Protein AF-0000000071207588 (afdb_homodimer)

Foldseek 3Di:
DVVVVVVVVVVQVVLLVVLPDDDPVSVVLVVVCVVVVDRSSVVVVVVVVVVQVCCLDNDCLVVVLVCVLCVVLVVQCVVCVPDPDVVSNVLSVLLVVVVVVCVVVCVVCCVVCVPPSNNSVVSSVLSCQQPDPDPPRSSVVCCVPPVVVVCVVCVVVVCVVVCVVVVVVVVVVVVVVVVVVVVVVVVVVVVVVVD/DVVVVVVVVVVQVVLLVVLPDDDPVSVVLVVVCVVVVDRSSVVVVVVVVVVQVCCLDNDCLVVVLVCVLCVVLVVQCVVCVPDPDVVSNVLSVLLVVVVVVCVVVCVVCCVVCVPHSNNSVVSSVLSCQQPDPDPVRSSVVCCVPPVVVVCVVCVVVVCVVVCVVVVVVVVVVVVVVVVVVVVVVVVVVVVVVVD

InterPro domains:
  IPR004345 TB2/DP1/HVA22 [PF03134] (73-150)
  IPR004345 TB2/DP1/HVA22 [PTHR12300] (65-181)

Solvent-accessible surface area (backbone atoms only — not comparable to full-atom values): 19952 Å² total; per-residue (Å²): 108,65,53,58,49,27,28,48,50,22,36,48,52,27,47,45,56,50,56,66,41,91,39,78,66,34,45,52,41,45,55,47,21,72,72,70,72,46,58,55,58,61,52,49,52,45,51,52,47,52,50,49,49,36,31,41,71,40,86,59,31,66,55,53,45,50,39,57,65,26,51,54,57,29,53,53,42,53,52,21,62,74,41,89,58,58,65,52,26,43,54,49,41,41,33,51,32,45,50,31,51,49,52,50,53,42,60,72,36,37,77,71,47,68,76,43,51,57,41,52,46,53,50,45,52,52,50,50,41,33,67,39,92,46,93,82,17,44,22,60,52,46,36,65,70,49,49,47,56,54,46,65,73,41,35,67,64,48,46,57,53,43,52,56,51,44,60,45,47,54,47,35,52,51,24,32,49,51,13,40,52,49,18,51,50,50,56,54,51,55,61,52,66,81,97,109,63,44,58,49,26,25,47,50,22,35,47,51,29,46,45,54,51,56,66,42,90,38,77,67,34,46,51,41,45,54,48,21,71,72,69,71,45,58,56,59,59,52,49,51,46,52,53,48,52,50,48,48,36,33,41,70,40,87,59,30,66,54,53,45,49,39,57,66,27,51,55,56,30,54,53,41,52,52,21,61,74,40,88,58,58,67,52,26,42,54,49,38,40,33,51,33,46,51,30,52,48,52,49,52,42,61,74,35,36,77,71,46,68,76,43,50,57,41,51,45,51,48,43,52,50,51,50,41,33,67,38,92,46,92,81,16,45,21,59,52,46,36,64,70,47,50,48,54,52,45,65,74,39,34,67,63,47,45,56,54,43,52,56,50,45,60,46,46,53,48,34,53,49,25,32,48,51,15,41,50,49,23,52,50,50,56,56,51,56,64,52,66,80,96

Radius of gyration: 26.65 Å; Cα contacts (8 Å, |Δi|>4): 327; chains: 2; bounding box: 44×108×60 Å

Secondary structure (DSSP, 8-state):
-HHHHHHHHHHHHHHHHHHHS--HHHHHHHHHHHHH---HHHHHHHHHHHHHHHHHH-TTHHHHHHHHHHHHHHHHHHHHHHSS-SHHHHHHHHHHHHHHHHHHHHHHHHHHHTT-TTHHHHHHHHHHHHH--STT-HHHHHIIIIIHHHHHHSHHHHHHHHHHHHHHHHHHHHHHHHHHHHHHHHHHHHHHHT-/-HHHHHHHHHHHHHHHHHHHS--HHHHHHHHHHHHH---HHHHHHHHHHHHHHHHHH-TTHHHHHHHHHHHHHHHHHHHHHHSS-SHHHHHHHHHHHHHHHHHHHHHHHHHHHTT-TTHHHHHHHHHHHHH--STT-HHHHHIIIIIHHHHHHHHHHHHHHHHHHHHHHHHHHHHHHHHHHHHHHHHHHHHHHT-

pLDDT: mean 78.84, std 13.24, range [44.0, 95.06]

Structure (mmCIF, N/CA/C/O backbone):
data_AF-0000000071207588-model_v1
#
loop_
_entity.id
_entity.type
_entity.pdbx_description
1 polymer 'Receptor expression-enhancing protein'
#
loop_
_atom_site.group_PDB
_atom_site.id
_atom_site.type_symbol
_atom_site.label_atom_id
_atom_site.label_alt_id
_atom_site.label_comp_id
_atom_site.label_asym_id
_atom_site.label_entity_id
_atom_site.label_seq_id
_atom_site.pdbx_PDB_ins_code
_atom_site.Cartn_x
_atom_site.Cartn_y
_atom_site.Cartn_z
_atom_site.occupancy
_atom_site.B_iso_or_equiv
_atom_site.auth_seq_id
_atom_site.auth_comp_id
_atom_site.auth_asym_id
_atom_site.auth_atom_id
_atom_site.pdbx_PDB_model_num
ATOM 1 N N . MET A 1 1 ? 7.758 -38.688 4.277 1 52.34 1 MET A N 1
ATOM 2 C CA . MET A 1 1 ? 8.312 -38.625 2.93 1 52.34 1 MET A CA 1
ATOM 3 C C . MET A 1 1 ? 7.23 -38.875 1.884 1 52.34 1 MET A C 1
ATOM 5 O O . MET A 1 1 ? 7.145 -38.156 0.888 1 52.34 1 MET A O 1
ATOM 9 N N . ALA A 1 2 ? 6.371 -39.844 2.127 1 58.59 2 ALA A N 1
ATOM 10 C CA . ALA A 1 2 ? 5.281 -40.188 1.217 1 58.59 2 ALA A CA 1
ATOM 11 C C . ALA A 1 2 ? 4.301 -39.031 1.083 1 58.59 2 ALA A C 1
ATOM 13 O O . ALA A 1 2 ? 3.838 -38.719 -0.018 1 58.59 2 ALA A O 1
ATOM 14 N N . ALA A 1 3 ? 4.055 -38.344 2.146 1 55.81 3 ALA A N 1
ATOM 15 C CA . ALA A 1 3 ? 3.141 -37.188 2.133 1 55.81 3 ALA A CA 1
ATOM 16 C C . ALA A 1 3 ? 3.689 -36.062 1.268 1 55.81 3 ALA A C 1
ATOM 18 O O . ALA A 1 3 ? 2.943 -35.438 0.511 1 55.81 3 ALA A O 1
ATOM 19 N N . VAL A 1 4 ? 4.906 -35.812 1.435 1 59.41 4 VAL A N 1
ATOM 20 C CA . VAL A 1 4 ? 5.57 -34.812 0.613 1 59.41 4 VAL A CA 1
ATOM 21 C C . VAL A 1 4 ? 5.523 -35.219 -0.855 1 59.41 4 VAL A C 1
ATOM 23 O O . VAL A 1 4 ? 5.23 -34.406 -1.73 1 59.41 4 VAL A O 1
ATOM 26 N N . GLN A 1 5 ? 5.805 -36.531 -1 1 63.78 5 GLN A N 1
ATOM 27 C CA . GLN A 1 5 ? 5.82 -37.031 -2.365 1 63.78 5 GLN A CA 1
ATOM 28 C C . GLN A 1 5 ? 4.43 -36.969 -2.996 1 63.78 5 GLN A C 1
ATOM 30 O O . GLN A 1 5 ? 4.293 -36.625 -4.172 1 63.78 5 GLN A O 1
ATOM 35 N N . ASN A 1 6 ? 3.426 -37.312 -2.252 1 63.75 6 ASN A N 1
ATOM 36 C CA . ASN A 1 6 ? 2.049 -37.219 -2.727 1 63.75 6 ASN A CA 1
ATOM 37 C C . ASN A 1 6 ? 1.644 -35.781 -3.004 1 63.75 6 ASN A C 1
ATOM 39 O O . ASN A 1 6 ? 0.948 -35.5 -3.982 1 63.75 6 ASN A O 1
ATOM 43 N N . ALA A 1 7 ? 2.09 -34.906 -2.119 1 61.41 7 ALA A N 1
ATOM 44 C CA . ALA A 1 7 ? 1.816 -33.5 -2.32 1 61.41 7 ALA A CA 1
ATOM 45 C C . ALA A 1 7 ? 2.471 -33 -3.602 1 61.41 7 ALA A C 1
ATOM 47 O O . ALA A 1 7 ? 1.855 -32.25 -4.363 1 61.41 7 ALA A O 1
ATOM 48 N N . VAL A 1 8 ? 3.574 -33.531 -3.732 1 69.19 8 VAL A N 1
ATOM 49 C CA . VAL A 1 8 ? 4.332 -33.125 -4.906 1 69.19 8 VAL A CA 1
ATOM 50 C C . VAL A 1 8 ? 3.662 -33.656 -6.172 1 69.19 8 VAL A C 1
ATOM 52 O O . VAL A 1 8 ? 3.531 -32.938 -7.164 1 69.19 8 VAL A O 1
ATOM 55 N N . ASN A 1 9 ? 3.305 -34.875 -6.168 1 74 9 ASN A N 1
ATOM 56 C CA . ASN A 1 9 ? 2.674 -35.5 -7.332 1 74 9 ASN A CA 1
ATOM 57 C C . ASN A 1 9 ? 1.323 -34.875 -7.641 1 74 9 ASN A C 1
ATOM 59 O O . ASN A 1 9 ? 0.982 -34.656 -8.805 1 74 9 ASN A O 1
ATOM 63 N N . THR A 1 10 ? 0.664 -34.656 -6.625 1 67.25 10 THR A N 1
ATOM 64 C CA . THR A 1 10 ? -0.623 -34 -6.812 1 67.25 10 THR A CA 1
ATOM 65 C C . THR A 1 10 ? -0.434 -32.594 -7.406 1 67.25 10 THR A C 1
ATOM 67 O O . THR A 1 10 ? -1.17 -32.219 -8.312 1 67.25 10 THR A O 1
ATOM 70 N N . ALA A 1 11 ? 0.543 -31.953 -6.871 1 70 11 ALA A N 1
ATOM 71 C CA . ALA A 1 11 ? 0.87 -30.625 -7.398 1 70 11 ALA A CA 1
ATOM 72 C C . ALA A 1 11 ? 1.27 -30.703 -8.867 1 70 11 ALA A C 1
ATOM 74 O O . ALA A 1 11 ? 0.854 -29.875 -9.68 1 70 11 ALA A O 1
ATOM 75 N N . LYS A 1 12 ? 1.987 -31.719 -9.078 1 75.06 12 LYS A N 1
ATOM 76 C CA . LYS A 1 12 ? 2.449 -31.938 -10.445 1 75.06 12 LYS A CA 1
ATOM 77 C C . LYS A 1 12 ? 1.278 -32.219 -11.391 1 75.06 12 LYS A C 1
ATOM 79 O O . LYS A 1 12 ? 1.222 -31.656 -12.484 1 75.06 12 LYS A O 1
ATOM 84 N N . GLU A 1 13 ? 0.494 -33.031 -11.094 1 74.19 13 GLU A N 1
ATOM 85 C CA . GLU A 1 13 ? -0.647 -33.406 -11.922 1 74.19 13 GLU A CA 1
ATOM 86 C C . GLU A 1 13 ? -1.569 -32.219 -12.148 1 74.19 13 GLU A C 1
ATOM 88 O O . GLU A 1 13 ? -2.062 -32 -13.266 1 74.19 13 GLU A O 1
ATOM 93 N N . ASN A 1 14 ? -1.8 -31.531 -11.062 1 70.31 14 ASN A N 1
ATOM 94 C CA . ASN A 1 14 ? -2.619 -30.328 -11.203 1 70.31 14 ASN A CA 1
ATOM 95 C C . ASN A 1 14 ? -1.984 -29.328 -12.156 1 70.31 14 ASN A C 1
ATOM 97 O O . ASN A 1 14 ? -2.684 -28.672 -12.938 1 70.31 14 ASN A O 1
ATOM 101 N N . LEU A 1 15 ? -0.76 -29.203 -11.984 1 76.88 15 LEU A N 1
ATOM 102 C CA . LEU A 1 15 ? -0.016 -28.312 -12.859 1 76.88 15 LEU A CA 1
ATOM 103 C C . LEU A 1 15 ? -0.126 -28.75 -14.32 1 76.88 15 LEU A C 1
ATOM 105 O O . LEU A 1 15 ? -0.319 -27.922 -15.211 1 76.88 15 LEU A O 1
ATOM 109 N N . GLU A 1 16 ? 0.009 -30.016 -14.57 1 78.06 16 GLU A N 1
ATOM 110 C CA . GLU A 1 16 ? -0.086 -30.547 -15.922 1 78.06 16 GLU A CA 1
ATOM 111 C C . GLU A 1 16 ? -1.461 -30.281 -16.531 1 78.06 16 GLU A C 1
ATOM 113 O O . GLU A 1 16 ? -1.569 -29.938 -17.703 1 78.06 16 GLU A O 1
ATOM 118 N N . LYS A 1 17 ? -2.377 -30.469 -15.82 1 73.94 17 LYS A N 1
ATOM 119 C CA . LYS A 1 17 ? -3.736 -30.234 -16.297 1 73.94 17 LYS A CA 1
ATOM 120 C C . LYS A 1 17 ? -3.941 -28.75 -16.641 1 73.94 17 LYS A C 1
ATOM 122 O O . LYS A 1 17 ? -4.562 -28.438 -17.656 1 73.94 17 LYS A O 1
ATOM 127 N N . TRP A 1 18 ? -3.396 -28 -15.812 1 72.69 18 TRP A N 1
ATOM 128 C CA . TRP A 1 18 ? -3.486 -26.562 -16.047 1 72.69 18 TRP A CA 1
ATOM 129 C C . TRP A 1 18 ? -2.746 -26.172 -17.328 1 72.69 18 TRP A C 1
ATOM 131 O O . TRP A 1 18 ? -3.213 -25.328 -18.094 1 72.69 18 TRP A O 1
ATOM 141 N N . LEU A 1 19 ? -1.66 -26.75 -17.484 1 78.75 19 LEU A N 1
ATOM 142 C CA . LEU A 1 19 ? -0.812 -26.453 -18.625 1 78.75 19 LEU A CA 1
ATOM 143 C C . LEU A 1 19 ? -1.456 -26.938 -19.922 1 78.75 19 LEU A C 1
ATOM 145 O O . LEU A 1 19 ? -1.083 -26.484 -21.016 1 78.75 19 LEU A O 1
ATOM 149 N N . GLU A 1 20 ? -2.416 -27.797 -19.797 1 74.94 20 GLU A N 1
ATOM 150 C CA . GLU A 1 20 ? -3.094 -28.297 -20.984 1 74.94 20 GLU A CA 1
ATOM 151 C C . GLU A 1 20 ? -4.277 -27.406 -21.359 1 74.94 20 GLU A C 1
ATOM 153 O O . GLU A 1 20 ? -4.805 -27.516 -22.469 1 74.94 20 GLU A O 1
ATOM 158 N N . GLU A 1 21 ? -4.574 -26.625 -20.5 1 72.38 21 GLU A N 1
ATOM 159 C CA . GLU A 1 21 ? -5.688 -25.719 -20.797 1 72.38 21 GLU A CA 1
ATOM 160 C C . GLU A 1 21 ? -5.27 -24.625 -21.781 1 72.38 21 GLU A C 1
ATOM 162 O O . GLU A 1 21 ? -4.129 -24.156 -21.75 1 72.38 21 GLU A O 1
ATOM 167 N N . LYS A 1 22 ? -6.082 -24.328 -22.719 1 67.06 22 LYS A N 1
ATOM 168 C CA . LYS A 1 22 ? -5.75 -23.406 -23.812 1 67.06 22 LYS A CA 1
ATOM 169 C C . LYS A 1 22 ? -5.785 -21.953 -23.344 1 67.06 22 LYS A C 1
ATOM 171 O O . LYS A 1 22 ? -6.805 -21.484 -22.812 1 67.06 22 LYS A O 1
ATOM 176 N N . ASN A 1 23 ? -4.609 -21.422 -23.141 1 70.25 23 ASN A N 1
ATOM 177 C CA . ASN A 1 23 ? -4.453 -19.984 -22.875 1 70.25 23 ASN A CA 1
ATOM 178 C C . ASN A 1 23 ? -3.285 -19.406 -23.656 1 70.25 23 ASN A C 1
ATOM 180 O O . ASN A 1 23 ? -2.535 -20.125 -24.312 1 70.25 23 ASN A O 1
ATOM 184 N N . TYR A 1 24 ? -3.307 -18 -23.625 1 67.94 24 TYR A N 1
ATOM 185 C CA . TYR A 1 24 ? -2.23 -17.375 -24.375 1 67.94 24 TYR A CA 1
ATOM 186 C C . TYR A 1 24 ? -0.87 -17.875 -23.906 1 67.94 24 TYR A C 1
ATOM 188 O O . TYR A 1 24 ? 0.009 -18.156 -24.734 1 67.94 24 TYR A O 1
ATOM 196 N N . PHE A 1 25 ? -0.721 -18.047 -22.594 1 74.38 25 PHE A N 1
ATOM 197 C CA . PHE A 1 25 ? 0.547 -18.484 -22.031 1 74.38 25 PHE A CA 1
ATOM 198 C C . PHE A 1 25 ? 0.822 -19.938 -22.391 1 74.38 25 PHE A C 1
ATOM 200 O O . PHE A 1 25 ? 1.934 -20.281 -22.797 1 74.38 25 PHE A O 1
ATOM 207 N N . THR A 1 26 ? -0.101 -20.75 -22.266 1 77.62 26 THR A N 1
ATOM 208 C CA . THR A 1 26 ? 0.08 -22.172 -22.562 1 77.62 26 THR A CA 1
ATOM 209 C C . THR A 1 26 ? 0.261 -22.391 -24.062 1 77.62 26 THR A C 1
ATOM 211 O O . THR A 1 26 ? 0.916 -23.359 -24.469 1 77.62 26 THR A O 1
ATOM 214 N N . ASP A 1 27 ? -0.411 -21.5 -24.734 1 79.44 27 ASP A N 1
ATOM 215 C CA . ASP A 1 27 ? -0.212 -21.594 -26.172 1 79.44 27 ASP A CA 1
ATOM 216 C C . ASP A 1 27 ? 1.237 -21.281 -26.547 1 79.44 27 ASP A C 1
ATOM 218 O O . ASP A 1 27 ? 1.812 -21.953 -27.406 1 79.44 27 ASP A O 1
ATOM 222 N N . LEU A 1 28 ? 1.646 -20.297 -25.859 1 79.75 28 LEU A N 1
ATOM 223 C CA . LEU A 1 28 ? 3.045 -19.969 -26.109 1 79.75 28 LEU A CA 1
ATOM 224 C C . LEU A 1 28 ? 3.957 -21.109 -25.672 1 79.75 28 LEU A C 1
ATOM 226 O O . LEU A 1 28 ? 4.91 -21.453 -26.375 1 79.75 28 LEU A O 1
ATOM 230 N N . LEU A 1 29 ? 3.641 -21.719 -24.531 1 84.38 29 LEU A N 1
ATOM 231 C CA . LEU A 1 29 ? 4.414 -22.859 -24.047 1 84.38 29 LEU A CA 1
ATOM 232 C C . LEU A 1 29 ? 4.281 -24.047 -24.984 1 84.38 29 LEU A C 1
ATOM 234 O O . LEU A 1 29 ? 5.238 -24.797 -25.172 1 84.38 29 LEU A O 1
ATOM 238 N N . GLY A 1 30 ? 3.129 -24.141 -25.5 1 83.31 30 GLY A N 1
ATOM 239 C CA . GLY A 1 30 ? 2.889 -25.203 -26.469 1 83.31 30 GLY A CA 1
ATOM 240 C C . GLY A 1 30 ? 3.736 -25.078 -27.719 1 83.31 30 GLY A C 1
ATOM 241 O O . GLY A 1 30 ? 4.281 -26.062 -28.203 1 83.31 30 GLY A O 1
ATOM 242 N N . LYS A 1 31 ? 3.777 -23.828 -28.141 1 84.81 31 LYS A N 1
ATOM 243 C CA . LYS A 1 31 ? 4.617 -23.578 -29.297 1 84.81 31 LYS A CA 1
ATOM 244 C C . LYS A 1 31 ? 6.074 -23.922 -29.016 1 84.81 31 LYS A C 1
ATOM 246 O O . LYS A 1 31 ? 6.758 -24.516 -29.859 1 84.81 31 LYS A O 1
ATOM 251 N N . VAL A 1 32 ? 6.449 -23.625 -27.875 1 86.56 32 VAL A N 1
ATOM 252 C CA . VAL A 1 32 ? 7.82 -23.922 -27.469 1 86.56 32 VAL A CA 1
ATOM 253 C C . VAL A 1 32 ? 7.988 -25.422 -27.281 1 86.56 32 VAL A C 1
ATOM 255 O O . VAL A 1 32 ? 9.023 -25.984 -27.641 1 86.56 32 VAL A O 1
ATOM 258 N N . GLU A 1 33 ? 6.996 -26.016 -26.734 1 87.94 33 GLU A N 1
ATOM 259 C CA . GLU A 1 33 ? 7.016 -27.469 -26.562 1 87.94 33 GLU A CA 1
ATOM 260 C C . GLU A 1 33 ? 7.156 -28.188 -27.891 1 87.94 33 GLU A C 1
ATOM 262 O O . GLU A 1 33 ? 7.887 -29.172 -28 1 87.94 33 GLU A O 1
ATOM 267 N N . GLU A 1 34 ? 6.453 -27.703 -28.875 1 84.88 34 GLU A N 1
ATOM 268 C CA . GLU A 1 34 ? 6.492 -28.297 -30.219 1 84.88 34 GLU A CA 1
ATOM 269 C C . GLU A 1 34 ? 7.875 -28.156 -30.844 1 84.88 34 GLU A C 1
ATOM 271 O O . GLU A 1 34 ? 8.359 -29.078 -31.516 1 84.88 34 GLU A O 1
ATOM 276 N N . LYS A 1 35 ? 8.5 -27.094 -30.484 1 87 35 LYS A N 1
ATOM 277 C CA . LYS A 1 35 ? 9.805 -26.812 -31.094 1 87 35 LYS A CA 1
ATOM 278 C C . LYS A 1 35 ? 10.914 -27.531 -30.344 1 87 35 LYS A C 1
ATOM 280 O O . LYS A 1 35 ? 11.875 -28.016 -30.953 1 87 35 LYS A O 1
ATOM 285 N N . THR A 1 36 ? 10.852 -27.672 -29.062 1 86.75 36 THR A N 1
ATOM 286 C CA . THR A 1 36 ? 11.938 -28.203 -28.25 1 86.75 36 THR A CA 1
ATOM 287 C C . THR A 1 36 ? 11.68 -29.656 -27.875 1 86.75 36 THR A C 1
ATOM 289 O O . THR A 1 36 ? 12.594 -30.375 -27.438 1 86.75 36 THR A O 1
ATOM 292 N N . LYS A 1 37 ? 10.422 -30.188 -27.922 1 87.25 37 LYS A N 1
ATOM 293 C CA . LYS A 1 37 ? 9.969 -31.531 -27.594 1 87.25 37 LYS A CA 1
ATOM 294 C C . LYS A 1 37 ? 10.031 -31.781 -26.094 1 87.25 37 LYS A C 1
ATOM 296 O O . LYS A 1 37 ? 10.102 -32.938 -25.641 1 87.25 37 LYS A O 1
ATOM 301 N N . VAL A 1 38 ? 10.227 -30.75 -25.422 1 89.75 38 VAL A N 1
ATOM 302 C CA . VAL A 1 38 ? 10.18 -30.844 -23.969 1 89.75 38 VAL A CA 1
ATOM 303 C C . VAL A 1 38 ? 8.75 -30.609 -23.484 1 89.75 38 VAL A C 1
ATOM 305 O O . VAL A 1 38 ? 8.047 -29.734 -24 1 89.75 38 VAL A O 1
ATOM 308 N N . LYS A 1 39 ? 8.359 -31.469 -22.5 1 87.69 39 LYS A N 1
ATOM 309 C CA . LYS A 1 39 ? 7 -31.375 -21.969 1 87.69 39 LYS A CA 1
ATOM 310 C C . LYS A 1 39 ? 6.75 -30 -21.359 1 87.69 39 LYS A C 1
ATOM 312 O O . LYS A 1 39 ? 7.645 -29.422 -20.734 1 87.69 39 LYS A O 1
ATOM 317 N N . LYS A 1 40 ? 5.551 -29.484 -21.422 1 86.06 40 LYS A N 1
ATOM 318 C CA . LYS A 1 40 ? 5.125 -28.172 -20.922 1 86.06 40 LYS A CA 1
ATOM 319 C C . LYS A 1 40 ? 5.418 -28.031 -19.438 1 86.06 40 LYS A C 1
ATOM 321 O O . LYS A 1 40 ? 5.805 -26.953 -18.969 1 86.06 40 LYS A O 1
ATOM 326 N N . LEU A 1 41 ? 5.238 -29.094 -18.828 1 83.38 41 LEU A N 1
ATOM 327 C CA . LEU A 1 41 ? 5.445 -29.062 -17.375 1 83.38 41 LEU A CA 1
ATOM 328 C C . LEU A 1 41 ? 6.883 -28.688 -17.047 1 83.38 41 LEU A C 1
ATOM 330 O O . LEU A 1 41 ? 7.117 -27.828 -16.203 1 83.38 41 LEU A O 1
ATOM 334 N N . TYR A 1 42 ? 7.777 -29.328 -17.625 1 86.25 42 TYR A N 1
ATOM 335 C CA . TYR A 1 42 ? 9.188 -29.062 -17.359 1 86.25 42 TYR A CA 1
ATOM 336 C C . TYR A 1 42 ? 9.586 -27.672 -17.844 1 86.25 42 TYR A C 1
ATOM 338 O O . TYR A 1 42 ? 10.43 -27.016 -17.219 1 86.25 42 TYR A O 1
ATOM 346 N N . LEU A 1 43 ? 8.977 -27.312 -18.906 1 87.5 43 LEU A N 1
ATOM 347 C CA . LEU A 1 43 ? 9.242 -25.953 -19.406 1 87.5 43 LEU A CA 1
ATOM 348 C C . LEU A 1 43 ? 8.773 -24.906 -18.391 1 87.5 43 LEU A C 1
ATOM 350 O O . LEU A 1 43 ? 9.492 -23.953 -18.109 1 87.5 43 LEU A O 1
ATOM 354 N N . PHE A 1 44 ? 7.629 -25.109 -17.891 1 85.94 44 PHE A N 1
ATOM 355 C CA . PHE A 1 44 ? 7.078 -24.188 -16.906 1 85.94 44 PHE A CA 1
ATOM 356 C C . PHE A 1 44 ? 7.941 -24.172 -15.648 1 85.94 44 PHE A C 1
ATOM 358 O O . PHE A 1 44 ? 8.25 -23.109 -15.117 1 85.94 44 PHE A O 1
ATOM 365 N N . LEU A 1 45 ? 8.25 -25.281 -15.148 1 87 45 LEU A N 1
ATOM 366 C CA . LEU A 1 45 ? 9.086 -25.375 -13.953 1 87 45 LEU A CA 1
ATOM 367 C C . LEU A 1 45 ? 10.438 -24.719 -14.18 1 87 45 LEU A C 1
ATOM 369 O O . LEU A 1 45 ? 10.984 -24.094 -13.273 1 87 45 LEU A O 1
ATOM 373 N N . GLY A 1 46 ? 10.852 -24.875 -15.336 1 89.12 46 GLY A N 1
ATOM 374 C CA . GLY A 1 46 ? 12.086 -24.203 -15.688 1 89.12 46 GLY A CA 1
ATOM 375 C C . GLY A 1 46 ? 11.977 -22.703 -15.656 1 89.12 46 GLY A C 1
ATOM 376 O O . GLY A 1 46 ? 12.859 -22.016 -15.117 1 89.12 46 GLY A O 1
ATOM 377 N N . ILE A 1 47 ? 10.945 -22.188 -16.234 1 89.81 47 ILE A N 1
ATOM 378 C CA . ILE A 1 47 ? 10.727 -20.75 -16.266 1 89.81 47 ILE A CA 1
ATOM 379 C C . ILE A 1 47 ? 10.578 -20.234 -14.836 1 89.81 47 ILE A C 1
ATOM 381 O O . ILE A 1 47 ? 11.172 -19.203 -14.477 1 89.81 47 ILE A O 1
ATOM 385 N N . VAL A 1 48 ? 9.812 -20.906 -14.008 1 88.56 48 VAL A N 1
ATOM 386 C CA . VAL A 1 48 ? 9.617 -20.516 -12.617 1 88.56 48 VAL A CA 1
ATOM 387 C C . VAL A 1 48 ? 10.953 -20.562 -11.867 1 88.56 48 VAL A C 1
ATOM 389 O O . VAL A 1 48 ? 11.242 -19.688 -11.055 1 88.56 48 VAL A O 1
ATOM 392 N N . GLY A 1 49 ?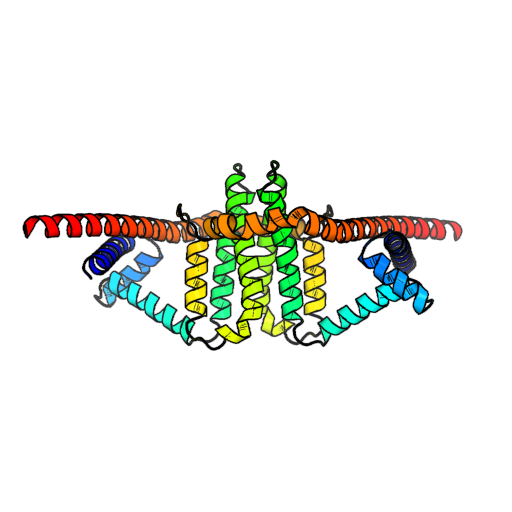 11.602 -21.578 -12.141 1 91.44 49 GLY A N 1
ATOM 393 C CA . GLY A 1 49 ? 12.922 -21.688 -11.539 1 91.44 49 GLY A CA 1
ATOM 394 C C . GLY A 1 49 ? 13.844 -20.547 -11.898 1 91.44 49 GLY A C 1
ATOM 395 O O . GLY A 1 49 ? 14.5 -19.969 -11.031 1 91.44 49 GLY A O 1
ATOM 396 N N . VAL A 1 50 ? 13.883 -20.234 -13.156 1 92.44 50 VAL A N 1
ATOM 397 C CA . VAL A 1 50 ? 14.727 -19.141 -13.633 1 92.44 50 VAL A CA 1
ATOM 398 C C . VAL A 1 50 ? 14.258 -17.812 -13.023 1 92.44 50 VAL A C 1
ATOM 400 O O . VAL A 1 50 ? 15.078 -16.984 -12.625 1 92.44 50 VAL A O 1
ATOM 403 N N . PHE A 1 51 ? 13.023 -17.672 -12.953 1 92.88 51 PHE A N 1
ATOM 404 C CA . PHE A 1 51 ? 12.445 -16.484 -12.336 1 92.88 51 PHE A CA 1
ATOM 405 C C . PHE A 1 51 ? 12.844 -16.391 -10.867 1 92.88 51 PHE A C 1
ATOM 407 O O . PHE A 1 51 ? 13.234 -15.312 -10.398 1 92.88 51 PHE A O 1
ATOM 414 N N . SER A 1 52 ? 12.727 -17.438 -10.195 1 92.31 52 SER A N 1
ATOM 415 C CA . SER A 1 52 ? 13.094 -17.484 -8.789 1 92.31 52 SER A CA 1
ATOM 416 C C . SER A 1 52 ? 14.57 -17.141 -8.594 1 92.31 52 SER A C 1
ATOM 418 O O . SER A 1 52 ? 14.93 -16.375 -7.703 1 92.31 52 SER A O 1
ATOM 420 N N . LEU A 1 53 ? 15.344 -17.688 -9.453 1 93 53 LEU A N 1
ATOM 421 C CA . LEU A 1 53 ? 16.766 -17.406 -9.391 1 93 53 LEU A CA 1
ATOM 422 C C . LEU A 1 53 ? 17.047 -15.93 -9.648 1 93 53 LEU A C 1
ATOM 424 O O . LEU A 1 53 ? 17.922 -15.328 -9.016 1 93 53 LEU A O 1
ATOM 428 N N . TYR A 1 54 ? 16.312 -15.469 -10.578 1 93.19 54 TYR A N 1
ATOM 429 C CA . TYR A 1 54 ? 16.469 -14.047 -10.867 1 93.19 54 TYR A CA 1
ATOM 430 C C . TYR A 1 54 ? 16.109 -13.203 -9.648 1 93.19 54 TYR A C 1
ATOM 432 O O . TYR A 1 54 ? 16.781 -12.211 -9.359 1 93.19 54 TYR A O 1
ATOM 440 N N . LEU A 1 55 ? 15.125 -13.555 -8.906 1 91.44 55 LEU A N 1
ATOM 441 C CA . LEU A 1 55 ? 14.703 -12.805 -7.73 1 91.44 55 LEU A CA 1
ATOM 442 C C . LEU A 1 55 ? 15.742 -12.906 -6.621 1 91.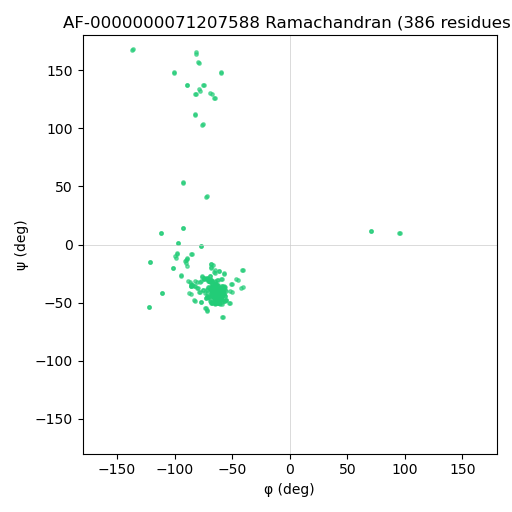44 55 LEU A C 1
ATOM 444 O O . LEU A 1 55 ? 15.844 -12.016 -5.773 1 91.44 55 LEU A O 1
ATOM 448 N N . ILE A 1 56 ? 16.438 -13.961 -6.668 1 90 56 ILE A N 1
ATOM 449 C CA . ILE A 1 56 ? 17.438 -14.203 -5.633 1 90 56 ILE A CA 1
ATOM 450 C C . ILE A 1 56 ? 18.703 -13.406 -5.945 1 90 56 ILE A C 1
ATOM 452 O O . ILE A 1 56 ? 19.281 -12.773 -5.059 1 90 56 ILE A O 1
ATOM 456 N N . PHE A 1 57 ? 19.031 -13.328 -7.277 1 86.62 57 PHE A N 1
ATOM 457 C CA . PHE A 1 57 ? 20.344 -12.773 -7.613 1 86.62 57 PHE A CA 1
ATOM 458 C C . PHE A 1 57 ? 20.203 -11.555 -8.516 1 86.62 57 PHE A C 1
ATOM 460 O O . PHE A 1 57 ? 21.141 -10.781 -8.688 1 86.62 57 PHE A O 1
ATOM 467 N N . GLY A 1 58 ? 19.078 -11.43 -9.031 1 81.25 58 GLY A N 1
ATOM 468 C CA . GLY A 1 58 ? 18.938 -10.445 -10.094 1 81.25 58 GLY A CA 1
ATOM 469 C C . GLY A 1 58 ? 18.812 -9.023 -9.57 1 81.25 58 GLY A C 1
ATOM 470 O O . GLY A 1 58 ? 18.391 -8.812 -8.422 1 81.25 58 GLY A O 1
ATOM 471 N N . TYR A 1 59 ? 19.156 -8.133 -10.438 1 83.5 59 TYR A N 1
ATOM 472 C CA . TYR A 1 59 ? 18.969 -6.707 -10.18 1 83.5 59 TYR A CA 1
ATOM 473 C C . TYR A 1 59 ? 17.516 -6.305 -10.398 1 83.5 59 TYR A C 1
ATOM 475 O O . TYR A 1 59 ? 16.859 -6.816 -11.305 1 83.5 59 TYR A O 1
ATOM 483 N N . GLY A 1 60 ? 16.922 -5.574 -9.523 1 86.06 60 GLY A N 1
ATOM 484 C CA . GLY A 1 60 ? 15.57 -5.07 -9.734 1 86.06 60 GLY A CA 1
ATOM 485 C C . GLY A 1 60 ? 14.5 -5.949 -9.117 1 86.06 60 GLY A C 1
ATOM 486 O O . GLY A 1 60 ? 13.328 -5.875 -9.508 1 86.06 60 GLY A O 1
ATOM 487 N N . ALA A 1 61 ? 14.977 -6.883 -8.344 1 87.38 61 ALA A N 1
ATOM 488 C CA . ALA A 1 61 ? 14.016 -7.777 -7.695 1 87.38 61 ALA A CA 1
ATOM 489 C C . ALA A 1 61 ? 13 -6.992 -6.879 1 87.38 61 ALA A C 1
ATOM 491 O O . ALA A 1 61 ? 11.812 -7.34 -6.848 1 87.38 61 ALA A O 1
ATOM 492 N N . HIS A 1 62 ? 13.477 -5.961 -6.297 1 84.56 62 HIS A N 1
ATOM 493 C CA . HIS A 1 62 ? 12.586 -5.113 -5.508 1 84.56 62 HIS A CA 1
ATOM 494 C C . HIS A 1 62 ? 11.484 -4.516 -6.375 1 84.56 62 HIS A C 1
ATOM 496 O O . HIS A 1 62 ? 10.328 -4.426 -5.949 1 84.56 62 HIS A O 1
ATOM 502 N N . MET A 1 63 ? 11.891 -4.18 -7.547 1 85.88 63 MET A N 1
ATOM 503 C CA . MET A 1 63 ? 10.938 -3.578 -8.477 1 85.88 63 MET A CA 1
ATOM 504 C C . MET A 1 63 ? 9.867 -4.582 -8.875 1 85.88 63 MET A C 1
ATOM 506 O O . MET A 1 63 ? 8.68 -4.25 -8.914 1 85.88 63 MET A O 1
ATOM 510 N N . ILE A 1 64 ? 10.289 -5.73 -9.156 1 90.12 64 ILE A N 1
ATOM 511 C CA . ILE A 1 64 ? 9.367 -6.777 -9.586 1 90.12 64 ILE A CA 1
ATOM 512 C C . ILE A 1 64 ? 8.383 -7.09 -8.461 1 90.12 64 ILE A C 1
ATOM 514 O O . ILE A 1 64 ? 7.168 -7.148 -8.688 1 90.12 64 ILE A O 1
ATOM 518 N N . VAL A 1 65 ? 8.883 -7.234 -7.273 1 90.06 65 VAL A N 1
ATOM 519 C CA . VAL A 1 65 ? 8.055 -7.566 -6.121 1 90.06 65 VAL A CA 1
ATOM 520 C C . VAL A 1 65 ? 7.078 -6.422 -5.84 1 90.06 65 VAL A C 1
ATOM 522 O O . VAL A 1 65 ? 5.906 -6.66 -5.543 1 90.06 65 VAL A O 1
ATOM 525 N N . THR A 1 66 ? 7.52 -5.211 -5.949 1 88.56 66 THR A N 1
ATOM 526 C CA . THR A 1 66 ? 6.672 -4.039 -5.75 1 88.56 66 THR A CA 1
ATOM 527 C C . THR A 1 66 ? 5.578 -3.977 -6.809 1 88.56 66 THR A C 1
ATOM 529 O O . THR A 1 66 ? 4.406 -3.781 -6.488 1 88.56 66 THR A O 1
ATOM 532 N N . ALA A 1 67 ? 5.996 -4.18 -7.977 1 91.19 67 ALA A N 1
ATOM 533 C CA . ALA A 1 67 ? 5.039 -4.125 -9.078 1 91.19 67 ALA A CA 1
ATOM 534 C C . ALA A 1 67 ? 3.957 -5.188 -8.914 1 91.19 67 ALA A C 1
ATOM 536 O O . ALA A 1 67 ? 2.764 -4.891 -9.016 1 91.19 67 ALA A O 1
ATOM 537 N N . LEU A 1 68 ? 4.348 -6.359 -8.633 1 91 68 LEU A N 1
ATOM 538 C CA . LEU A 1 68 ? 3.391 -7.453 -8.5 1 91 68 LEU A CA 1
ATOM 539 C C . LEU A 1 68 ? 2.564 -7.293 -7.227 1 91 68 LEU A C 1
ATOM 541 O O . LEU A 1 68 ? 1.381 -7.637 -7.203 1 91 68 LEU A O 1
ATOM 545 N N . GLY A 1 69 ? 3.217 -6.805 -6.203 1 92.19 69 GLY A N 1
ATOM 546 C CA . GLY A 1 69 ? 2.543 -6.609 -4.93 1 92.19 69 GLY A CA 1
ATOM 547 C C . GLY A 1 69 ? 1.494 -5.516 -4.973 1 92.19 69 GLY A C 1
ATOM 548 O O . GLY A 1 69 ? 0.574 -5.5 -4.152 1 92.19 69 GLY A O 1
ATOM 549 N N . PHE A 1 70 ? 1.578 -4.645 -5.934 1 94.06 70 PHE A N 1
ATOM 550 C CA . PHE A 1 70 ? 0.655 -3.518 -6.012 1 94.06 70 PHE A CA 1
ATOM 551 C C . PHE A 1 70 ? -0.291 -3.676 -7.195 1 94.06 70 PHE A C 1
ATOM 553 O O . PHE A 1 70 ? -1.482 -3.373 -7.09 1 94.06 70 PHE A O 1
ATOM 560 N N . ALA A 1 71 ? 0.26 -4.109 -8.258 1 92.44 71 ALA A N 1
ATOM 561 C CA . ALA A 1 71 ? -0.483 -4.062 -9.508 1 92.44 71 ALA A CA 1
ATOM 562 C C . ALA A 1 71 ? -1.725 -4.949 -9.445 1 92.44 71 ALA A C 1
ATOM 564 O O . ALA A 1 71 ? -2.838 -4.488 -9.703 1 92.44 71 ALA A O 1
ATOM 565 N N . TYR A 1 72 ? -1.568 -6.145 -9.039 1 90.44 72 TYR A N 1
ATOM 566 C CA . TYR A 1 72 ? -2.688 -7.078 -9.023 1 90.44 72 TYR A CA 1
ATOM 567 C C . TYR A 1 72 ? -3.729 -6.668 -7.992 1 90.44 72 TYR A C 1
ATOM 569 O O . TYR A 1 72 ? -4.914 -6.555 -8.305 1 90.44 72 TYR A O 1
ATOM 577 N N . PRO A 1 73 ? -3.264 -6.426 -6.82 1 92.69 73 PRO A N 1
ATOM 578 C CA . PRO A 1 73 ? -4.254 -6.004 -5.824 1 92.69 73 PRO A CA 1
ATOM 579 C C . PRO A 1 73 ? -4.953 -4.703 -6.203 1 92.69 73 PRO A C 1
ATOM 581 O O . PRO A 1 73 ? -6.141 -4.527 -5.91 1 92.69 73 PRO A O 1
ATOM 584 N N . ALA A 1 74 ? -4.227 -3.814 -6.781 1 93.69 74 ALA A N 1
ATOM 585 C CA . ALA A 1 74 ? -4.84 -2.555 -7.195 1 93.69 74 ALA A CA 1
ATOM 586 C C . ALA A 1 74 ? -5.918 -2.789 -8.25 1 93.69 74 ALA A C 1
ATOM 588 O O . ALA A 1 74 ? -7.008 -2.225 -8.164 1 93.69 74 ALA A O 1
ATOM 589 N N . TYR A 1 75 ? -5.625 -3.602 -9.125 1 92.06 75 TYR A N 1
ATOM 590 C CA . TYR A 1 75 ? -6.582 -3.922 -10.18 1 92.06 75 TYR A CA 1
ATOM 591 C C . TYR A 1 75 ? -7.832 -4.57 -9.602 1 92.06 75 TYR A C 1
ATOM 593 O O . TYR A 1 75 ? -8.953 -4.176 -9.93 1 92.06 75 TYR A O 1
ATOM 601 N N . GLN A 1 76 ? -7.676 -5.504 -8.789 1 90.94 76 GLN A N 1
ATOM 602 C CA . GLN A 1 76 ? -8.805 -6.184 -8.156 1 90.94 76 GLN A CA 1
ATOM 603 C C . GLN A 1 76 ? -9.594 -5.23 -7.27 1 90.94 76 GLN A C 1
ATOM 605 O O . GLN A 1 76 ? -10.812 -5.348 -7.152 1 90.94 76 GLN A O 1
ATOM 610 N N . SER A 1 77 ? -8.891 -4.332 -6.66 1 93.88 77 SER A N 1
ATOM 611 C CA . SER A 1 77 ? -9.555 -3.344 -5.816 1 93.88 77 SER A CA 1
ATOM 612 C C . SER A 1 77 ? -10.453 -2.428 -6.637 1 93.88 77 SER A C 1
ATOM 614 O O . SER A 1 77 ? -11.539 -2.061 -6.191 1 93.88 77 SER A O 1
ATOM 616 N N . VAL A 1 78 ? -10.023 -2.039 -7.777 1 93.38 78 VAL A N 1
ATOM 617 C CA . VAL A 1 78 ? -10.844 -1.217 -8.656 1 93.38 78 VAL A CA 1
ATOM 618 C C . VAL A 1 78 ? -12.125 -1.965 -9.016 1 93.38 78 VAL A C 1
ATOM 620 O O . VAL A 1 78 ? -13.219 -1.394 -8.969 1 93.38 78 VAL A O 1
ATOM 623 N N . LYS A 1 79 ? -11.984 -3.18 -9.305 1 91.56 79 LYS A N 1
ATOM 624 C CA . LYS A 1 79 ? -13.148 -4 -9.617 1 91.56 79 LYS A CA 1
ATOM 625 C C . LYS A 1 79 ? -14.094 -4.094 -8.43 1 91.56 79 LYS A C 1
ATOM 627 O O . LYS A 1 79 ? -15.312 -4.07 -8.586 1 91.56 79 LYS A O 1
ATOM 632 N N . ALA A 1 80 ? -13.539 -4.242 -7.289 1 90.38 80 ALA A N 1
ATOM 633 C CA . ALA A 1 80 ? -14.336 -4.324 -6.07 1 90.38 80 ALA A CA 1
ATOM 634 C C . ALA A 1 80 ? -15.109 -3.033 -5.832 1 90.38 80 ALA A C 1
ATOM 636 O O . ALA A 1 80 ? -16.297 -3.066 -5.5 1 90.38 80 ALA A O 1
ATOM 637 N N . VAL A 1 81 ? -14.445 -1.943 -6.035 1 91.44 81 VAL A N 1
ATOM 638 C CA . VAL A 1 81 ? -15.055 -0.635 -5.812 1 91.44 81 VAL A CA 1
ATOM 639 C C . VAL A 1 81 ? -16.234 -0.441 -6.766 1 91.44 81 VAL A C 1
ATOM 641 O O . VAL A 1 81 ? -17.25 0.153 -6.395 1 91.44 81 VAL A O 1
ATOM 644 N N . GLU A 1 82 ? -16.078 -0.918 -7.961 1 90.88 82 GLU A N 1
ATOM 645 C CA . GLU A 1 82 ? -17.094 -0.72 -8.992 1 90.88 82 GLU A CA 1
ATOM 646 C C . GLU A 1 82 ? -18.188 -1.786 -8.906 1 90.88 82 GLU A C 1
ATOM 648 O O . GLU A 1 82 ? -19.219 -1.675 -9.562 1 90.88 82 GLU A O 1
ATOM 653 N N . SER A 1 83 ? -17.938 -2.748 -8.07 1 87.56 83 SER A N 1
ATOM 654 C CA . SER A 1 83 ? -18.938 -3.793 -7.883 1 87.56 83 SER A CA 1
ATOM 655 C C . SER A 1 83 ? -20.031 -3.346 -6.918 1 87.56 83 SER A C 1
ATOM 657 O O . SER A 1 83 ? -19.812 -2.443 -6.105 1 87.56 83 SER A O 1
ATOM 659 N N . VAL A 1 84 ? -21.109 -4.109 -6.973 1 84.19 84 VAL A N 1
ATOM 660 C CA . VAL A 1 84 ? -22.266 -3.779 -6.145 1 84.19 84 VAL A CA 1
ATOM 661 C C . VAL A 1 84 ? -22.062 -4.328 -4.734 1 84.19 84 VAL A C 1
ATOM 663 O O . VAL A 1 84 ? -22.438 -3.688 -3.752 1 84.19 84 VAL A O 1
ATOM 666 N N . GLN A 1 85 ? -21.422 -5.484 -4.68 1 84.69 85 GLN A N 1
ATOM 667 C CA . GLN A 1 85 ? -21.172 -6.094 -3.377 1 84.69 85 GLN A CA 1
ATOM 668 C C . GLN A 1 85 ? -19.953 -5.473 -2.707 1 84.69 85 GLN A C 1
ATOM 670 O O . GLN A 1 85 ? -18.891 -5.359 -3.324 1 84.69 85 GLN A O 1
ATOM 675 N N . LYS A 1 86 ? -20.047 -5.059 -1.5 1 84.62 86 LYS A N 1
ATOM 676 C CA . LYS A 1 86 ? -18.969 -4.324 -0.832 1 84.62 86 LYS A CA 1
ATOM 677 C C . LYS A 1 86 ? -18.109 -5.254 0.019 1 84.62 86 LYS A C 1
ATOM 679 O O . LYS A 1 86 ? -17.094 -4.832 0.566 1 84.62 86 LYS A O 1
ATOM 684 N N . ASP A 1 87 ? -18.469 -6.547 -0.014 1 86.06 87 ASP A N 1
ATOM 685 C CA . ASP A 1 87 ? -17.656 -7.504 0.741 1 86.06 87 ASP A CA 1
ATOM 686 C C . ASP A 1 87 ? -16.281 -7.672 0.113 1 86.06 87 ASP A C 1
ATOM 688 O O . ASP A 1 87 ? -15.297 -7.926 0.816 1 86.06 87 ASP A O 1
ATOM 692 N N . ASP A 1 88 ? -16.312 -7.531 -1.137 1 88.44 88 ASP A N 1
ATOM 693 C CA . ASP A 1 88 ? -15.023 -7.633 -1.832 1 88.44 88 ASP A CA 1
ATOM 694 C C . ASP A 1 88 ? -14.125 -6.449 -1.495 1 88.44 88 ASP A C 1
ATOM 696 O O . ASP A 1 88 ? -12.906 -6.594 -1.409 1 88.44 88 ASP A O 1
ATOM 700 N N . ASP A 1 89 ? -14.766 -5.293 -1.219 1 91.62 89 ASP A N 1
ATOM 701 C CA . ASP A 1 89 ? -13.977 -4.137 -0.785 1 91.62 89 ASP A CA 1
ATOM 702 C C . ASP A 1 89 ? -13.242 -4.434 0.518 1 91.62 89 ASP A C 1
ATOM 704 O O . ASP A 1 89 ? -12.062 -4.102 0.658 1 91.62 89 ASP A O 1
ATOM 708 N N . THR A 1 90 ? -13.953 -5.098 1.382 1 90.81 90 THR A N 1
ATOM 709 C CA . THR A 1 90 ? -13.406 -5.406 2.699 1 90.81 90 THR A CA 1
ATOM 710 C C . THR A 1 90 ? -12.211 -6.348 2.582 1 90.81 90 THR A C 1
ATOM 712 O O . THR A 1 90 ? -11.188 -6.148 3.244 1 90.81 90 THR A O 1
ATOM 715 N N . GLN A 1 91 ? -12.344 -7.266 1.719 1 89.94 91 GLN A N 1
ATOM 716 C CA . GLN A 1 91 ? -11.297 -8.266 1.567 1 89.94 91 GLN A CA 1
ATOM 717 C C . GLN A 1 91 ? -10 -7.629 1.077 1 89.94 91 GLN A C 1
ATOM 719 O O . GLN A 1 91 ? -8.922 -7.891 1.625 1 89.94 91 GLN A O 1
ATOM 724 N N . TRP A 1 92 ? -10.156 -6.84 0.064 1 93.06 92 TRP A N 1
ATOM 725 C CA . TRP A 1 92 ? -8.953 -6.23 -0.496 1 93.06 92 TRP A CA 1
ATOM 726 C C . TRP A 1 92 ? -8.398 -5.16 0.44 1 93.06 92 TRP A C 1
ATOM 728 O O . TRP A 1 92 ? -7.188 -4.941 0.494 1 93.06 92 TRP A O 1
ATOM 738 N N . LEU A 1 93 ? -9.312 -4.566 1.188 1 93.44 93 LEU A N 1
ATOM 739 C CA . LEU A 1 93 ? -8.852 -3.617 2.197 1 93.44 93 LEU A CA 1
ATOM 740 C C . LEU A 1 93 ? -8 -4.316 3.254 1 93.44 93 LEU A C 1
ATOM 742 O O . LEU A 1 93 ? -6.98 -3.783 3.688 1 93.44 93 LEU A O 1
ATOM 746 N N . ILE A 1 94 ? -8.383 -5.465 3.613 1 93.38 94 ILE A N 1
ATOM 747 C CA . ILE A 1 94 ? -7.641 -6.258 4.586 1 93.38 94 ILE A CA 1
ATOM 748 C C . ILE A 1 94 ? -6.254 -6.586 4.039 1 93.38 94 ILE A C 1
ATOM 750 O O . ILE A 1 94 ? -5.258 -6.504 4.762 1 93.38 94 ILE A O 1
ATOM 754 N N . TYR A 1 95 ? -6.203 -6.938 2.787 1 93.88 95 TYR A N 1
ATOM 755 C CA . TYR A 1 95 ? -4.906 -7.172 2.162 1 93.88 95 TYR A CA 1
ATOM 756 C C . TYR A 1 95 ? -3.998 -5.957 2.32 1 93.88 95 TYR A C 1
ATOM 758 O O . TYR A 1 95 ? -2.828 -6.09 2.689 1 93.88 95 TYR A O 1
ATOM 766 N N . TRP A 1 96 ? -4.504 -4.793 2.029 1 94.69 96 TRP A N 1
ATOM 767 C CA . TRP A 1 96 ? -3.711 -3.566 2.057 1 94.69 96 TRP A CA 1
ATOM 768 C C . TRP A 1 96 ? -3.234 -3.26 3.473 1 94.69 96 TRP A C 1
ATOM 770 O O . TRP A 1 96 ? -2.121 -2.766 3.664 1 94.69 96 TRP A O 1
ATOM 780 N N . VAL A 1 97 ? -4.086 -3.527 4.434 1 95.06 97 VAL A N 1
ATOM 781 C CA . VAL A 1 97 ? -3.715 -3.303 5.828 1 95.06 97 VAL A CA 1
ATOM 782 C C . VAL A 1 97 ? -2.553 -4.219 6.207 1 95.06 97 VAL A C 1
ATOM 784 O O . VAL A 1 97 ? -1.562 -3.766 6.785 1 95.06 97 VAL A O 1
ATOM 787 N N . VAL A 1 98 ? -2.676 -5.418 5.859 1 94.06 98 VAL A N 1
ATOM 788 C CA . VAL A 1 98 ? -1.632 -6.391 6.16 1 94.06 98 VAL A CA 1
ATOM 789 C C . VAL A 1 98 ? -0.351 -6.023 5.418 1 94.06 98 VAL A C 1
ATOM 791 O O . VAL A 1 98 ? 0.74 -6.059 5.988 1 94.06 98 VAL A O 1
ATOM 794 N N . PHE A 1 99 ? -0.545 -5.73 4.156 1 94.88 99 PHE A N 1
ATOM 795 C CA . PHE A 1 99 ? 0.571 -5.309 3.32 1 94.88 99 PHE A CA 1
ATOM 796 C C . PHE A 1 99 ? 1.274 -4.098 3.928 1 94.88 99 PHE A C 1
ATOM 798 O O . PHE A 1 99 ? 2.506 -4.047 3.969 1 94.88 99 PHE A O 1
ATOM 805 N N . GLY A 1 100 ? 0.542 -3.154 4.383 1 93.81 100 GLY A N 1
ATOM 806 C CA . GLY A 1 100 ? 1.109 -1.98 5.027 1 93.81 100 GLY A CA 1
ATOM 807 C C . GLY A 1 100 ? 1.889 -2.309 6.289 1 93.81 100 GLY A C 1
ATOM 808 O O . GLY A 1 100 ? 3.006 -1.82 6.477 1 93.81 100 GLY A O 1
ATOM 809 N N . CYS A 1 101 ? 1.297 -3.051 7.148 1 92.69 101 CYS A N 1
ATOM 810 C CA . CYS A 1 101 ? 1.975 -3.461 8.375 1 92.69 101 CYS A CA 1
ATOM 811 C C . CYS A 1 101 ? 3.275 -4.188 8.055 1 92.69 101 CYS A C 1
ATOM 813 O O . CYS A 1 101 ? 4.293 -3.961 8.711 1 92.69 101 CYS A O 1
ATOM 815 N N . PHE A 1 102 ? 3.215 -5.043 7.086 1 90.75 102 PHE A N 1
ATOM 816 C CA . PHE A 1 102 ? 4.406 -5.77 6.656 1 90.75 102 PHE A CA 1
ATOM 817 C C . PHE A 1 102 ? 5.488 -4.809 6.188 1 90.75 102 PHE A C 1
ATOM 819 O O . PHE A 1 102 ? 6.66 -4.965 6.531 1 90.75 102 PHE A O 1
ATOM 826 N N . ASN A 1 103 ? 5.066 -3.861 5.383 1 89.94 103 ASN A N 1
ATOM 827 C CA . ASN A 1 103 ? 6.031 -2.898 4.863 1 89.94 103 ASN A CA 1
ATOM 828 C C . ASN A 1 103 ? 6.664 -2.08 5.988 1 89.94 103 ASN A C 1
ATOM 830 O O . ASN A 1 103 ? 7.859 -1.784 5.945 1 89.94 103 ASN A O 1
ATOM 834 N N . ILE A 1 104 ? 5.914 -1.721 6.965 1 88.81 104 ILE A N 1
ATOM 835 C CA . ILE A 1 104 ? 6.426 -0.963 8.102 1 88.81 104 ILE A CA 1
ATOM 836 C C . ILE A 1 104 ? 7.426 -1.815 8.883 1 88.81 104 ILE A C 1
ATOM 838 O O . ILE A 1 104 ? 8.523 -1.354 9.211 1 88.81 104 ILE A O 1
ATOM 842 N N . VAL A 1 105 ? 7.078 -3.016 9.164 1 87.25 105 VAL A N 1
ATOM 843 C CA . VAL A 1 105 ? 7.941 -3.936 9.898 1 87.25 105 VAL A CA 1
ATOM 844 C C . VAL A 1 105 ? 9.203 -4.219 9.086 1 87.25 105 VAL A C 1
ATOM 846 O O . VAL A 1 105 ? 10.297 -4.312 9.641 1 87.25 105 VAL A O 1
ATOM 849 N N . GLU A 1 106 ? 8.945 -4.414 7.789 1 85.25 106 GLU A N 1
ATOM 850 C CA . GLU A 1 106 ? 10.055 -4.707 6.891 1 85.25 106 GLU A CA 1
ATOM 851 C C . GLU A 1 106 ? 11.109 -3.598 6.93 1 85.25 106 GLU A C 1
ATOM 853 O O . GLU A 1 106 ? 12.305 -3.865 6.836 1 85.25 106 GLU A O 1
ATOM 858 N N . PHE A 1 107 ? 10.703 -2.424 7.047 1 79.81 107 PHE A N 1
ATOM 859 C CA . PHE A 1 107 ? 11.641 -1.308 7.078 1 79.81 107 PHE A CA 1
ATOM 860 C C . PHE A 1 107 ? 12.602 -1.439 8.258 1 79.81 107 PHE A C 1
ATOM 862 O O . PHE A 1 107 ? 13.797 -1.173 8.125 1 79.81 107 PHE A O 1
ATOM 869 N N . PHE A 1 108 ? 12.078 -1.842 9.336 1 77.31 108 PHE A N 1
ATOM 870 C CA . PHE A 1 108 ? 12.906 -2.025 10.523 1 77.31 108 PHE A CA 1
ATOM 871 C C . PHE A 1 108 ? 13.812 -3.242 10.367 1 77.31 108 PHE A C 1
ATOM 873 O O . PHE A 1 108 ? 14.922 -3.27 10.906 1 77.31 108 PHE A O 1
ATOM 880 N N . SER A 1 109 ? 13.273 -4.102 9.625 1 74.94 109 SER A N 1
ATOM 881 C CA . SER A 1 109 ? 14.008 -5.352 9.469 1 74.94 109 SER A CA 1
ATOM 882 C C . SER A 1 109 ? 14.984 -5.27 8.297 1 74.94 109 SER A C 1
ATOM 884 O O . SER A 1 109 ? 15.758 -6.203 8.062 1 74.94 109 SER A O 1
ATOM 886 N N . ASP A 1 110 ? 14.727 -4.332 7.48 1 70.12 110 ASP A N 1
ATOM 887 C CA . ASP A 1 110 ? 15.57 -4.191 6.301 1 70.12 110 ASP A CA 1
ATOM 888 C C . ASP A 1 110 ? 17.047 -4.414 6.645 1 70.12 110 ASP A C 1
ATOM 890 O O . ASP A 1 110 ? 17.781 -5.055 5.887 1 70.12 110 ASP A O 1
ATOM 894 N N . ILE A 1 111 ? 17.375 -3.996 7.715 1 64.94 111 ILE A N 1
ATOM 895 C CA . ILE A 1 111 ? 18.766 -4.211 8.133 1 64.94 111 ILE A CA 1
ATOM 896 C C . ILE A 1 111 ? 19.047 -5.707 8.242 1 64.94 111 ILE A C 1
ATOM 898 O O . ILE A 1 111 ? 20.094 -6.184 7.832 1 64.94 111 ILE A O 1
ATOM 902 N N . LEU A 1 112 ? 18.062 -6.449 8.664 1 63.66 112 LEU A N 1
ATOM 903 C CA . LEU A 1 112 ? 18.266 -7.871 8.914 1 63.66 112 LEU A CA 1
ATOM 904 C C . LEU A 1 112 ? 18.016 -8.688 7.645 1 63.66 112 LEU A C 1
ATOM 906 O O . LEU A 1 112 ? 18.734 -9.648 7.375 1 63.66 112 LEU A O 1
ATOM 910 N N . LEU A 1 113 ? 17.109 -8.234 6.781 1 73.75 113 LEU A N 1
ATOM 911 C CA . LEU A 1 113 ? 16.688 -9.062 5.66 1 73.75 113 LEU A CA 1
ATOM 912 C C . LEU A 1 113 ? 17.406 -8.664 4.379 1 73.75 113 LEU A C 1
ATOM 914 O O . LEU A 1 113 ? 17.422 -9.422 3.404 1 73.75 113 LEU A O 1
ATOM 918 N N . SER A 1 114 ? 18.062 -7.566 4.516 1 68.75 114 SER A N 1
ATOM 919 C CA . SER A 1 114 ? 18.688 -7.023 3.316 1 68.75 114 SER A CA 1
ATOM 920 C C . SER A 1 114 ? 19.781 -7.945 2.803 1 68.75 114 SER A C 1
ATOM 922 O O . SER A 1 114 ? 20.062 -7.98 1.603 1 68.75 114 SER A O 1
ATOM 924 N N . TRP A 1 115 ? 20.359 -8.758 3.656 1 74.62 115 TRP A N 1
ATOM 925 C CA . TRP A 1 115 ? 21.469 -9.594 3.227 1 74.62 115 TRP A CA 1
ATOM 926 C C . TRP A 1 115 ? 21 -11 2.879 1 74.62 115 TRP A C 1
ATOM 928 O O . TRP A 1 115 ? 21.766 -11.805 2.342 1 74.62 115 TRP A O 1
ATOM 938 N N . PHE A 1 116 ? 19.844 -11.297 3.127 1 81.62 116 PHE A N 1
ATOM 939 C CA . PHE A 1 116 ? 19.297 -12.617 2.832 1 81.62 116 PHE A CA 1
ATOM 940 C C . PHE A 1 116 ? 18.875 -12.719 1.373 1 81.62 116 PHE A C 1
ATOM 942 O O . PHE A 1 116 ? 17.953 -12.023 0.942 1 81.62 116 PHE A O 1
ATOM 949 N N . PRO A 1 117 ? 19.531 -13.484 0.583 1 82.31 117 PRO A N 1
ATOM 950 C CA . PRO A 1 117 ? 19.281 -13.57 -0.855 1 82.31 117 PRO A CA 1
ATOM 951 C C . PRO A 1 117 ? 17.859 -14.062 -1.173 1 82.31 117 PRO A C 1
ATOM 953 O O . PRO A 1 117 ? 17.312 -13.742 -2.23 1 82.31 117 PRO A O 1
ATOM 956 N N . LEU A 1 118 ? 17.25 -14.734 -0.279 1 88.75 118 LEU A N 1
ATOM 957 C CA . LEU A 1 118 ? 15.93 -15.305 -0.551 1 88.75 118 LEU A CA 1
ATOM 958 C C . LEU A 1 118 ? 14.82 -14.352 -0.112 1 88.75 118 LEU A C 1
ATOM 960 O O . LEU A 1 118 ? 13.641 -14.695 -0.169 1 88.75 118 LEU A O 1
ATOM 964 N N . TYR A 1 119 ? 15.133 -13.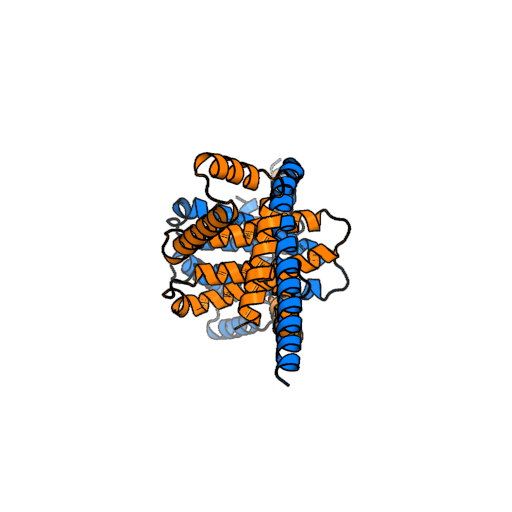203 0.134 1 88.38 119 TYR A N 1
ATOM 965 C CA . TYR A 1 119 ? 14.172 -12.281 0.725 1 88.38 119 TYR A CA 1
ATOM 966 C C . TYR A 1 119 ? 13.055 -11.953 -0.258 1 88.38 119 TYR A C 1
ATOM 968 O O . TYR A 1 119 ? 11.867 -12.062 0.08 1 88.38 119 TYR A O 1
ATOM 976 N N . PHE A 1 120 ? 13.469 -11.594 -1.44 1 89.5 120 PHE A N 1
ATOM 977 C CA . PHE A 1 120 ? 12.477 -11.156 -2.418 1 89.5 120 PHE A CA 1
ATOM 978 C C . PHE A 1 120 ? 11.586 -12.312 -2.842 1 89.5 120 PHE A C 1
ATOM 980 O O . PHE A 1 120 ? 10.383 -12.125 -3.064 1 89.5 120 PHE A O 1
ATOM 987 N N . LEU A 1 121 ? 12.195 -13.398 -2.926 1 91.44 121 LEU A N 1
ATOM 988 C CA . LEU A 1 121 ? 11.398 -14.578 -3.262 1 91.44 121 LEU A CA 1
ATOM 989 C C . LEU A 1 121 ? 10.391 -14.891 -2.16 1 91.44 121 LEU A C 1
ATOM 991 O O . LEU A 1 121 ? 9.219 -15.133 -2.438 1 91.44 121 LEU A O 1
ATOM 995 N N . THR A 1 122 ? 10.891 -14.938 -0.945 1 90.31 122 THR A N 1
ATOM 996 C CA . THR A 1 122 ? 10.016 -15.211 0.189 1 90.31 122 THR A CA 1
ATOM 997 C C . THR A 1 122 ? 8.914 -14.164 0.291 1 90.31 122 THR A C 1
ATOM 999 O O . THR A 1 122 ? 7.754 -14.492 0.545 1 90.31 122 THR A O 1
ATOM 1002 N N . LYS A 1 123 ? 9.219 -12.938 0.035 1 90.06 123 LYS A N 1
ATOM 1003 C CA . LYS A 1 123 ? 8.242 -11.852 0.07 1 90.06 123 LYS A CA 1
ATOM 1004 C C . LYS A 1 123 ? 7.152 -12.055 -0.98 1 90.06 123 LYS A C 1
ATOM 1006 O O . LYS A 1 123 ? 5.965 -11.875 -0.699 1 90.06 123 LYS A O 1
ATOM 1011 N N . LEU A 1 124 ? 7.598 -12.398 -2.117 1 91 124 LEU A N 1
ATOM 1012 C CA . LEU A 1 124 ? 6.633 -12.602 -3.188 1 91 124 LEU A CA 1
ATOM 1013 C C . LEU A 1 124 ? 5.699 -13.766 -2.861 1 91 124 LEU A C 1
ATOM 1015 O O . LEU A 1 124 ? 4.496 -13.695 -3.119 1 91 124 LEU A O 1
ATOM 1019 N N . ILE A 1 125 ? 6.262 -14.828 -2.365 1 88.69 125 ILE A N 1
ATOM 1020 C CA . ILE A 1 125 ? 5.453 -15.977 -1.963 1 88.69 125 ILE A CA 1
ATOM 1021 C C . ILE A 1 125 ? 4.461 -15.555 -0.881 1 88.69 125 ILE A C 1
ATOM 1023 O O . ILE A 1 125 ? 3.293 -15.945 -0.916 1 88.69 125 ILE A O 1
ATOM 1027 N N . PHE A 1 126 ? 4.902 -14.805 0.022 1 88.75 126 PHE A N 1
ATOM 1028 C CA . PHE A 1 126 ? 4.062 -14.297 1.101 1 88.75 126 PHE A CA 1
ATOM 1029 C C . PHE A 1 126 ? 2.918 -13.453 0.546 1 88.75 126 PHE A C 1
ATOM 1031 O O . PHE A 1 126 ? 1.761 -13.648 0.93 1 88.75 126 PHE A O 1
ATOM 1038 N N . LEU A 1 127 ? 3.256 -12.586 -0.364 1 91.38 127 LEU A N 1
ATOM 1039 C CA . LEU A 1 127 ? 2.24 -11.727 -0.969 1 91.38 127 LEU A CA 1
ATOM 1040 C C . LEU A 1 127 ? 1.235 -12.555 -1.762 1 91.38 127 LEU A C 1
ATOM 1042 O O . LEU A 1 127 ? 0.034 -12.273 -1.733 1 91.38 127 LEU A O 1
ATOM 1046 N N . GLY A 1 128 ? 1.745 -13.523 -2.469 1 88.75 128 GLY A N 1
ATOM 1047 C CA . GLY A 1 128 ? 0.853 -14.43 -3.176 1 88.75 128 GLY A CA 1
ATOM 1048 C C . GLY A 1 128 ? -0.126 -15.133 -2.26 1 88.75 128 GLY A C 1
ATOM 1049 O O . GLY A 1 128 ? -1.3 -15.297 -2.6 1 88.75 128 GLY A O 1
ATOM 1050 N N . TRP A 1 129 ? 0.404 -15.516 -1.127 1 86.44 129 TRP A N 1
ATOM 1051 C CA . TRP A 1 129 ? -0.437 -16.156 -0.124 1 86.44 129 TRP A CA 1
ATOM 1052 C C . TRP A 1 129 ? -1.503 -15.195 0.392 1 86.44 129 TRP A C 1
ATOM 1054 O O . TRP A 1 129 ? -2.643 -15.602 0.636 1 86.44 129 TRP A O 1
ATOM 1064 N N . CYS A 1 130 ? -1.245 -14.023 0.481 1 88.81 130 CYS A N 1
ATOM 1065 C CA . CYS A 1 130 ? -2.172 -13.023 0.986 1 88.81 130 CYS A CA 1
ATOM 1066 C C . CYS A 1 130 ? -3.229 -12.68 -0.059 1 88.81 130 CYS A C 1
ATOM 1068 O O . CYS A 1 130 ? -4.328 -12.242 0.284 1 88.81 130 CYS A O 1
ATOM 1070 N N . MET A 1 131 ? -2.896 -12.828 -1.337 1 86.38 131 MET A N 1
ATOM 1071 C CA . MET A 1 131 ? -3.805 -12.461 -2.42 1 86.38 131 MET A CA 1
ATOM 1072 C C . MET A 1 131 ? -4.68 -13.648 -2.818 1 86.38 131 MET A C 1
ATOM 1074 O O . MET A 1 131 ? -5.68 -13.477 -3.518 1 86.38 131 MET A O 1
ATOM 1078 N N . ALA A 1 132 ? -4.332 -14.781 -2.385 1 75.56 132 ALA A N 1
ATOM 1079 C CA . ALA A 1 132 ? -5 -15.992 -2.844 1 75.56 132 ALA A CA 1
ATOM 1080 C C . ALA A 1 132 ? -6.438 -16.062 -2.326 1 75.56 132 ALA A C 1
ATOM 1082 O O . ALA A 1 132 ? -6.699 -15.727 -1.168 1 75.56 132 ALA A O 1
ATOM 1083 N N . PRO A 1 133 ? -7.242 -16.312 -3.279 1 68.25 133 PRO A N 1
ATOM 1084 C CA . PRO A 1 133 ? -8.648 -16.453 -2.91 1 68.25 133 PRO A CA 1
ATOM 1085 C C . PRO A 1 133 ? -8.938 -17.75 -2.164 1 68.25 133 PRO A C 1
ATOM 1087 O O . PRO A 1 133 ? -9.75 -18.562 -2.615 1 68.25 133 PRO A O 1
ATOM 1090 N N . VAL A 1 134 ? -8.102 -18.109 -1.307 1 60.09 134 VAL A N 1
ATOM 1091 C CA . VAL A 1 134 ? -8.305 -19.344 -0.553 1 60.09 134 VAL A CA 1
ATOM 1092 C C . VAL A 1 134 ? -8.859 -19.016 0.833 1 60.09 134 VAL A C 1
ATOM 1094 O O . VAL A 1 134 ? -8.719 -17.891 1.315 1 60.09 134 VAL A O 1
ATOM 1097 N N . SER A 1 135 ? -9.602 -19.906 1.267 1 56.09 135 SER A N 1
ATOM 1098 C CA . SER A 1 135 ? -10.258 -19.75 2.562 1 56.09 135 SER A CA 1
ATOM 1099 C C . SER A 1 135 ? -9.25 -19.391 3.65 1 56.09 135 SER A C 1
ATOM 1101 O O . SER A 1 135 ? -9.594 -18.688 4.602 1 56.09 135 SER A O 1
ATOM 1103 N N . TRP A 1 136 ? -8.125 -20.062 3.512 1 61.22 136 TRP A N 1
ATOM 1104 C CA . TRP A 1 136 ? -7.098 -19.734 4.492 1 61.22 136 TRP A CA 1
ATOM 1105 C C . TRP A 1 136 ? -6.176 -18.641 3.967 1 61.22 136 TRP A C 1
ATOM 1107 O O . TRP A 1 136 ? -4.961 -18.828 3.891 1 61.22 136 TRP A O 1
ATOM 1117 N N . ASN A 1 137 ? -6.68 -17.578 3.568 1 74.25 137 ASN A N 1
ATOM 1118 C CA . ASN A 1 137 ? -5.957 -16.453 3.006 1 74.25 137 ASN A CA 1
ATOM 1119 C C . ASN A 1 137 ? -5.039 -15.797 4.039 1 74.25 137 ASN A C 1
ATOM 1121 O O . ASN A 1 137 ? -5.414 -15.648 5.203 1 74.25 137 ASN A O 1
ATOM 1125 N N . GLY A 1 138 ? -3.854 -15.68 3.719 1 77.19 138 GLY A N 1
ATOM 1126 C CA . GLY A 1 138 ? -2.842 -15.117 4.602 1 77.19 138 GLY A CA 1
ATOM 1127 C C . GLY A 1 138 ? -3.242 -13.781 5.195 1 77.19 138 GLY A C 1
ATOM 1128 O O . GLY A 1 138 ? -3.035 -13.539 6.387 1 77.19 138 GLY A O 1
ATOM 1129 N N . SER A 1 139 ? -3.947 -13.047 4.422 1 82.06 139 SER A N 1
ATOM 1130 C CA . SER A 1 139 ? -4.285 -11.703 4.895 1 82.06 139 SER A CA 1
ATOM 1131 C C . SER A 1 139 ? -5.371 -11.75 5.961 1 82.06 139 SER A C 1
ATOM 1133 O O . SER A 1 139 ? -5.305 -11.031 6.961 1 82.06 139 SER A O 1
ATOM 1135 N N . ASP A 1 140 ? -6.316 -12.625 5.746 1 87.19 140 ASP A N 1
ATOM 1136 C CA . ASP A 1 140 ? -7.391 -12.766 6.723 1 87.19 140 ASP A CA 1
ATOM 1137 C C . ASP A 1 140 ? -6.863 -13.305 8.047 1 87.19 140 ASP A C 1
ATOM 1139 O O . ASP A 1 140 ? -7.254 -12.828 9.117 1 87.19 140 ASP A O 1
ATOM 1143 N N . THR A 1 141 ? -5.98 -14.258 7.945 1 88.06 141 THR A N 1
ATOM 1144 C CA . THR A 1 141 ? -5.414 -14.875 9.141 1 88.06 141 THR A CA 1
ATOM 1145 C C . THR A 1 141 ? -4.617 -13.852 9.953 1 88.06 141 THR A C 1
ATOM 1147 O O . THR A 1 141 ? -4.836 -13.695 11.156 1 88.06 141 THR A O 1
ATOM 1150 N N . ILE A 1 142 ? -3.848 -13.164 9.305 1 90.69 142 ILE A N 1
ATOM 1151 C CA . ILE A 1 142 ? -2.992 -12.188 9.969 1 90.69 142 ILE A CA 1
ATOM 1152 C C . ILE A 1 142 ? -3.844 -11.047 10.523 1 90.69 142 ILE A C 1
ATOM 1154 O O . ILE A 1 142 ? -3.625 -10.586 11.641 1 90.69 142 ILE A O 1
ATOM 1158 N N . TYR A 1 143 ? -4.762 -10.648 9.766 1 92.44 143 TYR A N 1
ATOM 1159 C CA . TYR A 1 143 ? -5.645 -9.57 10.172 1 92.44 143 TYR A CA 1
ATOM 1160 C C . TYR A 1 143 ? -6.414 -9.938 11.438 1 92.44 143 TYR A C 1
ATOM 1162 O O . TYR A 1 143 ? -6.406 -9.195 12.422 1 92.44 143 TYR A O 1
ATOM 1170 N N . ASN A 1 144 ? -7.016 -11.047 11.438 1 90.56 144 ASN A N 1
ATOM 1171 C CA . ASN A 1 144 ? -7.898 -11.445 12.523 1 90.56 144 ASN A CA 1
ATOM 1172 C C . ASN A 1 144 ? -7.109 -11.852 13.766 1 90.56 144 ASN A C 1
ATOM 1174 O O . ASN A 1 144 ? -7.543 -11.602 14.891 1 90.56 144 ASN A O 1
ATOM 1178 N N . LYS A 1 145 ? -5.926 -12.344 13.555 1 90.25 145 LYS A N 1
ATOM 1179 C CA . LYS A 1 145 ? -5.176 -12.875 14.688 1 90.25 145 LYS A CA 1
ATOM 1180 C C . LYS A 1 145 ? -4.238 -11.82 15.273 1 90.25 145 LYS A C 1
ATOM 1182 O O . LYS A 1 145 ? -3.938 -11.844 16.469 1 90.25 145 LYS A O 1
ATOM 1187 N N . VAL A 1 146 ? -3.85 -10.938 14.492 1 91 146 VAL A N 1
ATOM 1188 C CA . VAL A 1 146 ? -2.785 -10.055 14.961 1 91 146 VAL A CA 1
ATOM 1189 C C . VAL A 1 146 ? -3.256 -8.602 14.914 1 91 146 VAL A C 1
ATOM 1191 O O . VAL A 1 146 ? -3.309 -7.934 15.945 1 91 146 VAL A O 1
ATOM 1194 N N . ILE A 1 147 ? -3.721 -8.141 13.844 1 91.5 147 ILE A N 1
ATOM 1195 C CA . ILE A 1 147 ? -3.943 -6.715 13.617 1 91.5 147 ILE A CA 1
ATOM 1196 C C . ILE A 1 147 ? -5.207 -6.266 14.344 1 91.5 147 ILE A C 1
ATOM 1198 O O . ILE A 1 147 ? -5.18 -5.309 15.117 1 91.5 147 ILE A O 1
ATOM 1202 N N . LYS A 1 148 ? -6.219 -7.027 14.109 1 89.88 148 LYS A N 1
ATOM 1203 C CA . LYS A 1 148 ? -7.52 -6.676 14.664 1 89.88 148 LYS A CA 1
ATOM 1204 C C . LYS A 1 148 ? -7.461 -6.602 16.188 1 89.88 148 LYS A C 1
ATOM 1206 O O . LYS A 1 148 ? -7.824 -5.586 16.781 1 89.88 148 LYS A O 1
ATOM 1211 N N . PRO A 1 149 ? -6.973 -7.574 16.781 1 88.31 149 PRO A N 1
ATOM 1212 C CA . PRO A 1 149 ? -6.93 -7.512 18.25 1 88.31 149 PRO A CA 1
ATOM 1213 C C . PRO A 1 149 ? -6.008 -6.406 18.766 1 88.31 149 PRO A C 1
ATOM 1215 O O . PRO A 1 149 ? -6.305 -5.777 19.781 1 88.31 149 PRO A O 1
ATOM 1218 N N . PHE A 1 150 ? -4.973 -6.18 18.125 1 88.81 150 PHE A N 1
ATOM 1219 C CA . PHE A 1 150 ? -4.047 -5.133 18.547 1 88.81 150 PHE A CA 1
ATOM 1220 C C . PHE A 1 150 ? -4.684 -3.756 18.391 1 88.81 150 PHE A C 1
ATOM 1222 O O . PHE A 1 150 ? -4.59 -2.922 19.297 1 88.81 150 PHE A O 1
ATOM 1229 N N . VAL A 1 151 ? -5.312 -3.521 17.344 1 86.25 151 VAL A N 1
ATOM 1230 C CA . VAL A 1 151 ? -5.895 -2.215 17.062 1 86.25 151 VAL A CA 1
ATOM 1231 C C . VAL A 1 151 ? -7.098 -1.972 17.953 1 86.25 151 VAL A C 1
ATOM 1233 O O . VAL A 1 151 ? -7.266 -0.877 18.5 1 86.25 151 VAL A O 1
ATOM 1236 N N . LEU A 1 152 ? -7.93 -2.959 18.094 1 85 152 LEU A N 1
ATOM 1237 C CA . LEU A 1 152 ? -9.133 -2.807 18.906 1 85 152 LEU A CA 1
ATOM 1238 C C . LEU A 1 152 ? -8.773 -2.59 20.375 1 85 152 LEU A C 1
ATOM 1240 O O . LEU A 1 152 ? -9.461 -1.847 21.094 1 85 152 LEU A O 1
ATOM 1244 N N . LYS A 1 153 ? -7.699 -3.236 20.797 1 85.88 153 LYS A N 1
ATOM 1245 C CA . LYS A 1 153 ? -7.246 -3.078 22.172 1 85.88 153 LYS A CA 1
ATOM 1246 C C . LYS A 1 153 ? -6.727 -1.665 22.422 1 85.88 153 LYS A C 1
ATOM 1248 O O . LYS A 1 153 ? -6.883 -1.126 23.516 1 85.88 153 LYS A O 1
ATOM 1253 N N . HIS A 1 154 ? -6.184 -1.112 21.375 1 83.56 154 HIS A N 1
ATOM 1254 C CA . HIS A 1 154 ? -5.547 0.186 21.562 1 83.56 154 HIS A CA 1
ATOM 1255 C C . HIS A 1 154 ? -6.316 1.285 20.844 1 83.56 154 HIS A C 1
ATOM 1257 O O . HIS A 1 154 ? -5.809 2.396 20.672 1 83.56 154 HIS A O 1
ATOM 1263 N N . GLN A 1 155 ? -7.449 0.939 20.391 1 81.75 155 GLN A N 1
ATOM 1264 C CA . GLN A 1 155 ? -8.234 1.842 19.547 1 81.75 155 GLN A CA 1
ATOM 1265 C C . GLN A 1 155 ? -8.492 3.166 20.266 1 81.75 155 GLN A C 1
ATOM 1267 O O . GLN A 1 155 ? -8.336 4.238 19.672 1 81.75 155 GLN A O 1
ATOM 1272 N N . LYS A 1 156 ? -8.914 3.105 21.453 1 76.06 156 LYS A N 1
ATOM 1273 C CA . LYS A 1 156 ? -9.234 4.312 22.203 1 76.06 156 LYS A CA 1
ATOM 1274 C C . LYS A 1 156 ? -8.008 5.219 22.344 1 76.06 156 LYS A C 1
ATOM 1276 O O . LYS A 1 156 ? -8.109 6.434 22.156 1 76.06 156 LYS A O 1
ATOM 1281 N N . LYS A 1 157 ? -6.918 4.586 22.609 1 75.25 157 LYS A N 1
ATOM 1282 C CA . LYS A 1 157 ? -5.688 5.355 22.766 1 75.25 157 LYS A CA 1
ATOM 1283 C C . LYS A 1 157 ? -5.254 5.973 21.438 1 75.25 157 LYS A C 1
ATOM 1285 O O . LYS A 1 157 ? -4.867 7.145 21.391 1 75.25 157 LYS A O 1
ATOM 1290 N N . ILE A 1 158 ? -5.402 5.223 20.453 1 77.31 158 ILE A N 1
ATOM 1291 C CA . ILE A 1 158 ? -4.961 5.664 19.125 1 77.31 158 ILE A CA 1
ATOM 1292 C C . ILE A 1 158 ? -5.91 6.742 18.594 1 77.31 158 ILE A C 1
ATOM 1294 O O . ILE A 1 158 ? -5.465 7.773 18.094 1 77.31 158 ILE A O 1
ATOM 1298 N N . ASP A 1 159 ? -7.207 6.477 18.734 1 77.88 159 ASP A N 1
ATOM 1299 C CA . ASP A 1 159 ? -8.203 7.445 18.281 1 77.88 159 ASP A CA 1
ATOM 1300 C C . ASP A 1 159 ? -8.039 8.781 19 1 77.88 159 ASP A C 1
ATOM 1302 O O . ASP A 1 159 ? -8.156 9.844 18.391 1 77.88 159 ASP A O 1
ATOM 1306 N N . SER A 1 160 ? -7.855 8.586 20.203 1 72.88 160 SER A N 1
ATOM 1307 C CA . SER A 1 160 ? -7.66 9.812 20.969 1 72.88 160 SER A CA 1
ATOM 1308 C C . SER A 1 160 ? -6.449 10.594 20.469 1 72.88 160 SER A C 1
ATOM 1310 O O . SER A 1 160 ? -6.484 11.82 20.406 1 72.88 160 SER A O 1
ATOM 1312 N N . ALA A 1 161 ? -5.551 9.836 19.984 1 69.5 161 ALA A N 1
ATOM 1313 C CA . ALA A 1 161 ? -4.336 10.453 19.469 1 69.5 161 ALA A CA 1
ATOM 1314 C C . ALA A 1 161 ? -4.574 11.055 18.078 1 69.5 161 ALA A C 1
ATOM 1316 O O . ALA A 1 161 ? -4.137 12.172 17.797 1 69.5 161 ALA A O 1
ATOM 1317 N N . ILE A 1 162 ? -5.312 10.383 17.188 1 69.31 162 ILE A N 1
ATOM 1318 C CA . ILE A 1 162 ? -5.594 10.797 15.812 1 69.31 162 ILE A CA 1
ATOM 1319 C C . ILE A 1 162 ? -6.566 11.977 15.82 1 69.31 162 ILE A C 1
ATOM 1321 O O . ILE A 1 162 ? -6.41 12.922 15.047 1 69.31 162 ILE A O 1
ATOM 1325 N N . ASP A 1 163 ? -7.762 11.703 16.469 1 65.06 163 ASP A N 1
ATOM 1326 C CA . ASP A 1 163 ? -8.75 12.773 16.578 1 65.06 163 ASP A CA 1
ATOM 1327 C C . ASP A 1 163 ? -8.102 14.086 17 1 65.06 163 ASP A C 1
ATOM 1329 O O . ASP A 1 163 ? -8.453 15.156 16.5 1 65.06 163 ASP A O 1
ATOM 1333 N N . LYS A 1 164 ? -7.227 13.758 17.641 1 60.62 164 LYS A N 1
ATOM 1334 C CA . LYS A 1 164 ? -6.527 14.945 18.125 1 60.62 164 LYS A CA 1
ATOM 1335 C C . LYS A 1 164 ? -5.711 15.602 17.016 1 60.62 164 LYS A C 1
ATOM 1337 O O . LYS A 1 164 ? -5.703 16.828 16.875 1 60.62 164 LYS A O 1
ATOM 1342 N N . VAL A 1 165 ? -5.281 14.703 16.094 1 62.72 165 VAL A N 1
ATOM 1343 C CA . VAL A 1 165 ? -4.516 15.164 14.945 1 62.72 165 VAL A CA 1
ATOM 1344 C C . VAL A 1 165 ? -5.465 15.68 13.867 1 62.72 165 VAL A C 1
ATOM 1346 O O . VAL A 1 165 ? -5.219 16.734 13.266 1 62.72 165 VAL A O 1
ATOM 1349 N N . GLY A 1 166 ? -6.609 14.883 13.469 1 59.06 166 GLY A N 1
ATOM 1350 C CA . GLY A 1 166 ? -7.602 15.242 12.469 1 59.06 166 GLY A CA 1
ATOM 1351 C C . GLY A 1 166 ? -8.312 16.547 12.773 1 59.06 166 GLY A C 1
ATOM 1352 O O . GLY A 1 166 ? -8.492 17.375 11.883 1 59.06 166 GLY A O 1
ATOM 1353 N N . GLU A 1 167 ? -8.977 16.531 13.836 1 58.81 167 GLU A N 1
ATOM 1354 C CA . GLU A 1 167 ? -9.633 17.766 14.258 1 58.81 167 GLU A CA 1
ATOM 1355 C C . GLU A 1 167 ? -8.727 18.969 14.031 1 58.81 167 GLU A C 1
ATOM 1357 O O . GLU A 1 167 ? -9.203 20.047 13.633 1 58.81 167 GLU A O 1
ATOM 1362 N N . GLN A 1 168 ? -7.539 18.625 13.961 1 54.66 168 GLN A N 1
ATOM 1363 C CA . GLN A 1 168 ? -6.551 19.672 13.766 1 54.66 168 GLN A CA 1
ATOM 1364 C C . GLN A 1 168 ? -6.375 20 12.289 1 54.66 168 GLN A C 1
ATOM 1366 O O . GLN A 1 168 ? -6.285 21.172 11.906 1 54.66 168 GLN A O 1
ATOM 1371 N N . VAL A 1 169 ? -6.496 18.906 11.5 1 58.19 169 VAL A N 1
ATOM 1372 C CA . VAL A 1 169 ? -6.363 19.047 10.055 1 58.19 169 VAL A CA 1
ATOM 1373 C C . VAL A 1 169 ? -7.602 19.734 9.484 1 58.19 169 VAL A C 1
ATOM 1375 O O . VAL A 1 169 ? -7.492 20.641 8.648 1 58.19 169 VAL A O 1
ATOM 1378 N N . ASP A 1 170 ? -8.82 19.156 9.789 1 57.5 170 ASP A N 1
ATOM 1379 C CA . ASP A 1 170 ? -10.078 19.719 9.328 1 57.5 170 ASP A CA 1
ATOM 1380 C C . ASP A 1 170 ? -10.188 21.203 9.68 1 57.5 170 ASP A C 1
ATOM 1382 O O . ASP A 1 170 ? -10.648 22 8.867 1 57.5 170 ASP A O 1
ATOM 1386 N N . LYS A 1 171 ? -9.961 21.438 10.766 1 55.16 171 LYS A N 1
ATOM 1387 C CA . LYS A 1 171 ? -10.008 22.828 11.234 1 55.16 171 LYS A CA 1
ATOM 1388 C C . LYS A 1 171 ? -9.062 23.703 10.43 1 55.16 171 LYS A C 1
ATOM 1390 O O . LYS A 1 171 ? -9.438 24.812 10.023 1 55.16 171 LYS A O 1
ATOM 1395 N N . TYR A 1 172 ? -8.086 23.031 9.898 1 51.66 172 TYR A N 1
ATOM 1396 C CA . TYR A 1 172 ? -7.098 23.734 9.102 1 51.66 172 TYR A CA 1
ATOM 1397 C C . TYR A 1 172 ? -7.555 23.875 7.652 1 51.66 172 TYR A C 1
ATOM 1399 O O . TYR A 1 172 ? -7.34 24.906 7.016 1 51.66 172 TYR A O 1
ATOM 1407 N N . ALA A 1 173 ? -8.086 22.828 7.18 1 54.84 173 ALA A N 1
ATOM 1408 C CA . ALA A 1 173 ? -8.641 22.844 5.828 1 54.84 173 ALA A CA 1
ATOM 1409 C C . ALA A 1 173 ? -9.758 23.875 5.699 1 54.84 173 ALA A C 1
ATOM 1411 O O . ALA A 1 173 ? -9.82 24.609 4.711 1 54.84 173 ALA A O 1
ATOM 1412 N N . LYS A 1 174 ? -10.641 23.906 6.578 1 59.22 174 LYS A N 1
ATOM 1413 C CA . LYS A 1 174 ? -11.758 24.844 6.586 1 59.22 174 LYS A CA 1
ATOM 1414 C C . LYS A 1 174 ? -11.266 26.281 6.742 1 59.22 174 LYS A C 1
ATOM 1416 O O . LYS A 1 174 ? -11.758 27.188 6.074 1 59.22 174 LYS A O 1
ATOM 1421 N N . GLU A 1 175 ? -10.406 26.422 7.566 1 52.38 175 GLU A N 1
ATOM 1422 C CA . GLU A 1 175 ? -9.836 27.734 7.793 1 52.38 175 GLU A CA 1
ATOM 1423 C C . GLU A 1 175 ? -9.086 28.234 6.562 1 52.38 175 GLU A C 1
ATOM 1425 O O . GLU A 1 175 ? -9.156 29.422 6.215 1 52.38 175 GLU A O 1
ATOM 1430 N N . ALA A 1 176 ? -8.453 27.219 5.871 1 54.12 176 ALA A N 1
ATOM 1431 C CA . ALA A 1 176 ? -7.809 27.531 4.598 1 54.12 176 ALA A CA 1
ATOM 1432 C C . ALA A 1 176 ? -8.836 27.938 3.547 1 54.12 176 ALA A C 1
ATOM 1434 O O . ALA A 1 176 ? -8.617 28.891 2.791 1 54.12 176 ALA A O 1
ATOM 1435 N N . LYS A 1 177 ? -9.867 27.312 3.441 1 58.06 177 LYS A N 1
ATOM 1436 C CA . LYS A 1 177 ? -10.953 27.625 2.514 1 58.06 177 LYS A CA 1
ATOM 1437 C C . LYS A 1 177 ? -11.602 28.969 2.848 1 58.06 177 LYS A C 1
ATOM 1439 O O . LYS A 1 177 ? -11.883 29.766 1.951 1 58.06 177 LYS A O 1
ATOM 1444 N N . ASP A 1 178 ? -11.961 29.141 4.082 1 57.62 178 ASP A N 1
ATOM 1445 C CA . ASP A 1 178 ? -12.609 30.375 4.516 1 57.62 178 ASP A CA 1
ATOM 1446 C C . ASP A 1 178 ? -11.688 31.578 4.289 1 57.62 178 ASP A C 1
ATOM 1448 O O . ASP A 1 178 ? -12.148 32.656 3.859 1 57.62 178 ASP A O 1
ATOM 1452 N N . ALA A 1 179 ? -10.469 31.359 4.5 1 52.88 179 ALA A N 1
ATOM 1453 C CA . ALA A 1 179 ? -9.477 32.406 4.273 1 52.88 179 ALA A CA 1
ATOM 1454 C C . ALA A 1 179 ? -9.344 32.719 2.785 1 52.88 179 ALA A C 1
ATOM 1456 O O . ALA A 1 179 ? -9.234 33.875 2.398 1 52.88 179 ALA A O 1
ATOM 1457 N N . ALA A 1 180 ? -9.406 31.656 1.973 1 56.41 180 ALA A N 1
ATOM 1458 C CA . ALA A 1 180 ? -9.398 31.844 0.524 1 56.41 180 ALA A CA 1
ATOM 1459 C C . ALA A 1 180 ? -10.656 32.562 0.062 1 56.41 180 ALA A C 1
ATOM 1461 O O . ALA A 1 180 ? -10.586 33.469 -0.794 1 56.41 180 ALA A O 1
ATOM 1462 N N . THR A 1 181 ? -11.758 32.25 0.628 1 59.44 181 THR A N 1
ATOM 1463 C CA . THR A 1 181 ? -13.031 32.906 0.292 1 59.44 181 THR A CA 1
ATOM 1464 C C . THR A 1 181 ? -13.031 34.375 0.724 1 59.44 181 THR A C 1
ATOM 1466 O O . THR A 1 181 ? -13.469 35.219 -0.028 1 59.44 181 THR A O 1
ATOM 1469 N N . GLU A 1 182 ? -12.531 34.625 1.918 1 57.34 182 GLU A N 1
ATOM 1470 C CA . GLU A 1 182 ? -12.5 35.969 2.459 1 57.34 182 GLU A CA 1
ATOM 1471 C C . GLU A 1 182 ? -11.516 36.875 1.688 1 57.34 182 GLU A C 1
ATOM 1473 O O . GLU A 1 182 ? -11.805 38.031 1.408 1 57.34 182 GLU A O 1
ATOM 1478 N N . ALA A 1 183 ? -10.375 36.344 1.295 1 58.03 183 ALA A N 1
ATOM 1479 C CA . ALA A 1 183 ? -9.414 37.031 0.464 1 58.03 183 ALA A CA 1
ATOM 1480 C C . ALA A 1 183 ? -9.992 37.375 -0.909 1 58.03 183 ALA A C 1
ATOM 1482 O O . ALA A 1 183 ? -9.773 38.438 -1.448 1 58.03 183 ALA A O 1
ATOM 1483 N N . ALA A 1 184 ? -10.758 36.469 -1.4 1 60.53 184 ALA A N 1
ATOM 1484 C CA . ALA A 1 184 ? -11.43 36.688 -2.678 1 60.53 184 ALA A CA 1
ATOM 1485 C C . ALA A 1 184 ? -12.469 37.781 -2.566 1 60.53 184 ALA A C 1
ATOM 1487 O O . ALA A 1 184 ? -12.57 38.656 -3.455 1 60.53 184 ALA A O 1
ATOM 1488 N N . ILE A 1 185 ? -13.102 37.875 -1.438 1 61.84 185 ILE A N 1
ATOM 1489 C CA . ILE A 1 185 ? -14.117 38.906 -1.199 1 61.84 185 ILE A CA 1
ATOM 1490 C C . ILE A 1 185 ? -13.445 40.25 -1.005 1 61.84 185 ILE A C 1
ATOM 1492 O O . ILE A 1 185 ? -13.914 41.25 -1.543 1 61.84 185 ILE A O 1
ATOM 1496 N N . ARG A 1 186 ? -12.328 40.25 -0.258 1 60.09 186 ARG A N 1
ATOM 1497 C CA . ARG A 1 186 ? -11.602 41.5 -0.012 1 60.09 186 ARG A CA 1
ATOM 1498 C C . ARG A 1 186 ? -11 42.031 -1.303 1 60.09 186 ARG A C 1
ATOM 1500 O O . ARG A 1 186 ? -11.055 43.25 -1.556 1 60.09 186 ARG A O 1
ATOM 1507 N N . ALA A 1 187 ? -10.422 41.219 -2.084 1 59.06 187 ALA A N 1
ATOM 1508 C CA . ALA A 1 187 ? -9.867 41.656 -3.373 1 59.06 187 ALA A CA 1
ATOM 1509 C C . ALA A 1 187 ? -10.961 42.188 -4.297 1 59.06 187 ALA A C 1
ATOM 1511 O O . ALA A 1 187 ? -10.75 43.156 -5.02 1 59.06 187 ALA A O 1
ATOM 1512 N N . ALA A 1 188 ? -12.086 41.656 -4.125 1 62.12 188 ALA A N 1
ATOM 1513 C CA . ALA A 1 188 ? -13.211 42.094 -4.957 1 62.12 188 ALA A CA 1
ATOM 1514 C C . ALA A 1 188 ? -13.766 43.438 -4.496 1 62.12 188 ALA A C 1
ATOM 1516 O O . ALA A 1 188 ? -14.156 44.25 -5.316 1 62.12 188 ALA A O 1
ATOM 1517 N N . THR A 1 189 ? -13.688 43.719 -3.219 1 60.72 189 THR A N 1
ATOM 1518 C CA . THR A 1 189 ? -14.266 44.938 -2.678 1 60.72 189 THR A CA 1
ATOM 1519 C C . THR A 1 189 ? -13.281 46.094 -2.816 1 60.72 189 THR A C 1
ATOM 1521 O O . THR A 1 189 ? -13.688 47.25 -3.002 1 60.72 189 THR A O 1
ATOM 1524 N N . GLU A 1 190 ? -12.055 45.812 -2.684 1 56.97 190 GLU A N 1
ATOM 1525 C CA . GLU A 1 190 ? -11.062 46.875 -2.848 1 56.97 190 GLU A CA 1
ATOM 1526 C C . GLU A 1 190 ? -11.008 47.344 -4.293 1 56.97 190 GLU A C 1
ATOM 1528 O O . GLU A 1 190 ? -10.812 48.531 -4.547 1 56.97 190 GLU A O 1
ATOM 1533 N N . ASN A 1 191 ? -11.164 46.469 -5.176 1 56.59 191 ASN A N 1
ATOM 1534 C CA . ASN A 1 191 ? -11.203 46.938 -6.559 1 56.59 191 ASN A CA 1
ATOM 1535 C C . ASN A 1 191 ? -12.422 47.781 -6.828 1 56.59 191 ASN A C 1
ATOM 1537 O O . ASN A 1 191 ? -12.414 48.625 -7.738 1 56.59 191 ASN A O 1
ATOM 1541 N N . LYS A 1 192 ? -13.414 47.75 -6.066 1 58 192 LYS A N 1
ATOM 1542 C CA . LYS A 1 192 ? -14.578 48.594 -6.262 1 58 192 LYS A CA 1
ATOM 1543 C C . LYS A 1 192 ? -14.344 50 -5.676 1 58 192 LYS A C 1
ATOM 1545 O O . LYS A 1 192 ? -14.906 50.969 -6.148 1 58 192 LYS A O 1
ATOM 1550 N N . LYS A 1 193 ? -13.578 50.219 -4.605 1 58.38 193 LYS A N 1
ATOM 1551 C CA . LYS A 1 193 ? -13.391 51.562 -4.074 1 58.38 193 LYS A CA 1
ATOM 1552 C C . LYS A 1 193 ? -12.531 52.406 -5.012 1 58.38 193 LYS A C 1
ATOM 1554 O O . LYS A 1 193 ? -12.609 53.625 -4.984 1 58.38 193 LYS A O 1
ATOM 1559 N N . ASP A 1 194 ? -11.633 51.844 -5.707 1 52.91 194 ASP A N 1
ATOM 1560 C CA . ASP A 1 194 ? -10.812 52.688 -6.562 1 52.91 194 ASP A CA 1
ATOM 1561 C C . ASP A 1 194 ? -11.562 53.094 -7.828 1 52.91 194 ASP A C 1
ATOM 1563 O O . ASP A 1 194 ? -11.031 53.812 -8.664 1 52.91 194 ASP A O 1
ATOM 1567 N N . GLU A 1 195 ? -12.773 52.594 -7.91 1 44.38 195 GLU A N 1
ATOM 1568 C CA . GLU A 1 195 ? -13.547 53.281 -8.945 1 44.38 195 GLU A CA 1
ATOM 1569 C C . GLU A 1 195 ? -14.375 54.406 -8.359 1 44.38 195 GLU A C 1
ATOM 1571 O O . GLU A 1 195 ? -14.867 54.312 -7.23 1 44.38 195 GLU A O 1
ATOM 1576 N N . MET B 1 1 ? -1.584 38.938 -5.012 1 51.91 1 MET B N 1
ATOM 1577 C CA . MET B 1 1 ? -0.792 39 -3.785 1 51.91 1 MET B CA 1
ATOM 1578 C C . MET B 1 1 ? -1.692 39.031 -2.555 1 51.91 1 MET B C 1
ATOM 1580 O O . MET B 1 1 ? -1.438 38.312 -1.581 1 51.91 1 MET B O 1
ATOM 1584 N N . ALA B 1 2 ? -2.799 39.812 -2.615 1 58.5 2 ALA B N 1
ATOM 1585 C CA . ALA B 1 2 ? -3.748 39.906 -1.51 1 58.5 2 ALA B CA 1
ATOM 1586 C C . ALA B 1 2 ? -4.41 38.562 -1.234 1 58.5 2 ALA B C 1
ATOM 1588 O O . ALA B 1 2 ? -4.578 38.156 -0.077 1 58.5 2 ALA B O 1
ATOM 1589 N N . ALA B 1 3 ? -4.672 37.844 -2.242 1 55.34 3 ALA B N 1
ATOM 1590 C CA . ALA B 1 3 ? -5.305 36.531 -2.092 1 55.34 3 ALA B CA 1
ATOM 1591 C C . ALA B 1 3 ? -4.383 35.562 -1.373 1 55.34 3 ALA B C 1
ATOM 1593 O O . ALA B 1 3 ? -4.824 34.812 -0.513 1 55.34 3 ALA B O 1
ATOM 1594 N N . VAL B 1 4 ? -3.145 35.594 -1.75 1 60.91 4 VAL B N 1
ATOM 1595 C CA . VAL B 1 4 ? -2.137 34.781 -1.097 1 60.91 4 VAL B CA 1
ATOM 1596 C C . VAL B 1 4 ? -1.995 35.188 0.366 1 60.91 4 VAL B C 1
ATOM 1598 O O . VAL B 1 4 ? -1.936 34.344 1.257 1 60.91 4 VAL B O 1
ATOM 1601 N N . GLN B 1 5 ? -2.031 36.469 0.47 1 64.38 5 GLN B N 1
ATOM 1602 C CA . GLN B 1 5 ? -1.875 37 1.823 1 64.38 5 GLN B CA 1
ATOM 1603 C C . GLN B 1 5 ? -3.074 36.625 2.695 1 64.38 5 GLN B C 1
ATOM 1605 O O . GLN B 1 5 ? -2.914 36.281 3.867 1 64.38 5 GLN B O 1
ATOM 1610 N N . ASN B 1 6 ? -4.242 36.781 2.139 1 64.44 6 ASN B N 1
ATOM 1611 C CA . ASN B 1 6 ? -5.453 36.406 2.855 1 64.44 6 ASN B CA 1
ATOM 1612 C C . ASN B 1 6 ? -5.48 34.906 3.168 1 64.44 6 ASN B C 1
ATOM 1614 O O . ASN B 1 6 ? -5.91 34.5 4.25 1 64.44 6 ASN B O 1
ATOM 1618 N N . ALA B 1 7 ? -5.016 34.125 2.203 1 61.34 7 ALA B N 1
ATOM 1619 C CA . ALA B 1 7 ? -4.934 32.688 2.416 1 61.34 7 ALA B CA 1
ATOM 1620 C C . ALA B 1 7 ? -3.963 32.344 3.547 1 61.34 7 ALA B C 1
ATOM 1622 O O . ALA B 1 7 ? -4.254 31.5 4.391 1 61.34 7 ALA B O 1
ATOM 1623 N N . VAL B 1 8 ? -3.004 33.125 3.5 1 69.81 8 VAL B N 1
ATOM 1624 C CA . VAL B 1 8 ? -1.977 32.906 4.512 1 69.81 8 VAL B CA 1
ATOM 1625 C C . VAL B 1 8 ? -2.508 33.281 5.883 1 69.81 8 VAL B C 1
ATOM 1627 O O . VAL B 1 8 ? -2.297 32.594 6.871 1 69.81 8 VAL B O 1
ATOM 1630 N N . ASN B 1 9 ? -3.098 34.406 5.988 1 74 9 ASN B N 1
ATOM 1631 C CA . ASN B 1 9 ? -3.623 34.906 7.262 1 74 9 ASN B CA 1
ATOM 1632 C C . ASN B 1 9 ? -4.73 34 7.793 1 74 9 ASN B C 1
ATOM 1634 O O . ASN B 1 9 ? -4.805 33.719 8.992 1 74 9 ASN B O 1
ATOM 1638 N N . THR B 1 10 ? -5.508 33.625 6.91 1 66.69 10 THR B N 1
ATOM 1639 C CA . THR B 1 10 ? -6.566 32.719 7.305 1 66.69 10 THR B CA 1
ATOM 1640 C C . THR B 1 10 ? -5.98 31.406 7.816 1 66.69 10 THR B C 1
ATOM 1642 O O . THR B 1 10 ? -6.441 30.859 8.828 1 66.69 10 THR B O 1
ATOM 1645 N N . ALA B 1 11 ? -5.004 30.969 7.098 1 69.56 11 ALA B N 1
ATOM 1646 C CA . ALA B 1 11 ? -4.309 29.75 7.523 1 69.56 11 ALA B CA 1
ATOM 1647 C C . ALA B 1 11 ? -3.676 29.938 8.898 1 69.56 11 ALA B C 1
ATOM 1649 O O . ALA B 1 11 ? -3.752 29.047 9.75 1 69.56 11 ALA B O 1
ATOM 1650 N N . LYS B 1 12 ? -3.17 31.094 9 1 74.81 12 LYS B N 1
ATOM 1651 C CA . LYS B 1 12 ? -2.525 31.422 10.266 1 74.81 12 LYS B CA 1
ATOM 1652 C C . LYS B 1 12 ? -3.539 31.438 11.406 1 74.81 12 LYS B C 1
ATOM 1654 O O . LYS B 1 12 ? -3.279 30.891 12.484 1 74.81 12 LYS B O 1
ATOM 1659 N N . GLU B 1 13 ? -4.52 32.062 11.297 1 74 13 GLU B N 1
ATOM 1660 C CA . GLU B 1 13 ? -5.543 32.188 12.328 1 74 13 GLU B CA 1
ATOM 1661 C C . GLU B 1 13 ? -6.133 30.828 12.688 1 74 13 GLU B C 1
ATOM 1663 O O . GLU B 1 13 ? -6.355 30.531 13.859 1 74 13 GLU B O 1
ATOM 1668 N N . ASN B 1 14 ? -6.406 30.109 11.625 1 70.5 14 ASN B N 1
ATOM 1669 C CA . ASN B 1 14 ? -6.91 28.75 11.875 1 70.5 14 ASN B CA 1
ATOM 1670 C C . ASN B 1 14 ? -5.91 27.922 12.672 1 70.5 14 ASN B C 1
ATOM 1672 O O . ASN B 1 14 ? -6.301 27.156 13.547 1 70.5 14 ASN B O 1
ATOM 1676 N N . LEU B 1 15 ? -4.746 28.078 12.297 1 76.94 15 LEU B N 1
ATOM 1677 C CA . LEU B 1 15 ? -3.678 27.375 13 1 76.94 15 LEU B CA 1
ATOM 1678 C C . LEU B 1 15 ? -3.615 27.812 14.461 1 76.94 15 LEU B C 1
ATOM 1680 O O . LEU B 1 15 ? -3.459 26.969 15.352 1 76.94 15 LEU B O 1
ATOM 1684 N N . GLU B 1 16 ? -3.717 29.062 14.719 1 78.25 16 GLU B N 1
ATOM 1685 C CA . GLU B 1 16 ? -3.68 29.578 16.078 1 78.25 16 GLU B CA 1
ATOM 1686 C C . GLU B 1 16 ? -4.832 29.031 16.922 1 78.25 16 GLU B C 1
ATOM 1688 O O . GLU B 1 16 ? -4.652 28.688 18.094 1 78.25 16 GLU B O 1
ATOM 1693 N N . LYS B 1 17 ? -5.883 29.016 16.406 1 73.81 17 LYS B N 1
ATOM 1694 C CA . LYS B 1 17 ? -7.051 28.484 17.094 1 73.81 17 LYS B CA 1
ATOM 1695 C C . LYS B 1 17 ? -6.871 27.016 17.438 1 73.81 17 LYS B C 1
ATOM 1697 O O . LYS B 1 17 ? -7.211 26.578 18.531 1 73.81 17 LYS B O 1
ATOM 1702 N N . TRP B 1 18 ? -6.328 26.359 16.5 1 72.56 18 TRP B N 1
ATOM 1703 C CA . TRP B 1 18 ? -6.059 24.953 16.719 1 72.56 18 TRP B CA 1
ATOM 1704 C C . TRP B 1 18 ? -5.035 24.75 17.828 1 72.56 18 TRP B C 1
ATOM 1706 O O . TRP B 1 18 ? -5.16 23.828 18.641 1 72.56 18 TRP B O 1
ATOM 1716 N N . LEU B 1 19 ? -4.09 25.562 17.812 1 78.69 19 LEU B N 1
ATOM 1717 C CA . LEU B 1 19 ? -3.004 25.469 18.781 1 78.69 19 LEU B CA 1
ATOM 1718 C C . LEU B 1 19 ? -3.494 25.812 20.172 1 78.69 19 LEU B C 1
ATOM 1720 O O . LEU B 1 19 ? -2.844 25.484 21.172 1 78.69 19 LEU B O 1
ATOM 1724 N N . GLU B 1 20 ? -4.621 26.438 20.234 1 75 20 GLU B N 1
ATOM 1725 C CA . GLU B 1 20 ? -5.168 26.797 21.547 1 75 20 GLU B CA 1
ATOM 1726 C C . GLU B 1 20 ? -6.051 25.688 22.109 1 75 20 GLU B C 1
ATOM 1728 O O . GLU B 1 20 ? -6.375 25.688 23.297 1 75 20 GLU B O 1
ATOM 1733 N N . GLU B 1 21 ? -6.32 24.828 21.281 1 72.38 21 GLU B N 1
ATOM 1734 C CA . GLU B 1 21 ? -7.145 23.719 21.75 1 72.38 21 GLU B CA 1
ATOM 1735 C C . GLU B 1 21 ? -6.332 22.75 22.609 1 72.38 21 GLU B C 1
ATOM 1737 O O . GLU B 1 21 ? -5.145 22.547 22.375 1 72.38 21 GLU B O 1
ATOM 1742 N N . LYS B 1 22 ? -6.879 22.297 23.688 1 66.94 22 LYS B N 1
ATOM 1743 C CA . LYS B 1 22 ? -6.168 21.484 24.672 1 66.94 22 LYS B CA 1
ATOM 1744 C C . LYS B 1 22 ? -5.98 20.062 24.172 1 66.94 22 LYS B C 1
ATOM 1746 O O . LYS B 1 22 ? -6.953 19.375 23.828 1 66.94 22 LYS B O 1
ATOM 1751 N N . ASN B 1 23 ? -4.781 19.781 23.75 1 69.94 23 ASN B N 1
ATOM 1752 C CA . ASN B 1 23 ? -4.375 18.422 23.422 1 69.94 23 ASN B CA 1
ATOM 1753 C C . ASN B 1 23 ? -2.986 18.094 23.969 1 69.94 23 ASN B C 1
ATOM 1755 O O . ASN B 1 23 ? -2.305 18.984 24.484 1 69.94 23 ASN B O 1
ATOM 1759 N N . TYR B 1 24 ? -2.721 16.734 23.891 1 67.81 24 TYR B N 1
ATOM 1760 C CA . TYR B 1 24 ? -1.419 16.359 24.422 1 67.81 24 TYR B CA 1
ATOM 1761 C C . TYR B 1 24 ? -0.301 17.125 23.734 1 67.81 24 TYR B C 1
ATOM 1763 O O . TYR B 1 24 ? 0.629 17.609 24.406 1 67.81 24 TYR B O 1
ATOM 1771 N N . PHE B 1 25 ? -0.423 17.328 22.438 1 74.19 25 PHE B N 1
ATOM 1772 C CA . PHE B 1 25 ? 0.6 18.016 21.656 1 74.19 25 PHE B CA 1
ATOM 1773 C C . PHE B 1 25 ? 0.617 19.5 22 1 74.19 25 PHE B C 1
ATOM 1775 O O . PHE B 1 25 ? 1.683 20.094 22.219 1 74.19 25 PHE B O 1
ATOM 1782 N N . THR B 1 26 ? -0.469 20.109 22.078 1 77.19 26 THR B N 1
ATOM 1783 C CA . THR B 1 26 ? -0.545 21.531 22.375 1 77.19 26 THR B CA 1
ATOM 1784 C C . THR B 1 26 ? -0.149 21.812 23.828 1 77.19 26 THR B C 1
ATOM 1786 O O . THR B 1 26 ? 0.347 22.891 24.141 1 77.19 26 THR B O 1
ATOM 1789 N N . ASP B 1 27 ? -0.488 20.781 24.578 1 79.12 27 ASP B N 1
ATOM 1790 C CA . ASP B 1 27 ? -0.059 20.938 25.953 1 79.12 27 ASP B CA 1
ATOM 1791 C C . ASP B 1 27 ? 1.464 20.953 26.062 1 79.12 27 ASP B C 1
ATOM 1793 O O . ASP B 1 27 ? 2.029 21.75 26.828 1 79.12 27 ASP B O 1
ATOM 1797 N N . LEU B 1 28 ? 1.951 20.078 25.297 1 79.5 28 LEU B N 1
ATOM 1798 C CA . LEU B 1 28 ? 3.41 20.062 25.266 1 79.5 28 LEU B CA 1
ATOM 1799 C C . LEU B 1 28 ? 3.965 21.375 24.703 1 79.5 28 LEU B C 1
ATOM 1801 O O . LEU B 1 28 ? 4.93 21.922 25.234 1 79.5 28 LEU B O 1
ATOM 1805 N N . LEU B 1 29 ? 3.318 21.891 23.656 1 84.06 29 LEU B N 1
ATOM 1806 C CA . LEU B 1 29 ? 3.732 23.156 23.078 1 84.06 29 LEU B CA 1
ATOM 1807 C C . LEU B 1 29 ? 3.52 24.297 24.062 1 84.06 29 LEU B C 1
ATOM 1809 O O . LEU B 1 29 ? 4.312 25.25 24.094 1 84.06 29 LEU B O 1
ATOM 1813 N N . GLY B 1 30 ? 2.49 24.156 24.781 1 83.19 30 GLY B N 1
ATOM 1814 C CA . GLY B 1 30 ? 2.213 25.156 25.797 1 83.19 30 GLY B CA 1
ATOM 1815 C C . GLY B 1 30 ? 3.281 25.219 26.875 1 83.19 30 GLY B C 1
ATOM 1816 O O . GLY B 1 30 ? 3.686 26.312 27.297 1 83.19 30 GLY B O 1
ATOM 1817 N N . LYS B 1 31 ? 3.654 24.016 27.25 1 84.81 31 LYS B N 1
ATOM 1818 C CA . LYS B 1 31 ? 4.727 23.969 28.234 1 84.81 31 LYS B CA 1
ATOM 1819 C C . LYS B 1 31 ? 6 24.609 27.703 1 84.81 31 LYS B C 1
ATOM 1821 O O . LYS B 1 31 ? 6.688 25.328 28.438 1 84.81 31 LYS B O 1
ATOM 1826 N N . VAL B 1 32 ? 6.211 24.375 26.5 1 86.62 32 VAL B N 1
ATOM 1827 C CA . VAL B 1 32 ? 7.391 24.953 25.875 1 86.62 32 VAL B CA 1
ATOM 1828 C C . VAL B 1 32 ? 7.199 26.469 25.688 1 86.62 32 VAL B C 1
ATOM 1830 O O . VAL B 1 32 ? 8.141 27.234 25.859 1 86.62 32 VAL B O 1
ATOM 1833 N N . GLU B 1 33 ? 6.023 26.828 25.359 1 88 33 GLU B N 1
ATOM 1834 C CA . GLU B 1 33 ? 5.703 28.25 25.219 1 88 33 GLU B CA 1
ATOM 1835 C C . GLU B 1 33 ? 5.93 29 26.531 1 88 33 GLU B C 1
ATOM 1837 O O . GLU B 1 33 ? 6.441 30.109 26.531 1 88 33 GLU B O 1
ATOM 1842 N N . GLU B 1 34 ? 5.535 28.391 27.609 1 84.81 34 GLU B N 1
ATOM 1843 C CA . GLU B 1 34 ? 5.688 29 28.938 1 84.81 34 GLU B CA 1
ATOM 1844 C C . GLU B 1 34 ? 7.16 29.156 29.297 1 84.81 34 GLU B C 1
ATOM 1846 O O . GLU B 1 34 ? 7.547 30.172 29.891 1 84.81 34 GLU B O 1
ATOM 1851 N N . LYS B 1 35 ? 7.93 28.25 28.797 1 87 35 LYS B N 1
ATOM 1852 C CA . LYS B 1 35 ? 9.344 28.266 29.156 1 87 35 LYS B CA 1
ATOM 1853 C C . LYS B 1 35 ? 10.125 29.203 28.234 1 87 35 LYS B C 1
ATOM 1855 O O . LYS B 1 35 ? 11.047 29.891 28.672 1 87 35 LYS B O 1
ATOM 1860 N N . THR B 1 36 ? 9.797 29.297 26.984 1 86.81 36 THR B N 1
ATOM 1861 C CA . THR B 1 36 ? 10.578 30.031 26 1 86.81 36 THR B CA 1
ATOM 1862 C C . THR B 1 36 ? 9.945 31.406 25.719 1 86.81 36 THR B C 1
ATOM 1864 O O . THR B 1 36 ? 10.586 32.281 25.156 1 86.81 36 THR B O 1
ATOM 1867 N N . LYS B 1 37 ? 8.648 31.625 26.016 1 87.38 37 LYS B N 1
ATOM 1868 C CA . LYS B 1 37 ? 7.855 32.844 25.812 1 87.38 37 LYS B CA 1
ATOM 1869 C C . LYS B 1 37 ? 7.586 33.094 24.328 1 87.38 37 LYS B C 1
ATOM 1871 O O . LYS B 1 37 ? 7.312 34.219 23.922 1 87.38 37 LYS B O 1
ATOM 1876 N N . VAL B 1 38 ? 7.883 32.125 23.625 1 89.81 38 VAL B N 1
ATOM 1877 C CA . VAL B 1 38 ? 7.559 32.188 22.203 1 89.81 38 VAL B CA 1
ATOM 1878 C C . VAL B 1 38 ? 6.148 31.641 21.969 1 89.81 38 VAL B C 1
ATOM 1880 O O . VAL B 1 38 ? 5.75 30.641 22.562 1 89.81 38 VAL B O 1
ATOM 1883 N N . LYS B 1 39 ? 5.426 32.406 21.094 1 87.5 39 LYS B N 1
ATOM 1884 C CA . LYS B 1 39 ? 4.047 32 20.812 1 87.5 39 LYS B CA 1
ATOM 1885 C C . LYS B 1 39 ? 3.988 30.609 20.219 1 87.5 39 LYS B C 1
ATOM 1887 O O . LYS B 1 39 ? 4.859 30.219 19.422 1 87.5 39 LYS B O 1
ATOM 1892 N N . LYS B 1 40 ? 2.947 29.844 20.469 1 85.94 40 LYS B N 1
ATOM 1893 C CA . LYS B 1 40 ? 2.725 28.469 20.016 1 85.94 40 LYS B CA 1
ATOM 1894 C C . LYS B 1 40 ? 2.773 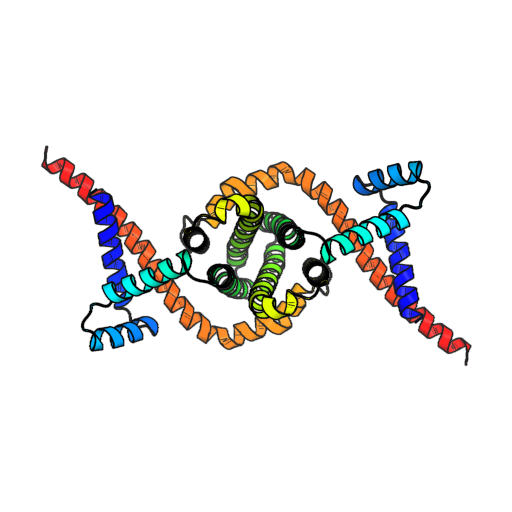28.375 18.5 1 85.94 40 LYS B C 1
ATOM 1896 O O . LYS B 1 40 ? 3.291 27.391 17.953 1 85.94 40 LYS B O 1
ATOM 1901 N N . LEU B 1 41 ? 2.271 29.359 17.953 1 83.25 41 LEU B N 1
ATOM 1902 C CA . LEU B 1 41 ? 2.217 29.359 16.5 1 83.25 41 LEU B CA 1
ATOM 1903 C C . LEU B 1 41 ? 3.617 29.297 15.898 1 83.25 41 LEU B C 1
ATOM 1905 O O . LEU B 1 41 ? 3.877 28.484 15 1 83.25 41 LEU B O 1
ATOM 1909 N N . TYR B 1 42 ? 4.445 30.094 16.344 1 86.25 42 TYR B N 1
ATOM 1910 C CA . TYR B 1 42 ? 5.809 30.141 15.828 1 86.25 42 TYR B CA 1
ATOM 1911 C C . TYR B 1 42 ? 6.574 28.875 16.188 1 86.25 42 TYR B C 1
ATOM 1913 O O . TYR B 1 42 ? 7.414 28.406 15.414 1 86.25 42 TYR B O 1
ATOM 1921 N N . LEU B 1 43 ? 6.254 28.406 17.328 1 87.44 43 LEU B N 1
ATOM 1922 C CA . LEU B 1 43 ? 6.879 27.141 17.734 1 87.44 43 LEU B CA 1
ATOM 1923 C C . LEU B 1 43 ? 6.469 26.016 16.797 1 87.44 43 LEU B C 1
ATOM 1925 O O . LEU B 1 43 ? 7.312 25.219 16.375 1 87.44 43 LEU B O 1
ATOM 1929 N N . PHE B 1 44 ? 5.238 25.953 16.516 1 85.94 44 PHE B N 1
ATOM 1930 C CA . PHE B 1 44 ? 4.73 24.922 15.609 1 85.94 44 PHE B CA 1
ATOM 1931 C C . PHE B 1 44 ? 5.34 25.078 14.227 1 85.94 44 PHE B C 1
ATOM 1933 O O . PHE B 1 44 ? 5.766 24.094 13.617 1 85.94 44 PHE B O 1
ATOM 1940 N N . LEU B 1 45 ? 5.312 26.234 13.711 1 86.81 45 LEU B N 1
ATOM 1941 C CA . LEU B 1 45 ? 5.879 26.484 12.391 1 86.81 45 LEU B CA 1
ATOM 1942 C C . LEU B 1 45 ? 7.359 26.125 12.352 1 86.81 45 LEU B C 1
ATOM 1944 O O . LEU B 1 45 ? 7.855 25.625 11.344 1 86.81 45 LEU B O 1
ATOM 1948 N N . GLY B 1 46 ? 7.934 26.391 13.422 1 89.12 46 GLY B N 1
ATOM 1949 C CA . GLY B 1 46 ? 9.328 26 13.531 1 89.12 46 GLY B CA 1
ATOM 1950 C C . GLY B 1 46 ? 9.531 24.5 13.477 1 89.12 46 GLY B C 1
ATOM 1951 O O . GLY B 1 46 ? 10.422 24.016 12.773 1 89.12 46 GLY B O 1
ATOM 1952 N N . ILE B 1 47 ? 8.75 23.797 14.219 1 89.81 47 ILE B N 1
ATOM 1953 C CA . ILE B 1 47 ? 8.852 22.344 14.242 1 89.81 47 ILE B CA 1
ATOM 1954 C C . ILE B 1 47 ? 8.57 21.781 12.852 1 89.81 47 ILE B C 1
ATOM 1956 O O . ILE B 1 47 ? 9.281 20.906 12.375 1 89.81 47 ILE B O 1
ATOM 1960 N N . VAL B 1 48 ? 7.547 22.266 12.188 1 88.5 48 VAL B N 1
ATOM 1961 C CA . VAL B 1 48 ? 7.188 21.844 10.844 1 88.5 48 VAL B CA 1
ATOM 1962 C C . VAL B 1 48 ? 8.328 22.156 9.875 1 88.5 48 VAL B C 1
ATOM 1964 O O . VAL B 1 48 ? 8.648 21.359 9 1 88.5 48 VAL B O 1
ATOM 1967 N N . GLY B 1 49 ? 8.789 23.281 10.039 1 91.38 49 GLY B N 1
ATOM 1968 C CA . GLY B 1 49 ? 9.93 23.656 9.219 1 91.38 49 GLY B CA 1
ATOM 1969 C C . GLY B 1 49 ? 11.125 22.734 9.391 1 91.38 49 GLY B C 1
ATOM 1970 O O . GLY B 1 49 ? 11.719 22.297 8.398 1 91.38 49 GLY B O 1
ATOM 1971 N N . VAL B 1 50 ? 11.445 22.469 10.609 1 92.5 50 VAL B N 1
ATOM 1972 C CA . VAL B 1 50 ? 12.57 21.578 10.906 1 92.5 50 VAL B CA 1
ATOM 1973 C C . VAL B 1 50 ? 12.281 20.188 10.352 1 92.5 50 VAL B C 1
ATOM 1975 O O . VAL B 1 50 ? 13.172 19.531 9.789 1 92.5 50 VAL B O 1
ATOM 1978 N N . PHE B 1 51 ? 11.117 19.781 10.492 1 92.75 51 PHE B N 1
ATOM 1979 C CA . PHE B 1 51 ? 10.703 18.484 9.961 1 92.75 51 PHE B CA 1
ATOM 1980 C C . PHE B 1 51 ? 10.844 18.453 8.445 1 92.75 51 PHE B C 1
ATOM 1982 O O . PHE B 1 51 ? 11.359 17.484 7.883 1 92.75 51 PHE B O 1
ATOM 1989 N N . SER B 1 52 ? 10.398 19.453 7.828 1 92.38 52 SER B N 1
ATOM 1990 C CA . SER B 1 52 ? 10.5 19.562 6.379 1 92.38 52 SER B CA 1
ATOM 1991 C C . SER B 1 52 ? 11.961 19.531 5.922 1 92.38 52 SER B C 1
ATOM 1993 O O . SER B 1 52 ? 12.305 18.844 4.961 1 92.38 52 SER B O 1
ATOM 1995 N N . LEU B 1 53 ? 12.727 20.25 6.641 1 92.94 53 LEU B N 1
ATOM 1996 C CA . LEU B 1 53 ? 14.148 20.266 6.316 1 92.94 53 LEU B CA 1
ATOM 1997 C C . LEU B 1 53 ? 14.766 18.891 6.488 1 92.94 53 LEU B C 1
ATOM 1999 O O . LEU B 1 53 ? 15.617 18.484 5.695 1 92.94 53 LEU B O 1
ATOM 2003 N N . TYR B 1 54 ? 14.336 18.297 7.523 1 93.19 54 TYR B N 1
ATOM 2004 C CA . TYR B 1 54 ? 14.828 16.938 7.75 1 93.19 54 TYR B CA 1
ATOM 2005 C C . TYR B 1 54 ? 14.445 16.016 6.594 1 93.19 54 TYR B C 1
ATOM 2007 O O . TYR B 1 54 ? 15.25 15.188 6.164 1 93.19 54 TYR B O 1
ATOM 2015 N N . LEU B 1 55 ? 13.289 16.141 6.047 1 91.38 55 LEU B N 1
ATOM 2016 C CA . LEU B 1 55 ? 12.828 15.305 4.945 1 91.38 55 LEU B CA 1
ATOM 2017 C C . LEU B 1 55 ? 13.609 15.609 3.67 1 91.38 55 LEU B C 1
ATOM 2019 O O . LEU B 1 55 ? 13.742 14.75 2.799 1 91.38 55 LEU B O 1
ATOM 2023 N N . ILE B 1 56 ? 14.062 16.797 3.611 1 89.88 56 ILE B N 1
ATOM 2024 C CA . ILE B 1 56 ? 14.789 17.219 2.42 1 89.88 56 ILE B CA 1
ATOM 2025 C C . ILE B 1 56 ? 16.234 16.703 2.482 1 89.88 56 ILE B C 1
ATOM 2027 O O . ILE B 1 56 ? 16.75 16.203 1.491 1 89.88 56 ILE B O 1
ATOM 2031 N N . PHE B 1 57 ? 16.812 16.719 3.73 1 86.38 57 PHE B N 1
ATOM 2032 C CA . PHE B 1 57 ? 18.234 16.453 3.814 1 86.38 57 PHE B CA 1
ATOM 2033 C C . PHE B 1 57 ? 18.516 15.242 4.695 1 86.38 57 PHE B C 1
ATOM 2035 O O . PHE B 1 57 ? 19.609 14.688 4.676 1 86.38 57 PHE B O 1
ATOM 2042 N N . GLY B 1 58 ? 17.547 14.898 5.402 1 81.12 58 GLY B N 1
ATOM 2043 C CA . GLY B 1 58 ? 17.812 13.914 6.445 1 81.12 58 GLY B CA 1
ATOM 2044 C C . GLY B 1 58 ? 17.891 12.492 5.918 1 81.12 58 GLY B C 1
ATOM 2045 O O . GLY B 1 58 ? 17.328 12.188 4.863 1 81.12 58 GLY B O 1
ATOM 2046 N N . TYR B 1 59 ? 18.578 11.703 6.688 1 83.62 59 TYR B N 1
ATOM 2047 C CA . TYR B 1 59 ? 18.656 10.266 6.438 1 83.62 59 TYR B CA 1
ATOM 2048 C C . TYR B 1 59 ? 17.391 9.57 6.906 1 83.62 59 TYR B C 1
ATOM 2050 O O . TYR B 1 59 ? 16.812 9.945 7.93 1 83.62 59 TYR B O 1
ATOM 2058 N N . GLY B 1 60 ? 16.797 8.727 6.133 1 86 60 GLY B N 1
ATOM 2059 C CA . GLY B 1 60 ? 15.648 7.953 6.578 1 86 60 GLY B CA 1
ATOM 2060 C C . GLY B 1 60 ? 14.328 8.578 6.184 1 86 60 GLY B C 1
ATOM 2061 O O . GLY B 1 60 ? 13.289 8.266 6.77 1 86 60 GLY B O 1
ATOM 2062 N N . ALA B 1 61 ? 14.445 9.578 5.355 1 87.25 61 ALA B N 1
ATOM 2063 C CA . ALA B 1 61 ? 13.219 10.25 4.918 1 87.25 61 ALA B CA 1
ATOM 2064 C C . ALA B 1 61 ? 12.258 9.25 4.273 1 87.25 61 ALA B C 1
ATOM 2066 O O . ALA B 1 61 ? 11.039 9.344 4.469 1 87.25 61 ALA B O 1
ATOM 2067 N N . HIS B 1 62 ? 12.828 8.336 3.594 1 84.44 62 HIS B N 1
ATOM 2068 C CA . HIS B 1 62 ? 12.008 7.309 2.955 1 84.44 62 HIS B CA 1
ATOM 2069 C C . HIS B 1 62 ? 11.227 6.504 3.988 1 84.44 62 HIS B C 1
ATOM 2071 O O . HIS B 1 62 ? 10.062 6.168 3.768 1 84.44 62 HIS B O 1
ATOM 2077 N N . MET B 1 63 ? 11.906 6.277 5.066 1 85.81 63 MET B N 1
ATOM 2078 C CA . MET B 1 63 ? 11.281 5.504 6.133 1 85.81 63 MET B CA 1
ATOM 2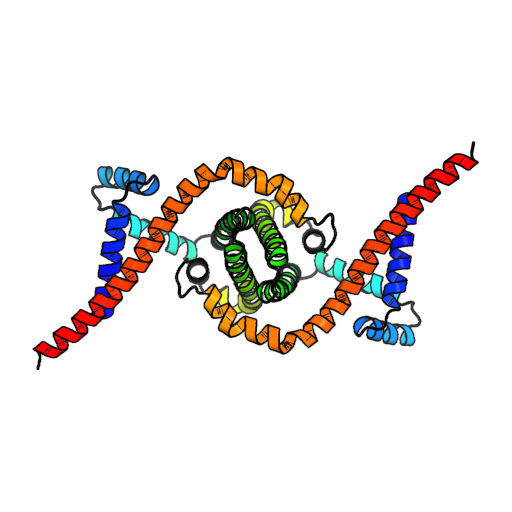079 C C . MET B 1 63 ? 10.109 6.266 6.746 1 85.81 63 MET B C 1
ATOM 2081 O O . MET B 1 63 ? 9.047 5.691 6.988 1 85.81 63 MET B O 1
ATOM 2085 N N . ILE B 1 64 ? 10.336 7.488 6.973 1 90.12 64 ILE B N 1
ATOM 2086 C CA . ILE B 1 64 ? 9.305 8.32 7.59 1 90.12 64 ILE B CA 1
ATOM 2087 C C . ILE B 1 64 ? 8.094 8.406 6.664 1 90.12 64 ILE B C 1
ATOM 2089 O O . ILE B 1 64 ? 6.953 8.219 7.105 1 90.12 64 ILE B O 1
ATOM 2093 N N . VAL B 1 65 ? 8.328 8.633 5.402 1 90.12 65 VAL B N 1
ATOM 2094 C CA . VAL B 1 65 ? 7.254 8.766 4.426 1 90.12 65 VAL B CA 1
ATOM 2095 C C . VAL B 1 65 ? 6.504 7.445 4.297 1 90.12 65 VAL B C 1
ATOM 2097 O O . VAL B 1 65 ? 5.273 7.422 4.219 1 90.12 65 VAL B O 1
ATOM 2100 N N . THR B 1 66 ? 7.203 6.355 4.281 1 88.44 66 THR B N 1
ATOM 2101 C CA . THR B 1 66 ? 6.594 5.027 4.207 1 88.44 66 THR B CA 1
ATOM 2102 C C . THR B 1 66 ? 5.746 4.754 5.445 1 88.44 66 THR B C 1
ATOM 2104 O O . THR B 1 66 ? 4.602 4.309 5.336 1 88.44 66 THR B O 1
ATOM 2107 N N . ALA B 1 67 ? 6.316 5.051 6.531 1 91.25 67 ALA B N 1
ATOM 2108 C CA . ALA B 1 67 ? 5.602 4.812 7.781 1 91.25 67 ALA B CA 1
ATOM 2109 C C . ALA B 1 67 ? 4.312 5.629 7.844 1 91.25 67 ALA B C 1
ATOM 2111 O O . ALA B 1 67 ? 3.244 5.094 8.148 1 91.25 67 ALA B O 1
ATOM 2112 N N . LEU B 1 68 ? 4.395 6.852 7.531 1 91.06 68 LEU B N 1
ATOM 2113 C CA . LEU B 1 68 ? 3.225 7.719 7.59 1 91.06 68 LEU B CA 1
ATOM 2114 C C . LEU B 1 68 ? 2.234 7.367 6.484 1 91.06 68 LEU B C 1
ATOM 2116 O O . LEU B 1 68 ? 1.02 7.457 6.684 1 91.06 68 LEU B O 1
ATOM 2120 N N . GLY B 1 69 ? 2.781 7.008 5.352 1 92.19 69 GLY B N 1
ATOM 2121 C CA . GLY B 1 69 ? 1.944 6.656 4.219 1 92.19 69 GLY B CA 1
ATOM 2122 C C . GLY B 1 69 ? 1.176 5.363 4.422 1 92.19 69 GLY B C 1
ATOM 2123 O O . GLY B 1 69 ? 0.153 5.133 3.773 1 92.19 69 GLY B O 1
ATOM 2124 N N . PHE B 1 70 ? 1.612 4.555 5.332 1 94.06 70 PHE B N 1
ATOM 2125 C CA . PHE B 1 70 ? 0.977 3.262 5.551 1 94.06 70 PHE B CA 1
ATOM 2126 C C . PHE B 1 70 ? 0.246 3.238 6.887 1 94.06 70 PHE B C 1
ATOM 2128 O O . PHE B 1 70 ? -0.855 2.691 6.988 1 94.06 70 PHE B O 1
ATOM 2135 N N . ALA B 1 71 ? 0.874 3.793 7.844 1 92.44 71 ALA B N 1
ATOM 2136 C CA . ALA B 1 71 ? 0.393 3.617 9.211 1 92.44 71 ALA B CA 1
ATOM 2137 C C . ALA B 1 71 ? -0.995 4.227 9.391 1 92.44 71 ALA B C 1
ATOM 2139 O O . ALA B 1 71 ? -1.925 3.547 9.828 1 92.44 71 ALA B O 1
ATOM 2140 N N . TYR B 1 72 ? -1.166 5.422 8.984 1 90.5 72 TYR B N 1
ATOM 2141 C CA . TYR B 1 72 ? -2.439 6.105 9.188 1 90.5 72 TYR B CA 1
ATOM 2142 C C . TYR B 1 72 ? -3.541 5.469 8.352 1 90.5 72 TYR B C 1
ATOM 2144 O O . TYR B 1 72 ? -4.602 5.121 8.867 1 90.5 72 TYR B O 1
ATOM 2152 N N . PRO B 1 73 ? -3.258 5.305 7.102 1 92.69 73 PRO B N 1
ATOM 2153 C CA . PRO B 1 73 ? -4.297 4.668 6.293 1 92.69 73 PRO B CA 1
ATOM 2154 C C . PRO B 1 73 ? -4.633 3.256 6.77 1 92.69 73 PRO B C 1
ATOM 2156 O O . PRO B 1 73 ? -5.789 2.832 6.688 1 92.69 73 PRO B O 1
ATOM 2159 N N . ALA B 1 74 ? -3.646 2.547 7.188 1 93.69 74 ALA B N 1
ATOM 2160 C CA . ALA B 1 74 ? -3.898 1.196 7.684 1 93.69 74 ALA B CA 1
ATOM 2161 C C . ALA B 1 74 ? -4.797 1.223 8.914 1 93.69 74 ALA B C 1
ATOM 2163 O O . ALA B 1 74 ? -5.746 0.442 9.016 1 93.69 74 ALA B O 1
ATOM 2164 N N . TYR B 1 75 ? -4.531 2.1 9.75 1 92.06 75 TYR B N 1
ATOM 2165 C CA . TYR B 1 75 ? -5.332 2.236 10.961 1 92.06 75 TYR B CA 1
ATOM 2166 C C . TYR B 1 75 ? -6.773 2.596 10.625 1 92.06 75 TYR B C 1
ATOM 2168 O O . TYR B 1 75 ? -7.711 1.984 11.148 1 92.06 75 TYR B O 1
ATOM 2176 N N . GLN B 1 76 ? -6.965 3.523 9.82 1 90.88 76 GLN B N 1
ATOM 2177 C CA . GLN B 1 76 ? -8.305 3.939 9.414 1 90.88 76 GLN B CA 1
ATOM 2178 C C . GLN B 1 76 ? -9.023 2.822 8.664 1 90.88 76 GLN B C 1
ATOM 2180 O O . GLN B 1 76 ? -10.242 2.682 8.766 1 90.88 76 GLN B O 1
ATOM 2185 N N . SER B 1 77 ? -8.266 2.08 7.918 1 93.75 77 SER B N 1
ATOM 2186 C CA . SER B 1 77 ? -8.844 0.959 7.188 1 93.75 77 SER B CA 1
ATOM 2187 C C . SER B 1 77 ? -9.375 -0.108 8.141 1 93.75 77 SER B C 1
ATOM 2189 O O . SER B 1 77 ? -10.43 -0.703 7.891 1 93.75 77 SER B O 1
ATOM 2191 N N . VAL B 1 78 ? -8.672 -0.377 9.18 1 93.44 78 VAL B N 1
ATOM 2192 C CA . VAL B 1 78 ? -9.133 -1.335 10.18 1 93.44 78 VAL B CA 1
ATOM 2193 C C . VAL B 1 78 ? -10.453 -0.865 10.773 1 93.44 78 VAL B C 1
ATOM 2195 O O . VAL B 1 78 ? -11.391 -1.653 10.914 1 93.44 78 VAL B O 1
ATOM 2198 N N . LYS B 1 79 ? -10.523 0.365 11.047 1 91.56 79 LYS B N 1
ATOM 2199 C CA . LYS B 1 79 ? -11.758 0.928 11.586 1 91.56 79 LYS B CA 1
ATOM 2200 C C . LYS B 1 79 ? -12.898 0.802 10.578 1 91.56 79 LYS B C 1
ATOM 2202 O O . LYS B 1 79 ? -14.039 0.525 10.961 1 91.56 79 LYS B O 1
ATOM 2207 N N . ALA B 1 80 ? -12.594 1.041 9.375 1 90.31 80 ALA B N 1
ATOM 2208 C CA . ALA B 1 80 ? -13.602 0.932 8.32 1 90.31 80 ALA B CA 1
ATOM 2209 C C . ALA B 1 80 ? -14.117 -0.498 8.203 1 90.31 80 ALA B C 1
ATOM 2211 O O . ALA B 1 80 ? -15.328 -0.719 8.086 1 90.31 80 ALA B O 1
ATOM 2212 N N . VAL B 1 81 ? -13.211 -1.425 8.258 1 91.44 81 VAL B N 1
ATOM 2213 C CA . VAL B 1 81 ? -13.562 -2.834 8.125 1 91.44 81 VAL B CA 1
ATOM 2214 C C . VAL B 1 81 ? -14.484 -3.25 9.266 1 91.44 81 VAL B C 1
ATOM 2216 O O . VAL B 1 81 ? -15.406 -4.051 9.078 1 91.44 81 VAL B O 1
ATOM 2219 N N . GLU B 1 82 ? -14.234 -2.73 10.43 1 90.81 82 GLU B N 1
ATOM 2220 C CA . GLU B 1 82 ? -14.977 -3.115 11.617 1 90.81 82 GLU B CA 1
ATOM 2221 C C . GLU B 1 82 ? -16.266 -2.303 11.75 1 90.81 82 GLU B C 1
ATOM 2223 O O . GLU B 1 82 ? -17.125 -2.627 12.57 1 90.81 82 GLU B O 1
ATOM 2228 N N . SER B 1 83 ? -16.375 -1.33 10.906 1 87.38 83 SER B N 1
ATOM 2229 C CA . SER B 1 83 ? -17.594 -0.522 10.922 1 87.38 83 SER B CA 1
ATOM 2230 C C . SER B 1 83 ? -18.719 -1.204 10.156 1 87.38 83 SER B C 1
ATOM 2232 O O . SER B 1 83 ? -18.469 -2.055 9.297 1 87.38 83 SER B O 1
ATOM 2234 N N . VAL B 1 84 ? -19.891 -0.676 10.398 1 84.25 84 VAL B N 1
ATOM 2235 C CA . VAL B 1 84 ? -21.094 -1.252 9.781 1 84.25 84 VAL B CA 1
ATOM 2236 C C . VAL B 1 84 ? -21.25 -0.696 8.367 1 84.25 84 VAL B C 1
ATOM 2238 O O . VAL B 1 84 ? -21.656 -1.419 7.457 1 84.25 84 VAL B O 1
ATOM 2241 N N . GLN B 1 85 ? -20.875 0.559 8.234 1 84.62 85 GLN B N 1
ATOM 2242 C CA . GLN B 1 85 ? -21 1.184 6.922 1 84.62 85 GLN B CA 1
ATOM 2243 C C . GLN B 1 85 ? -19.812 0.82 6.031 1 84.62 85 GLN B C 1
ATOM 2245 O O . GLN B 1 85 ? -18.656 0.962 6.438 1 84.62 85 GLN B O 1
ATOM 2250 N N . LYS B 1 86 ? -20.031 0.365 4.859 1 84.69 86 LYS B N 1
ATOM 2251 C CA . LYS B 1 86 ? -18.969 -0.148 3.998 1 84.69 86 LYS B CA 1
ATOM 2252 C C . LYS B 1 86 ? -18.5 0.921 3.021 1 84.69 86 LYS B C 1
ATOM 2254 O O . LYS B 1 86 ? -17.516 0.713 2.295 1 84.69 86 LYS B O 1
ATOM 2259 N N . ASP B 1 87 ? -19.109 2.121 3.131 1 85.94 87 ASP B N 1
ATOM 2260 C CA . ASP B 1 87 ? -18.672 3.209 2.262 1 85.94 87 ASP B CA 1
ATOM 2261 C C . ASP B 1 87 ? -17.266 3.676 2.637 1 85.94 87 ASP B C 1
ATOM 2263 O O . ASP B 1 87 ? -16.5 4.113 1.775 1 85.94 87 ASP B O 1
ATOM 2267 N N . ASP B 1 88 ? -17.031 3.555 3.877 1 88.38 88 ASP B N 1
ATOM 2268 C CA . ASP B 1 88 ? -15.703 3.934 4.336 1 88.38 88 ASP B CA 1
ATOM 2269 C C . ASP B 1 88 ? -14.648 2.955 3.82 1 88.38 88 ASP B C 1
ATOM 2271 O O . ASP B 1 88 ? -13.516 3.352 3.521 1 88.38 88 ASP B O 1
ATOM 2275 N N . ASP B 1 89 ? -15.078 1.693 3.641 1 91.69 89 ASP B N 1
ATOM 2276 C CA . ASP B 1 89 ? -14.156 0.72 3.053 1 91.69 89 ASP B CA 1
ATOM 2277 C C . ASP B 1 89 ? -13.742 1.138 1.644 1 91.69 89 ASP B C 1
ATOM 2279 O O . ASP B 1 89 ? -12.57 1.055 1.287 1 91.69 89 ASP B O 1
ATOM 2283 N N . THR B 1 90 ? -14.719 1.619 0.933 1 90.81 90 THR B N 1
ATOM 2284 C CA . THR B 1 90 ? -14.492 2.012 -0.454 1 90.81 90 THR B CA 1
ATOM 2285 C C . THR B 1 90 ? -13.516 3.184 -0.532 1 90.81 90 THR B C 1
ATOM 2287 O O . THR B 1 90 ? -12.617 3.191 -1.371 1 90.81 90 THR B O 1
ATOM 2290 N N . GLN B 1 91 ? -13.68 4.07 0.355 1 89.88 91 GLN B N 1
ATOM 2291 C CA . GLN B 1 91 ? -12.844 5.27 0.336 1 89.88 91 GLN B CA 1
ATOM 2292 C C . GLN B 1 91 ? -11.383 4.926 0.575 1 89.88 91 GLN B C 1
ATOM 2294 O O . GLN B 1 91 ? -10.5 5.395 -0.15 1 89.88 91 GLN B O 1
ATOM 2299 N N . TRP B 1 92 ? -11.188 4.141 1.576 1 93.06 92 TRP B N 1
ATOM 2300 C CA . TRP B 1 92 ? -9.805 3.807 1.901 1 93.06 92 TRP B CA 1
ATOM 2301 C C . TRP B 1 92 ? -9.211 2.857 0.864 1 93.06 92 TRP B C 1
ATOM 2303 O O . TRP B 1 92 ? -8.016 2.898 0.588 1 93.06 92 TRP B O 1
ATOM 2313 N N . LEU B 1 93 ? -10.102 2.068 0.28 1 93.44 93 LEU B N 1
ATOM 2314 C CA . LEU B 1 93 ? -9.641 1.218 -0.812 1 93.44 93 LEU B CA 1
ATOM 2315 C C . LEU B 1 93 ? -9.156 2.059 -1.99 1 93.44 93 LEU B C 1
ATOM 2317 O O . LEU B 1 93 ? -8.141 1.741 -2.609 1 93.44 93 LEU B O 1
ATOM 2321 N N . ILE B 1 94 ? -9.828 3.098 -2.26 1 93.31 94 ILE B N 1
ATOM 2322 C CA . ILE B 1 94 ? -9.461 4.008 -3.336 1 93.31 94 ILE B CA 1
ATOM 2323 C C . ILE B 1 94 ? -8.094 4.629 -3.037 1 93.31 94 ILE B C 1
ATOM 2325 O O . ILE B 1 94 ? -7.25 4.75 -3.928 1 93.31 94 ILE B O 1
ATOM 2329 N N . TYR B 1 95 ? -7.895 5 -1.803 1 93.88 95 TYR B N 1
ATOM 2330 C CA . TYR B 1 95 ? -6.582 5.512 -1.416 1 93.88 95 TYR B CA 1
ATOM 2331 C C . TYR B 1 95 ? -5.484 4.508 -1.76 1 93.88 95 TYR B C 1
ATOM 2333 O O . TYR B 1 95 ? -4.457 4.879 -2.332 1 93.88 95 TYR B O 1
ATOM 2341 N N . TRP B 1 96 ? -5.668 3.27 -1.407 1 94.75 96 TRP B N 1
ATOM 2342 C CA . TRP B 1 96 ? -4.656 2.236 -1.601 1 94.75 96 TRP B CA 1
ATOM 2343 C C . TRP B 1 96 ? -4.387 2.01 -3.084 1 94.75 96 TRP B C 1
ATOM 2345 O O . TRP B 1 96 ? -3.246 1.76 -3.482 1 94.75 96 TRP B O 1
ATOM 2355 N N . VAL B 1 97 ? -5.445 2.092 -3.865 1 95 97 VAL B N 1
ATOM 2356 C CA . VAL B 1 97 ? -5.289 1.922 -5.305 1 95 97 VAL B CA 1
ATOM 2357 C C . VAL B 1 97 ? -4.434 3.053 -5.871 1 95 97 VAL B C 1
ATOM 2359 O O . VAL B 1 97 ? -3.486 2.805 -6.621 1 95 97 VAL B O 1
ATOM 2362 N N . VAL B 1 98 ? -4.742 4.211 -5.488 1 94.06 98 VAL B N 1
ATOM 2363 C CA . VAL B 1 98 ? -3.994 5.371 -5.953 1 94.06 98 VAL B CA 1
ATOM 2364 C C . VAL B 1 98 ? -2.553 5.293 -5.457 1 94.06 98 VAL B C 1
ATOM 2366 O O . VAL B 1 98 ? -1.614 5.547 -6.215 1 94.06 98 VAL B O 1
ATOM 2369 N N . PHE B 1 99 ? -2.449 4.984 -4.195 1 94.88 99 PHE B N 1
ATOM 2370 C CA . PHE B 1 99 ? -1.137 4.82 -3.578 1 94.88 99 PHE B CA 1
ATOM 2371 C C . PHE B 1 99 ? -0.317 3.773 -4.324 1 94.88 99 PHE B C 1
ATOM 2373 O O . PHE B 1 99 ? 0.87 3.979 -4.586 1 94.88 99 PHE B O 1
ATOM 2380 N N . GLY B 1 100 ? -0.904 2.68 -4.66 1 93.94 100 GLY B N 1
ATOM 2381 C CA . GLY B 1 100 ? -0.227 1.639 -5.418 1 93.94 100 GLY B CA 1
ATOM 2382 C C . GLY B 1 100 ? 0.228 2.098 -6.789 1 93.94 100 GLY B C 1
ATOM 2383 O O . GLY B 1 100 ? 1.367 1.848 -7.188 1 93.94 100 GLY B O 1
ATOM 2384 N N . CYS B 1 101 ? -0.654 2.686 -7.512 1 92.69 101 CYS B N 1
ATOM 2385 C CA . CYS B 1 101 ? -0.307 3.205 -8.828 1 92.69 101 CYS B CA 1
ATOM 2386 C C . CYS B 1 101 ? 0.849 4.195 -8.734 1 92.69 101 CYS B C 1
ATOM 2388 O O . CYS B 1 101 ? 1.757 4.172 -9.57 1 92.69 101 CYS B O 1
ATOM 2390 N N . PHE B 1 102 ? 0.781 5.039 -7.754 1 90.75 102 PHE B N 1
ATOM 2391 C CA . PHE B 1 102 ? 1.849 6.008 -7.527 1 90.75 102 PHE B CA 1
ATOM 2392 C C . PHE B 1 102 ? 3.176 5.301 -7.273 1 90.75 102 PHE B C 1
ATOM 2394 O O . PHE B 1 102 ? 4.211 5.695 -7.816 1 90.75 102 PHE B O 1
ATOM 2401 N N . ASN B 1 103 ? 3.113 4.297 -6.434 1 89.94 103 ASN B N 1
ATOM 2402 C CA . ASN B 1 103 ? 4.336 3.566 -6.113 1 89.94 103 ASN B CA 1
ATOM 2403 C C . ASN B 1 103 ? 4.918 2.879 -7.344 1 89.94 103 ASN B C 1
ATOM 2405 O O . ASN B 1 103 ? 6.137 2.844 -7.523 1 89.94 103 ASN B O 1
ATOM 2409 N N . ILE B 1 104 ? 4.098 2.359 -8.18 1 88.94 104 ILE B N 1
ATOM 2410 C CA . ILE B 1 104 ? 4.551 1.704 -9.398 1 88.94 104 ILE B CA 1
ATOM 2411 C C . ILE B 1 104 ? 5.191 2.732 -10.328 1 88.94 104 ILE B C 1
ATOM 2413 O O . ILE B 1 104 ? 6.281 2.504 -10.859 1 88.94 104 ILE B O 1
ATOM 2417 N N . VAL B 1 105 ? 4.555 3.828 -10.523 1 87.25 105 VAL B N 1
ATOM 2418 C CA . VAL B 1 105 ? 5.062 4.895 -11.375 1 87.25 105 VAL B CA 1
ATOM 2419 C C . VAL B 1 105 ? 6.363 5.449 -10.797 1 87.25 105 VAL B C 1
ATOM 2421 O O . VAL B 1 105 ? 7.297 5.762 -11.539 1 87.25 105 VAL B O 1
ATOM 2424 N N . GLU B 1 106 ? 6.312 5.602 -9.469 1 85.56 106 GLU B N 1
ATOM 2425 C CA . GLU B 1 106 ? 7.48 6.137 -8.781 1 85.56 106 GLU B CA 1
ATOM 2426 C C . GLU B 1 106 ? 8.711 5.27 -9.031 1 85.56 106 GLU B C 1
ATOM 2428 O O . GLU B 1 106 ? 9.828 5.781 -9.133 1 85.56 106 GLU B O 1
ATOM 2433 N N . PHE B 1 107 ? 8.555 4.039 -9.094 1 80 107 PHE B N 1
ATOM 2434 C CA . PHE B 1 107 ? 9.688 3.145 -9.32 1 80 107 PHE B CA 1
ATOM 2435 C C . PHE B 1 107 ? 10.367 3.457 -10.648 1 80 107 PHE B C 1
ATOM 2437 O O . PHE B 1 107 ? 11.594 3.449 -10.734 1 80 107 PHE B O 1
ATOM 2444 N N . PHE B 1 108 ? 9.578 3.73 -11.609 1 77.56 108 PHE B N 1
ATOM 2445 C CA . PHE B 1 108 ? 10.125 4.062 -12.914 1 77.56 108 PHE B CA 1
ATOM 2446 C C . PHE B 1 108 ? 10.773 5.445 -12.898 1 77.56 108 PHE B C 1
ATOM 2448 O O . PHE B 1 108 ? 11.727 5.695 -13.633 1 77.56 108 PHE B O 1
ATOM 2455 N N . SER B 1 109 ? 10.211 6.18 -12.055 1 75.06 109 SER B N 1
ATOM 2456 C CA . SER B 1 109 ? 10.688 7.559 -12.008 1 75.06 109 SER B CA 1
ATOM 2457 C C . SER B 1 109 ? 11.844 7.711 -11.023 1 75.06 109 SER B C 1
ATOM 2459 O O . SER B 1 109 ? 12.406 8.797 -10.891 1 75.06 109 SER B O 1
ATOM 2461 N N . ASP B 1 110 ? 11.961 6.742 -10.227 1 70.44 110 ASP B N 1
ATOM 2462 C CA . ASP B 1 110 ? 13 6.797 -9.203 1 70.44 110 ASP B CA 1
ATOM 2463 C C . ASP B 1 110 ? 14.305 7.344 -9.781 1 70.44 110 ASP B C 1
ATOM 2465 O O . ASP B 1 110 ? 14.992 8.141 -9.133 1 70.44 110 ASP B O 1
ATOM 2469 N N . ILE B 1 111 ? 14.555 6.992 -10.906 1 65.5 111 ILE B N 1
ATOM 2470 C CA . ILE B 1 111 ? 15.773 7.496 -11.531 1 65.5 111 ILE B CA 1
ATOM 2471 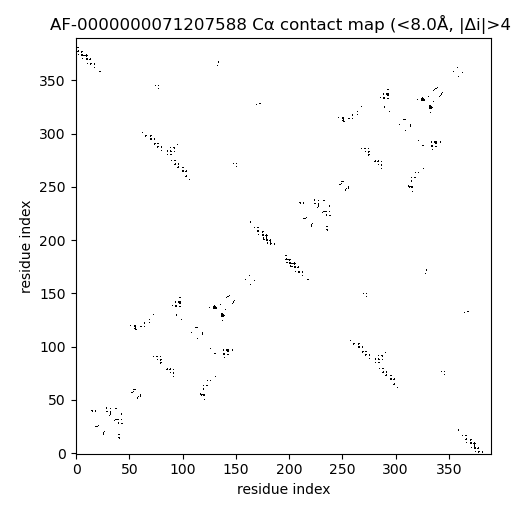C C . ILE B 1 111 ? 15.703 9.016 -11.648 1 65.5 111 ILE B C 1
ATOM 2473 O O . ILE B 1 111 ? 16.688 9.711 -11.406 1 65.5 111 ILE B O 1
ATOM 2477 N N . LEU B 1 112 ? 14.531 9.516 -11.898 1 63.81 112 LEU B N 1
ATOM 2478 C CA . LEU B 1 112 ? 14.375 10.945 -12.133 1 63.81 112 LEU B CA 1
ATOM 2479 C C . LEU B 1 112 ? 14.188 11.703 -10.82 1 63.81 112 LEU B C 1
ATOM 2481 O O . LEU B 1 112 ? 14.727 12.797 -10.648 1 63.81 112 LEU B O 1
ATOM 2485 N N . LEU B 1 113 ? 13.547 11.078 -9.828 1 74.19 113 LEU B N 1
ATOM 2486 C CA . LEU B 1 113 ? 13.141 11.812 -8.633 1 74.19 113 LEU B CA 1
ATOM 2487 C C . LEU B 1 113 ? 14.141 11.602 -7.5 1 74.19 113 LEU B C 1
ATOM 2489 O O . LEU B 1 113 ? 14.164 12.375 -6.539 1 74.19 113 LEU B O 1
ATOM 2493 N N . SER B 1 114 ? 14.977 10.656 -7.75 1 69.12 114 SER B N 1
ATOM 2494 C CA . SER B 1 114 ? 15.898 10.281 -6.684 1 69.12 114 SER B CA 1
ATOM 2495 C C . SER B 1 114 ? 16.859 11.414 -6.363 1 69.12 114 SER B C 1
ATOM 2497 O O . SER B 1 114 ? 17.328 11.539 -5.227 1 69.12 114 SER B O 1
ATOM 2499 N N . TRP B 1 115 ? 17.094 12.305 -7.297 1 75.06 115 TRP B N 1
ATOM 2500 C CA . TRP B 1 115 ? 18.078 13.359 -7.055 1 75.06 115 TRP B CA 1
ATOM 2501 C C . TRP B 1 115 ? 17.391 14.648 -6.609 1 75.06 115 TRP B C 1
ATOM 2503 O O . TRP B 1 115 ? 18.047 15.609 -6.207 1 75.06 115 TRP B O 1
ATOM 2513 N N . PHE B 1 116 ? 16.172 14.703 -6.648 1 81.81 116 PHE B N 1
ATOM 2514 C CA . PHE B 1 116 ? 15.43 15.898 -6.246 1 81.81 116 PHE B CA 1
ATOM 2515 C C . PHE B 1 116 ? 15.258 15.938 -4.73 1 81.81 116 PHE B C 1
ATOM 2517 O O . PHE B 1 116 ? 14.586 15.078 -4.156 1 81.81 116 PHE B O 1
ATOM 2524 N N . PRO B 1 117 ? 15.867 16.844 -4.055 1 82.69 117 PRO B N 1
ATOM 2525 C CA . PRO B 1 117 ? 15.852 16.906 -2.59 1 82.69 117 PRO B CA 1
ATOM 2526 C C . PRO B 1 117 ? 14.445 17.094 -2.023 1 82.69 117 PRO B C 1
ATOM 2528 O O . PRO B 1 117 ? 14.172 16.688 -0.892 1 82.69 117 PRO B O 1
ATOM 2531 N N . LEU B 1 118 ? 13.547 17.609 -2.783 1 88.75 118 LEU B N 1
ATOM 2532 C CA . LEU B 1 118 ? 12.211 17.891 -2.275 1 88.75 118 LEU B CA 1
ATOM 2533 C C . LEU B 1 118 ? 11.273 16.719 -2.537 1 88.75 118 LEU B C 1
ATOM 2535 O O . LEU B 1 118 ? 10.07 16.812 -2.266 1 88.75 118 LEU B O 1
ATOM 2539 N N . TYR B 1 119 ? 11.773 15.664 -2.859 1 88.56 119 TYR B N 1
ATOM 2540 C CA . TYR B 1 119 ? 10.93 14.555 -3.295 1 88.56 119 TYR B CA 1
ATOM 2541 C C . TYR B 1 119 ? 10.102 14.016 -2.139 1 88.56 119 TYR B C 1
ATOM 2543 O O . TYR B 1 119 ? 8.883 13.867 -2.26 1 88.56 119 TYR B O 1
ATOM 2551 N N . PHE B 1 120 ? 10.789 13.758 -1.059 1 89.56 120 PHE B N 1
ATOM 2552 C CA . PHE B 1 120 ? 10.102 13.133 0.067 1 89.56 120 PHE B CA 1
ATOM 2553 C C . PHE B 1 120 ? 9.07 14.086 0.668 1 89.56 120 PHE B C 1
ATOM 2555 O O . PHE B 1 120 ? 7.996 13.656 1.096 1 89.56 120 PHE B O 1
ATOM 2562 N N . LEU B 1 121 ? 9.445 15.289 0.667 1 91.38 121 LEU B N 1
ATOM 2563 C CA . LEU B 1 121 ? 8.492 16.281 1.165 1 91.38 121 LEU B CA 1
ATOM 2564 C C . LEU B 1 121 ? 7.266 16.359 0.265 1 91.38 121 LEU B C 1
ATOM 2566 O O . LEU B 1 121 ? 6.133 16.359 0.752 1 91.38 121 LEU B O 1
ATOM 2570 N N . THR B 1 122 ? 7.516 16.484 -1.018 1 90.38 122 THR B N 1
ATOM 2571 C CA . THR B 1 122 ? 6.418 16.547 -1.973 1 90.38 122 THR B CA 1
ATOM 2572 C C . THR B 1 122 ? 5.559 15.289 -1.902 1 90.38 122 THR B C 1
ATOM 2574 O O . THR B 1 122 ? 4.328 15.367 -1.942 1 90.38 122 THR B O 1
ATOM 2577 N N . LYS B 1 123 ? 6.148 14.156 -1.742 1 90.19 123 LYS B N 1
ATOM 2578 C CA . LYS B 1 123 ? 5.43 12.891 -1.628 1 90.19 123 LYS B CA 1
ATOM 2579 C C . LYS B 1 123 ? 4.531 12.875 -0.397 1 90.19 123 LYS B C 1
ATOM 2581 O O . LYS B 1 123 ? 3.379 12.438 -0.468 1 90.19 123 LYS B O 1
ATOM 2586 N N . LEU B 1 124 ? 5.094 13.328 0.646 1 91.19 124 LEU B N 1
ATOM 2587 C CA . LEU B 1 124 ? 4.309 13.344 1.875 1 91.19 124 LEU B CA 1
ATOM 2588 C C . LEU B 1 124 ? 3.113 14.281 1.742 1 91.19 124 LEU B C 1
ATOM 2590 O O . LEU B 1 124 ? 2.018 13.961 2.209 1 91.19 124 LEU B O 1
ATOM 2594 N N . ILE B 1 125 ? 3.34 15.422 1.183 1 88.56 125 ILE B N 1
ATOM 2595 C CA . ILE B 1 125 ? 2.252 16.375 0.956 1 88.56 125 ILE B CA 1
ATOM 2596 C C . ILE B 1 125 ? 1.193 15.734 0.058 1 88.56 125 ILE B C 1
ATOM 2598 O O . ILE B 1 125 ? -0.006 15.867 0.31 1 88.56 125 ILE B O 1
ATOM 2602 N N . PHE B 1 126 ? 1.612 15.07 -0.916 1 88.75 126 PHE B N 1
ATOM 2603 C CA . PHE B 1 126 ? 0.72 14.383 -1.838 1 88.75 126 PHE B CA 1
ATOM 2604 C C . PHE B 1 126 ? -0.108 13.336 -1.106 1 88.75 126 PHE B C 1
ATOM 2606 O O . PHE B 1 126 ? -1.327 13.266 -1.272 1 88.75 126 PHE B O 1
ATOM 2613 N N . LEU B 1 127 ? 0.566 12.562 -0.293 1 91.44 127 LEU B N 1
ATOM 2614 C CA . LEU B 1 127 ? -0.123 11.531 0.466 1 91.44 127 LEU B CA 1
ATOM 2615 C C . LEU B 1 127 ? -1.121 12.141 1.443 1 91.44 127 LEU B C 1
ATOM 2617 O O . LEU B 1 127 ? -2.221 11.609 1.627 1 91.44 127 LEU B O 1
ATOM 2621 N N . GLY B 1 128 ? -0.709 13.211 2.074 1 88.69 128 GLY B N 1
ATOM 2622 C CA . GLY B 1 128 ? -1.63 13.922 2.945 1 88.69 128 GLY B CA 1
ATOM 2623 C C . GLY B 1 128 ? -2.883 14.391 2.232 1 88.69 128 GLY B C 1
ATOM 2624 O O . GLY B 1 128 ? -3.984 14.305 2.779 1 88.69 128 GLY B O 1
ATOM 2625 N N . TRP B 1 129 ? -2.646 14.844 1.033 1 86.25 129 TRP B N 1
ATOM 2626 C CA . TRP B 1 129 ? -3.77 15.281 0.209 1 86.25 129 TRP B CA 1
ATOM 2627 C C . TRP B 1 129 ? -4.688 14.109 -0.124 1 86.25 129 TRP B C 1
ATOM 2629 O O . TRP B 1 129 ? -5.91 14.266 -0.15 1 86.25 129 TRP B O 1
ATOM 2639 N N . CYS B 1 130 ? -4.215 13.016 -0.281 1 88.75 130 CYS B N 1
ATOM 2640 C CA . CYS B 1 130 ? -4.988 11.828 -0.631 1 88.75 130 CYS B CA 1
ATOM 2641 C C . CYS B 1 130 ? -5.746 11.297 0.578 1 88.75 130 CYS B C 1
ATOM 2643 O O . CYS B 1 130 ? -6.781 10.641 0.428 1 88.75 130 CYS B O 1
ATOM 2645 N N . MET B 1 131 ? -5.234 11.539 1.774 1 86.44 131 MET B N 1
ATOM 2646 C CA . MET B 1 131 ? -5.84 11.008 2.994 1 86.44 131 MET B CA 1
ATOM 2647 C C . MET B 1 131 ? -6.859 11.992 3.561 1 86.44 131 MET B C 1
ATOM 2649 O O . MET B 1 131 ? -7.668 11.625 4.418 1 86.44 131 MET B O 1
ATOM 2653 N N . ALA B 1 132 ? -6.828 13.164 3.105 1 75.56 132 ALA B N 1
ATOM 2654 C CA . ALA B 1 132 ? -7.645 14.219 3.699 1 75.56 132 ALA B CA 1
ATOM 2655 C C . ALA B 1 132 ? -9.133 13.969 3.449 1 75.56 132 ALA B C 1
ATOM 2657 O O . ALA B 1 132 ? -9.523 13.562 2.354 1 75.56 132 ALA B O 1
ATOM 2658 N N . PRO B 1 133 ? -9.781 14.055 4.531 1 68.44 133 PRO B N 1
ATOM 2659 C CA . PRO B 1 133 ? -11.227 13.891 4.426 1 68.44 133 PRO B CA 1
ATOM 2660 C C . PRO B 1 133 ? -11.914 15.086 3.768 1 68.44 133 PRO B C 1
ATOM 2662 O O . PRO B 1 133 ? -12.789 15.711 4.375 1 68.44 133 PRO B O 1
ATOM 2665 N N . VAL B 1 134 ? -11.352 15.586 2.789 1 59.97 134 VAL B N 1
ATOM 2666 C CA . VAL B 1 134 ? -11.938 16.734 2.104 1 59.97 134 VAL B CA 1
ATOM 2667 C C . VAL B 1 134 ? -12.656 16.266 0.836 1 59.97 134 VAL B C 1
ATOM 2669 O O . VAL B 1 134 ? -12.375 15.188 0.317 1 59.97 134 VAL B O 1
ATOM 2672 N N . SER B 1 135 ? -13.648 16.953 0.569 1 55.91 135 SER B N 1
ATOM 2673 C CA . SER B 1 135 ? -14.477 16.641 -0.588 1 55.91 135 SER B CA 1
ATOM 2674 C C . SER B 1 135 ? -13.633 16.469 -1.848 1 55.91 135 SER B C 1
ATOM 2676 O O . SER B 1 135 ? -13.977 15.688 -2.732 1 55.91 135 SER B O 1
ATOM 2678 N N . TRP B 1 136 ? -12.664 17.375 -1.918 1 61 136 TRP B N 1
ATOM 2679 C CA . TRP B 1 136 ? -11.789 17.266 -3.076 1 61 136 TRP B CA 1
ATOM 2680 C C . TRP B 1 136 ? -10.57 16.406 -2.752 1 61 136 TRP B C 1
ATOM 2682 O O . TRP B 1 136 ? -9.43 16.859 -2.889 1 61 136 TRP B O 1
ATOM 2692 N N . ASN B 1 137 ? -10.758 15.281 -2.283 1 73.75 137 ASN B N 1
ATOM 2693 C CA . ASN B 1 137 ? -9.719 14.344 -1.878 1 73.75 137 ASN B CA 1
ATOM 2694 C C . ASN B 1 137 ? -8.883 13.891 -3.07 1 73.75 137 ASN B C 1
ATOM 2696 O O . ASN B 1 137 ? -9.414 13.656 -4.156 1 73.75 137 ASN B O 1
ATOM 2700 N N . GLY B 1 138 ? -7.645 14.039 -2.971 1 76.56 138 GLY B N 1
ATOM 2701 C CA . GLY B 1 138 ? -6.711 13.688 -4.031 1 76.56 138 GLY B CA 1
ATOM 2702 C C . GLY B 1 138 ? -6.918 12.281 -4.57 1 76.56 138 GLY B C 1
ATOM 2703 O O . GLY B 1 138 ? -6.883 12.07 -5.785 1 76.56 138 GLY B O 1
ATOM 2704 N N . SER B 1 139 ? -7.309 11.43 -3.703 1 81.81 139 SER B N 1
ATOM 2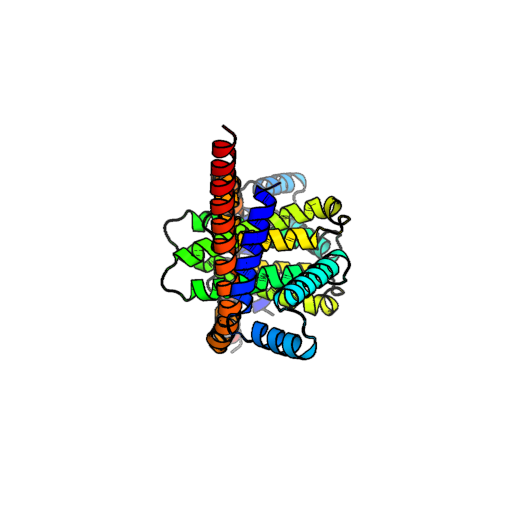705 C CA . SER B 1 139 ? -7.434 10.039 -4.133 1 81.81 139 SER B CA 1
ATOM 2706 C C . SER B 1 139 ? -8.68 9.836 -4.992 1 81.81 139 SER B C 1
ATOM 2708 O O . SER B 1 139 ? -8.641 9.133 -6 1 81.81 139 SER B O 1
ATOM 2710 N N . ASP B 1 140 ? -9.734 10.5 -4.594 1 87 140 ASP B N 1
ATOM 2711 C CA . ASP B 1 140 ? -10.969 10.391 -5.363 1 87 140 ASP B CA 1
ATOM 2712 C C . ASP B 1 140 ? -10.805 11.008 -6.754 1 87 140 ASP B C 1
ATOM 2714 O O . ASP B 1 140 ? -11.273 10.438 -7.742 1 87 140 ASP B O 1
ATOM 2718 N N . THR B 1 141 ? -10.133 12.133 -6.789 1 87.88 141 THR B N 1
ATOM 2719 C CA . THR B 1 141 ? -9.93 12.828 -8.055 1 87.88 141 THR B CA 1
ATOM 2720 C C . THR B 1 141 ? -9.094 11.977 -9.008 1 87.88 141 THR B C 1
ATOM 2722 O O . THR B 1 141 ? -9.484 11.75 -10.156 1 87.88 141 THR B O 1
ATOM 2725 N N . ILE B 1 142 ? -8.102 11.477 -8.523 1 90.56 142 ILE B N 1
ATOM 2726 C CA . ILE B 1 142 ? -7.191 10.68 -9.344 1 90.56 142 ILE B CA 1
ATOM 2727 C C . ILE B 1 142 ? -7.871 9.383 -9.758 1 90.56 142 ILE B C 1
ATOM 2729 O O . ILE B 1 142 ? -7.77 8.953 -10.914 1 90.56 142 ILE B O 1
ATOM 2733 N N . TYR B 1 143 ? -8.531 8.82 -8.859 1 92.31 143 TYR B N 1
ATOM 2734 C CA . TYR B 1 143 ? -9.227 7.566 -9.125 1 92.31 143 TYR B CA 1
ATOM 2735 C C . TYR B 1 143 ? -10.273 7.746 -10.219 1 92.31 143 TYR B C 1
ATOM 2737 O O . TYR B 1 143 ? -10.281 7 -11.203 1 92.31 143 TYR B O 1
ATOM 2745 N N . ASN B 1 144 ? -11.078 8.703 -10.086 1 90.56 144 ASN B N 1
ATOM 2746 C CA . ASN B 1 144 ? -12.203 8.891 -11 1 90.56 144 ASN B CA 1
ATOM 2747 C C . ASN B 1 144 ? -11.742 9.43 -12.352 1 90.56 144 ASN B C 1
ATOM 2749 O O . ASN B 1 144 ? -12.305 9.07 -13.391 1 90.56 144 ASN B O 1
ATOM 2753 N N . LYS B 1 145 ? -10.672 10.164 -12.352 1 90.06 145 LYS B N 1
ATOM 2754 C CA . LYS B 1 145 ? -10.266 10.82 -13.586 1 90.06 145 LYS B CA 1
ATOM 2755 C C . LYS B 1 145 ? -9.242 9.977 -14.352 1 90.06 145 LYS B C 1
ATOM 2757 O O . LYS B 1 145 ? -9.172 10.039 -15.578 1 90.06 145 LYS B O 1
ATOM 2762 N N . VAL B 1 146 ? -8.555 9.203 -13.672 1 90.94 146 VAL B N 1
ATOM 2763 C CA . VAL B 1 146 ? -7.43 8.555 -14.336 1 90.94 146 VAL B CA 1
ATOM 2764 C C . VAL B 1 146 ? -7.574 7.035 -14.234 1 90.94 146 VAL B C 1
ATOM 2766 O O . VAL B 1 146 ? -7.66 6.348 -15.258 1 90.94 146 VAL B O 1
ATOM 2769 N N . ILE B 1 147 ? -7.734 6.5 -13.102 1 91.44 147 ILE B N 1
ATOM 2770 C CA . ILE B 1 147 ? -7.613 5.066 -12.867 1 91.44 147 ILE B CA 1
ATOM 2771 C C . ILE B 1 147 ? -8.867 4.352 -13.367 1 91.44 147 ILE B C 1
ATOM 2773 O O . ILE B 1 147 ? -8.781 3.41 -14.156 1 91.44 147 ILE B O 1
ATOM 2777 N N . LYS B 1 148 ? -9.953 4.898 -12.93 1 89.81 148 LYS B N 1
ATOM 2778 C CA . LYS B 1 148 ? -11.227 4.27 -13.258 1 89.81 148 LYS B CA 1
ATOM 2779 C C . LYS B 1 148 ? -11.43 4.18 -14.766 1 89.81 148 LYS B C 1
ATOM 2781 O O . LYS B 1 148 ? -11.672 3.098 -15.305 1 89.81 148 LYS B O 1
ATOM 2786 N N . PRO B 1 149 ? -11.25 5.219 -15.438 1 88.19 149 PRO B N 1
ATOM 2787 C CA . PRO B 1 149 ? -11.453 5.137 -16.875 1 88.19 149 PRO B CA 1
ATOM 2788 C C . PRO B 1 149 ? -10.438 4.238 -17.578 1 88.19 149 PRO B C 1
ATOM 2790 O O . PRO B 1 149 ? -10.766 3.541 -18.531 1 88.19 149 PRO B O 1
ATOM 2793 N N . PHE B 1 150 ? -9.281 4.242 -17.141 1 88.75 150 PHE B N 1
ATOM 2794 C CA . PHE B 1 150 ? -8.25 3.404 -17.734 1 88.75 150 PHE B CA 1
ATOM 2795 C C . PHE B 1 150 ? -8.547 1.928 -17.5 1 88.75 150 PHE B C 1
ATOM 2797 O O . PHE B 1 150 ? -8.438 1.114 -18.422 1 88.75 150 PHE B O 1
ATOM 2804 N N . VAL B 1 151 ? -8.914 1.583 -16.359 1 86.12 151 VAL B N 1
ATOM 2805 C CA . VAL B 1 151 ? -9.148 0.19 -16 1 86.12 151 VAL B CA 1
ATOM 2806 C C . VAL B 1 151 ? -10.422 -0.318 -16.672 1 86.12 151 VAL B C 1
ATOM 2808 O O . VAL B 1 151 ? -10.445 -1.436 -17.203 1 86.12 151 VAL B O 1
ATOM 2811 N N . LEU B 1 152 ? -11.453 0.475 -16.625 1 85 152 LEU B N 1
ATOM 2812 C CA . LEU B 1 152 ? -12.719 0.055 -17.219 1 85 152 LEU B CA 1
ATOM 2813 C C . LEU B 1 152 ? -12.594 -0.112 -18.734 1 85 152 LEU B C 1
ATOM 2815 O O . LEU B 1 152 ? -13.219 -0.996 -19.312 1 85 152 LEU B O 1
ATOM 2819 N N . LYS B 1 153 ? -11.758 0.736 -19.328 1 85.81 153 LYS B N 1
ATOM 2820 C CA . LYS B 1 153 ? -11.539 0.648 -20.766 1 85.81 153 LYS B CA 1
ATOM 2821 C C . LYS B 1 153 ? -10.781 -0.629 -21.141 1 85.81 153 LYS B C 1
ATOM 2823 O O . LYS B 1 153 ? -11.016 -1.212 -22.203 1 85.81 153 LYS B O 1
ATOM 2828 N N . HIS B 1 154 ? -9.961 -1.041 -20.234 1 83.62 154 HIS B N 1
ATOM 2829 C CA . HIS B 1 154 ? -9.109 -2.178 -20.547 1 83.62 154 HIS B CA 1
ATOM 2830 C C . HIS B 1 154 ? -9.484 -3.4 -19.719 1 83.62 154 HIS B C 1
ATOM 2832 O O . HIS B 1 154 ? -8.734 -4.375 -19.656 1 83.62 154 HIS B O 1
ATOM 2838 N N . GLN B 1 155 ? -10.555 -3.291 -19.062 1 81.69 155 GLN B N 1
ATOM 2839 C CA . GLN B 1 155 ? -10.969 -4.324 -18.125 1 81.69 155 GLN B CA 1
ATOM 2840 C C . GLN B 1 155 ? -11.07 -5.684 -18.812 1 81.69 155 GLN B C 1
ATOM 2842 O O . GLN B 1 155 ? -10.594 -6.688 -18.281 1 81.69 155 GLN B O 1
ATOM 2847 N N . LYS B 1 156 ? -11.703 -5.742 -19.891 1 76.19 156 LYS B N 1
ATOM 2848 C CA . LYS B 1 156 ? -11.883 -7.004 -20.609 1 76.19 156 LYS B CA 1
ATOM 2849 C C . LYS B 1 156 ? -10.539 -7.633 -20.969 1 76.19 156 LYS B C 1
ATOM 2851 O O . LYS B 1 156 ? -10.352 -8.836 -20.797 1 76.19 156 LYS B O 1
ATOM 2856 N N . LYS B 1 157 ? -9.68 -6.789 -21.422 1 75.06 157 LYS B N 1
ATOM 2857 C CA . LYS B 1 157 ? -8.359 -7.285 -21.812 1 75.06 157 LYS B CA 1
ATOM 2858 C C . LYS B 1 157 ? -7.574 -7.773 -20.594 1 75.06 157 LYS B C 1
ATOM 2860 O O . LYS B 1 157 ? -6.949 -8.836 -20.641 1 75.06 157 LYS B O 1
ATOM 2865 N N . ILE B 1 158 ? -7.699 -7.051 -19.578 1 77.31 158 ILE B N 1
ATOM 2866 C CA . ILE B 1 158 ? -6.949 -7.371 -18.359 1 77.31 158 ILE B CA 1
ATOM 2867 C C . ILE B 1 158 ? -7.543 -8.609 -17.703 1 77.31 158 ILE B C 1
ATOM 2869 O O . ILE B 1 158 ? -6.812 -9.516 -17.297 1 77.31 158 ILE B O 1
ATOM 2873 N N . ASP B 1 159 ? -8.867 -8.625 -17.594 1 77.56 159 ASP B N 1
ATOM 2874 C CA . ASP B 1 159 ? -9.539 -9.766 -17 1 77.56 159 ASP B CA 1
ATOM 2875 C C . ASP B 1 159 ? -9.227 -11.055 -17.766 1 77.56 159 ASP B C 1
ATOM 2877 O O . ASP B 1 159 ? -9.016 -12.109 -17.156 1 77.56 159 ASP B O 1
ATOM 2881 N N . SER B 1 160 ? -9.312 -10.852 -18.984 1 72.62 160 SER B N 1
ATOM 2882 C CA . SER B 1 160 ? -9 -12.023 -19.797 1 72.62 160 SER B CA 1
ATOM 2883 C C . SER B 1 160 ? -7.586 -12.523 -19.531 1 72.62 160 SER B C 1
ATOM 2885 O O . SER B 1 160 ? -7.352 -13.734 -19.469 1 72.62 160 SER B O 1
ATOM 2887 N N . ALA B 1 161 ? -6.785 -11.586 -19.188 1 69.5 161 ALA B N 1
ATOM 2888 C CA . ALA B 1 161 ? -5.395 -11.93 -18.906 1 69.5 161 ALA B CA 1
ATOM 2889 C C . ALA B 1 161 ? -5.254 -12.539 -17.516 1 69.5 161 ALA B C 1
ATOM 2891 O O . ALA B 1 161 ? -4.555 -13.539 -17.328 1 69.5 161 ALA B O 1
ATOM 2892 N N . ILE B 1 162 ? -5.941 -12.023 -16.484 1 69.25 162 ILE B N 1
ATOM 2893 C CA . ILE B 1 162 ? -5.891 -12.461 -15.086 1 69.25 162 ILE B CA 1
ATOM 2894 C C . ILE B 1 162 ? -6.586 -13.812 -14.945 1 69.25 162 ILE B C 1
ATOM 2896 O O . ILE B 1 162 ? -6.105 -14.695 -14.234 1 69.25 162 ILE B O 1
ATOM 2900 N N . ASP B 1 163 ? -7.902 -13.812 -15.391 1 64.88 163 ASP B N 1
ATOM 2901 C CA . ASP B 1 163 ? -8.656 -15.062 -15.336 1 64.88 163 ASP B CA 1
ATOM 2902 C C . ASP B 1 163 ? -7.832 -16.219 -15.906 1 64.88 163 ASP B C 1
ATOM 2904 O O . ASP B 1 163 ? -7.871 -17.328 -15.375 1 64.88 163 ASP B O 1
ATOM 2908 N N . LYS B 1 164 ? -7.164 -15.727 -16.688 1 60.69 164 LYS B N 1
ATOM 2909 C CA . LYS B 1 164 ? -6.336 -16.75 -17.312 1 60.69 164 LYS B CA 1
ATOM 2910 C C . LYS B 1 164 ? -5.219 -17.203 -16.375 1 60.69 164 LYS B C 1
ATOM 2912 O O . LYS B 1 164 ? -4.934 -18.391 -16.266 1 60.69 164 LYS B O 1
ATOM 2917 N N . VAL B 1 165 ? -4.828 -16.234 -15.531 1 63.09 165 VAL B N 1
ATOM 2918 C CA . VAL B 1 165 ? -3.795 -16.516 -14.539 1 63.09 165 VAL B CA 1
ATOM 2919 C C . VAL B 1 165 ? -4.414 -17.188 -13.32 1 63.09 165 VAL B C 1
ATOM 2921 O O . VAL B 1 165 ? -3.859 -18.156 -12.797 1 63.09 165 VAL B O 1
ATOM 2924 N N . GLY B 1 166 ? -5.609 -16.641 -12.719 1 59.16 166 GLY B N 1
ATOM 2925 C CA . GLY B 1 166 ? -6.312 -17.188 -11.57 1 59.16 166 GLY B CA 1
ATOM 2926 C C . GLY B 1 166 ? -6.785 -18.609 -11.773 1 59.16 166 GLY B C 1
ATOM 2927 O O . GLY B 1 166 ? -6.637 -19.453 -10.883 1 59.16 166 GLY B O 1
ATOM 2928 N N . GLU B 1 167 ? -7.617 -18.75 -12.711 1 59 167 GLU B N 1
ATOM 2929 C CA . GLU B 1 167 ? -8.078 -20.094 -13.031 1 59 167 GLU B CA 1
ATOM 2930 C C . GLU B 1 167 ? -6.922 -21.094 -12.992 1 59 167 GLU B C 1
ATOM 2932 O O . GLU B 1 167 ? -7.09 -22.234 -12.539 1 59 167 GLU B O 1
ATOM 2937 N N . GLN B 1 168 ? -5.836 -20.516 -13.133 1 54.97 168 GLN B N 1
ATOM 2938 C CA . GLN B 1 168 ? -4.641 -21.359 -13.141 1 54.97 168 GLN B CA 1
ATOM 2939 C C . GLN B 1 168 ? -4.141 -21.609 -11.719 1 54.97 168 GLN B C 1
ATOM 2941 O O . GLN B 1 168 ? -3.756 -22.734 -11.383 1 54.97 168 GLN B O 1
ATOM 2946 N N . VAL B 1 169 ? -4.34 -20.562 -10.906 1 58.34 169 VAL B N 1
ATOM 2947 C CA . VAL B 1 169 ? -3.926 -20.641 -9.508 1 58.34 169 VAL B CA 1
ATOM 2948 C C . VAL B 1 169 ? -4.883 -21.547 -8.742 1 58.34 169 VAL B C 1
ATOM 2950 O O . VAL B 1 169 ? -4.445 -22.406 -7.957 1 58.34 169 VAL B O 1
ATOM 2953 N N . ASP B 1 170 ? -6.23 -21.234 -8.82 1 57.53 170 ASP B N 1
ATOM 2954 C CA . ASP B 1 170 ? -7.254 -22.031 -8.148 1 57.53 170 ASP B CA 1
ATOM 2955 C C . ASP B 1 170 ? -7.133 -23.5 -8.5 1 57.53 170 ASP B C 1
ATOM 2957 O O . ASP B 1 170 ? -7.273 -24.375 -7.637 1 57.53 170 ASP B O 1
ATOM 2961 N N . LYS B 1 171 ? -7.059 -23.734 -9.609 1 55.59 171 LYS B N 1
ATOM 2962 C CA . LYS B 1 171 ? -6.918 -25.109 -10.094 1 55.59 171 LYS B CA 1
ATOM 2963 C C . LYS B 1 171 ? -5.691 -25.781 -9.484 1 55.59 171 LYS B C 1
ATOM 2965 O O . LYS B 1 171 ? -5.766 -26.922 -9.039 1 55.59 171 LYS B O 1
ATOM 2970 N N . TYR B 1 172 ? -4.801 -24.906 -9.133 1 52.06 172 TYR B N 1
ATOM 2971 C CA . TYR B 1 172 ? -3.566 -25.406 -8.547 1 52.06 172 TYR B CA 1
ATOM 2972 C C . TYR B 1 172 ? -3.719 -25.578 -7.039 1 52.06 172 TYR B C 1
ATOM 2974 O O . TYR B 1 172 ? -3.199 -26.547 -6.469 1 52.06 172 TYR B O 1
ATOM 2982 N N . ALA B 1 173 ? -4.336 -24.656 -6.488 1 55.25 173 ALA B N 1
ATOM 2983 C CA . ALA B 1 173 ? -4.621 -24.734 -5.055 1 55.25 173 ALA B CA 1
ATOM 2984 C C . ALA B 1 173 ? -5.477 -25.953 -4.734 1 55.25 173 ALA B C 1
ATOM 2986 O O . ALA B 1 173 ? -5.223 -26.656 -3.76 1 55.25 173 ALA B O 1
ATOM 2987 N N . LYS B 1 174 ? -6.492 -26.172 -5.434 1 59.12 174 LYS B N 1
ATOM 2988 C CA . LYS B 1 174 ? -7.387 -27.312 -5.25 1 59.12 174 LYS B CA 1
ATOM 2989 C C . LYS B 1 174 ? -6.664 -28.625 -5.512 1 59.12 174 LYS B C 1
ATOM 2991 O O . LYS B 1 174 ? -6.848 -29.594 -4.773 1 59.12 174 LYS B O 1
ATOM 2996 N N . GLU B 1 175 ? -5.977 -28.641 -6.488 1 52.47 175 GLU B N 1
ATOM 2997 C CA . GLU B 1 175 ? -5.215 -29.828 -6.828 1 52.47 175 GLU B CA 1
ATOM 2998 C C . GLU B 1 175 ? -4.172 -30.141 -5.762 1 52.47 175 GLU B C 1
ATOM 3000 O O . GLU B 1 175 ? -3.957 -31.312 -5.422 1 52.47 175 GLU B O 1
ATOM 3005 N N . ALA B 1 176 ? -3.65 -29.016 -5.199 1 54.16 176 ALA B N 1
ATOM 3006 C CA . ALA B 1 176 ? -2.734 -29.172 -4.07 1 54.16 176 ALA B CA 1
ATOM 3007 C C . ALA B 1 176 ? -3.455 -29.75 -2.857 1 54.16 176 ALA B C 1
ATOM 3009 O O . ALA B 1 176 ? -2.922 -30.625 -2.17 1 54.16 176 ALA B O 1
ATOM 3010 N N . LYS B 1 177 ? -4.551 -29.312 -2.555 1 58.59 177 LYS B N 1
ATOM 3011 C CA . LYS B 1 177 ? -5.375 -29.812 -1.453 1 58.59 177 LYS B CA 1
ATOM 3012 C C . LYS B 1 177 ? -5.801 -31.25 -1.686 1 58.59 177 LYS B C 1
ATOM 3014 O O . LYS B 1 177 ? -5.754 -32.062 -0.767 1 58.59 177 LYS B O 1
ATOM 3019 N N . ASP B 1 178 ? -6.328 -31.516 -2.838 1 57.34 178 ASP B N 1
ATOM 3020 C CA . ASP B 1 178 ? -6.785 -32.875 -3.168 1 57.34 178 ASP B CA 1
ATOM 3021 C C . ASP B 1 178 ? -5.633 -33.875 -3.121 1 57.34 178 ASP B C 1
ATOM 3023 O O . ASP B 1 178 ? -5.797 -34.969 -2.629 1 57.34 178 ASP B O 1
ATOM 3027 N N . ALA B 1 179 ? -4.535 -33.406 -3.549 1 52.69 179 ALA B N 1
ATOM 3028 C CA . ALA B 1 179 ? -3.34 -34.25 -3.514 1 52.69 179 ALA B CA 1
ATOM 3029 C C . ALA B 1 179 ? -2.887 -34.5 -2.078 1 52.69 179 ALA B C 1
ATOM 3031 O O . ALA B 1 179 ? -2.494 -35.625 -1.729 1 52.69 179 ALA B O 1
ATOM 3032 N N . ALA B 1 180 ? -3.018 -33.438 -1.273 1 56.5 180 ALA B N 1
ATOM 3033 C CA . ALA B 1 180 ? -2.723 -33.594 0.15 1 56.5 180 ALA B CA 1
ATOM 3034 C C . ALA B 1 180 ? -3.707 -34.531 0.818 1 56.5 180 ALA B C 1
ATOM 3036 O O . ALA B 1 180 ? -3.314 -35.375 1.638 1 56.5 180 ALA B O 1
ATOM 3037 N N . THR B 1 181 ? -4.918 -34.469 0.463 1 59.59 181 THR B N 1
ATOM 3038 C CA . THR B 1 181 ? -5.957 -35.312 1.009 1 59.59 181 THR B CA 1
ATOM 3039 C C . THR B 1 181 ? -5.75 -36.75 0.565 1 59.59 181 THR B C 1
ATOM 3041 O O . THR B 1 181 ? -5.871 -37.688 1.371 1 59.59 181 THR B O 1
ATOM 3044 N N . GLU B 1 182 ? -5.43 -36.938 -0.695 1 57.44 182 GLU B N 1
ATOM 3045 C CA . GLU B 1 182 ? -5.223 -38.281 -1.245 1 57.44 182 GLU B CA 1
ATOM 3046 C C . GLU B 1 182 ? -3.975 -38.906 -0.659 1 57.44 182 GLU B C 1
ATOM 3048 O O . GLU B 1 182 ? -3.979 -40.125 -0.347 1 57.44 182 GLU B O 1
ATOM 3053 N N . ALA B 1 183 ? -2.93 -38.188 -0.472 1 58 183 ALA B N 1
ATOM 3054 C CA . ALA B 1 183 ? -1.712 -38.656 0.167 1 58 183 ALA B CA 1
ATOM 3055 C C . ALA B 1 183 ? -1.974 -39.062 1.618 1 58 183 ALA B C 1
ATOM 3057 O O . ALA B 1 183 ? -1.455 -40.062 2.096 1 58 183 ALA B O 1
ATOM 3058 N N . ALA B 1 184 ? -2.789 -38.312 2.24 1 60.62 184 ALA B N 1
ATOM 3059 C CA . ALA B 1 184 ? -3.176 -38.625 3.613 1 60.62 184 ALA B CA 1
ATOM 3060 C C . ALA B 1 184 ? -3.975 -39.938 3.67 1 60.62 184 ALA B C 1
ATOM 3062 O O . ALA B 1 184 ? -3.754 -40.75 4.551 1 60.62 184 ALA B O 1
ATOM 3063 N N . ILE B 1 185 ? -4.773 -40.125 2.68 1 62.28 185 ILE B N 1
ATOM 3064 C CA . ILE B 1 185 ? -5.605 -41.344 2.609 1 62.28 185 ILE B CA 1
ATOM 3065 C C . ILE B 1 185 ? -4.734 -42.531 2.289 1 62.28 185 ILE B C 1
ATOM 3067 O O . ILE B 1 185 ? -4.898 -43.594 2.889 1 62.28 185 ILE B O 1
ATOM 3071 N N . ARG B 1 186 ? -3.793 -42.312 1.361 1 60.12 186 ARG B N 1
ATOM 3072 C CA . ARG B 1 186 ? -2.898 -43.406 0.978 1 60.12 186 ARG B CA 1
ATOM 3073 C C . ARG B 1 186 ? -1.987 -43.812 2.135 1 60.12 186 ARG B C 1
ATOM 3075 O O . ARG B 1 186 ? -1.761 -45 2.379 1 60.12 186 ARG B O 1
ATOM 3082 N N . ALA B 1 187 ? -1.459 -42.906 2.818 1 58.53 187 ALA B N 1
ATOM 3083 C CA . ALA B 1 187 ? -0.621 -43.156 3.986 1 58.53 187 ALA B CA 1
ATOM 3084 C C . ALA B 1 187 ? -1.411 -43.844 5.086 1 58.53 187 ALA B C 1
ATOM 3086 O O . ALA B 1 187 ? -0.89 -44.75 5.754 1 58.53 187 ALA B O 1
ATOM 3087 N N . ALA B 1 188 ? -2.617 -43.562 5.121 1 61.25 188 ALA B N 1
ATOM 3088 C CA . ALA B 1 188 ? -3.48 -44.156 6.129 1 61.25 188 ALA B CA 1
ATOM 3089 C C . ALA B 1 188 ? -3.836 -45.594 5.754 1 61.25 188 ALA B C 1
ATOM 3091 O O . ALA B 1 188 ? -3.914 -46.469 6.621 1 61.25 188 ALA B O 1
ATOM 3092 N N . THR B 1 189 ? -3.93 -45.875 4.48 1 60.94 189 THR B N 1
ATOM 3093 C CA . THR B 1 189 ? -4.336 -47.219 4.023 1 60.94 189 THR B CA 1
ATOM 3094 C C . THR B 1 189 ? -3.137 -48.156 3.971 1 60.94 189 THR B C 1
ATOM 3096 O O . THR B 1 189 ? -3.277 -49.344 4.207 1 60.94 189 THR B O 1
ATOM 3099 N N . GLU B 1 190 ? -2.035 -47.656 3.643 1 57.16 190 GLU B N 1
ATOM 3100 C CA . GLU B 1 190 ? -0.841 -48.5 3.617 1 57.16 190 GLU B CA 1
ATOM 3101 C C . GLU B 1 190 ? -0.448 -48.938 5.023 1 57.16 190 GLU B C 1
ATOM 3103 O O . GLU B 1 190 ? 0.016 -50.062 5.219 1 57.16 190 GLU B O 1
ATOM 3108 N N . ASN B 1 191 ? -0.612 -48.094 5.941 1 56.53 191 ASN B N 1
ATOM 3109 C CA . ASN B 1 191 ? -0.323 -48.5 7.309 1 56.53 191 ASN B CA 1
ATOM 3110 C C . ASN B 1 191 ? -1.29 -49.594 7.781 1 56.53 191 ASN B C 1
ATOM 3112 O O . ASN B 1 191 ? -0.966 -50.375 8.68 1 56.53 191 ASN B O 1
ATOM 3116 N N . LYS B 1 192 ? -2.4 -49.719 7.207 1 57.94 192 LYS B N 1
ATOM 3117 C CA . LYS B 1 192 ? -3.328 -50.781 7.59 1 57.94 192 LYS B CA 1
ATOM 3118 C C . LYS B 1 192 ? -2.941 -52.125 6.949 1 57.94 192 LYS B C 1
ATOM 3120 O O . LYS B 1 192 ? -3.217 -53.188 7.504 1 57.94 192 LYS B O 1
ATOM 3125 N N . LYS B 1 193 ? -2.371 -52.188 5.766 1 58.84 193 LYS B N 1
ATOM 3126 C CA . LYS B 1 193 ? -2.031 -53.469 5.188 1 58.84 193 LYS B CA 1
ATOM 3127 C C . LYS B 1 193 ? -0.877 -54.125 5.941 1 58.84 193 LYS B C 1
ATOM 3129 O O . LYS B 1 193 ? -0.713 -55.344 5.898 1 58.84 193 LYS B O 1
ATOM 3134 N N . ASP B 1 194 ? 0.003 -53.406 6.477 1 52.91 194 ASP B N 1
ATOM 3135 C CA . ASP B 1 194 ? 1.107 -54.062 7.164 1 52.91 194 A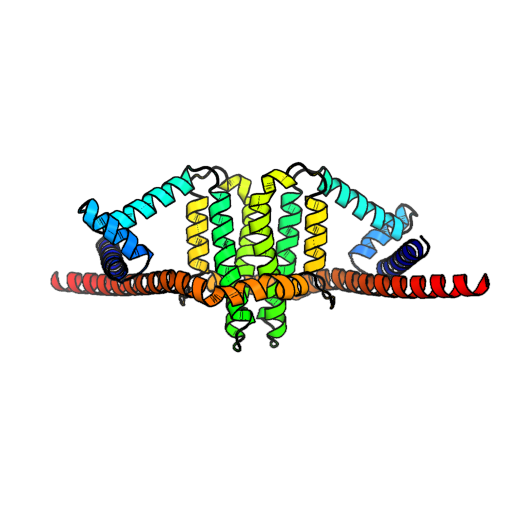SP B CA 1
ATOM 3136 C C . ASP B 1 194 ? 0.67 -54.594 8.531 1 52.91 194 ASP B C 1
ATOM 3138 O O . ASP B 1 194 ? 1.458 -55.219 9.25 1 52.91 194 ASP B O 1
ATOM 3142 N N . GLU B 1 195 ? -0.578 -54.344 8.844 1 44 195 GLU B N 1
ATOM 3143 C CA . GLU B 1 195 ? -1.023 -55.156 9.992 1 44 195 GLU B CA 1
ATOM 3144 C C . GLU B 1 195 ? -1.726 -56.406 9.539 1 44 195 GLU B C 1
ATOM 3146 O O . GLU B 1 195 ? -2.416 -56.438 8.516 1 44 195 GLU B O 1
#

Sequence (390 aa):
MAAVQNAVNTAKENLEKWLEEKNYFTDLLGKVEEKTKVKKLYLFLGIVGVFSLYLIFGYGAHMIVTALGFAYPAYQSVKAVESVQKDDDTQWLIYWVVFGCFNIVEFFSDILLSWFPLYFLTKLIFLGWCMAPVSWNGSDTIYNKVIKPFVLKHQKKIDSAIDKVGEQVDKYAKEAKDAATEAAIRAATENKKDEMAAVQNAVNTAKENLEKWLEEKNYFTDLLGKVEEKTKVKKLYLFLGIVGVFSLYLIFGYGAHMIVTALGFAYPAYQSVKAVESVQKDDDTQWLIYWVVFGCFNIVEFFSDILLSWFPLYFLTKLIFLGWCMAPVSWNGSDTIYNKVIKPFVLKHQKKIDSAIDKVGEQVDKYAKEAKDAATEAAIRAATENKKDE

Organism: Exaiptasia diaphana (NCBI:txid2652724)